Protein AF-0000000079472916 (afdb_homodimer)

Nearest PDB structures (foldseek):
  3ee7-assembly1_B  TM=5.134E-01  e=9.226E-01  Severe acute respiratory syndrome-related coronavirus
  3ee7-assembly2_C  TM=5.132E-01  e=1.709E+00  Severe acute respiratory syndrome-related coronavirus
  1uw7-assembly1_A-2  TM=5.384E-01  e=1.818E+00  SARS coronavirus HKU-39849
  2fiw-assembly1_A  TM=3.859E-01  e=4.583E+00  Rhodopseudomonas palustris CGA009
  3ee7-assembly2_D  TM=3.303E-01  e=3.367E+00  Severe acute respiratory syndrome-related coronavirus

Secondary structure (DSSP, 8-state):
---------HHHHHHH--GGG-EEEEEEEETTTTEEEEEEEESTTGGG--TT--HHHHHHHHH-SSEEEEEEEEEE-HHHHHHHHHHHHHHHHHTS----SSS-TT---EEHHHHHHHH--EE--GGG---SSEEEEEE-PPPSSS---HHHHHHHHH--B---HHHHTTEEEEEEEEGGGTSEEEEEEEEEEEEEEEEEETTEEEEEEEEEE---S-HHHHTT-TTEE-TT--PPTT-SEEEE-----/---------HHHHHTT--GGG-EEEEEEEETTTTEEEEEEEESTTGGG--TT--HHHHHHHHH-SSEEEEEEEEEE-HHHHHHHHHHHHHHHHHTS----SSS-TT---EEHHHHHHHH--EE--GGG---SSEEEEEE-PPPTTS---HHHHHHHHH--B---HHHHTTEEEEEEEEGGGTSEEEEEEEEEEEEEEEEEETTEEEEEEEEEE---S-HHHHTT-TTEE-TT--PPTT-SEEEE-----

Radius of gyration: 31.16 Å; Cα contacts (8 Å, |Δi|>4): 991; chains: 2; bounding box: 46×102×60 Å

InterPro domains:
  IPR060772 LEM-3-like, GIY-YIG domain, bacteria [cd10440] (23-102)

Structure (mmCIF, N/CA/C/O backbone):
data_AF-0000000079472916-model_v1
#
loop_
_entity.id
_entity.type
_entity.pdbx_description
1 polymer Endonuclease
#
loop_
_atom_site.group_PDB
_atom_site.id
_atom_site.type_symbol
_atom_site.label_atom_id
_atom_site.label_alt_id
_atom_site.label_comp_id
_atom_site.label_asym_id
_atom_site.label_entity_id
_atom_site.label_seq_id
_atom_site.pdbx_PDB_ins_code
_atom_site.Cartn_x
_atom_site.Cartn_y
_atom_site.Cartn_z
_atom_site.occupancy
_atom_site.B_iso_or_equiv
_atom_site.auth_seq_id
_atom_site.auth_comp_id
_atom_site.auth_asym_id
_atom_site.auth_atom_id
_atom_site.pdbx_PDB_model_num
ATOM 1 N N . MET A 1 1 ? 16.469 -9.812 -28.594 1 22.06 1 MET A N 1
ATOM 2 C CA . MET A 1 1 ? 15.125 -10.133 -29.078 1 22.06 1 MET A CA 1
ATOM 3 C C . MET A 1 1 ? 14.086 -9.867 -28 1 22.06 1 MET A C 1
ATOM 5 O O . MET A 1 1 ? 14.25 -10.297 -26.844 1 22.06 1 MET A O 1
ATOM 9 N N . ASP A 1 2 ? 13.453 -8.648 -27.969 1 31.22 2 ASP A N 1
ATOM 10 C CA . ASP A 1 2 ? 12.422 -7.859 -27.297 1 31.22 2 ASP A CA 1
ATOM 11 C C . ASP A 1 2 ? 11.188 -8.703 -27 1 31.22 2 ASP A C 1
ATOM 13 O O . ASP A 1 2 ? 10.445 -9.07 -27.906 1 31.22 2 ASP A O 1
ATOM 17 N N . THR A 1 3 ? 11.258 -9.773 -26.375 1 36.66 3 THR A N 1
ATOM 18 C CA . THR A 1 3 ? 10.109 -10.633 -26.109 1 36.66 3 THR A CA 1
ATOM 19 C C . THR A 1 3 ? 8.82 -9.812 -26.062 1 36.66 3 THR A C 1
ATOM 21 O O . THR A 1 3 ? 8.797 -8.719 -25.5 1 36.66 3 THR A O 1
ATOM 24 N N . GLU A 1 4 ? 7.898 -9.82 -27.031 1 42.12 4 GLU A N 1
ATOM 25 C CA . GLU A 1 4 ? 6.617 -9.273 -27.469 1 42.12 4 GLU A CA 1
ATOM 26 C C . GLU A 1 4 ? 5.699 -9 -26.281 1 42.12 4 GLU A C 1
ATOM 28 O O . GLU A 1 4 ? 5.578 -9.828 -25.375 1 42.12 4 GLU A O 1
ATOM 33 N N . ASP A 1 5 ? 5.512 -7.699 -25.766 1 54.16 5 ASP A N 1
ATOM 34 C CA . ASP A 1 5 ? 4.605 -6.879 -24.969 1 54.16 5 ASP A CA 1
ATOM 35 C C . ASP A 1 5 ? 3.186 -7.43 -25.016 1 54.16 5 ASP A C 1
ATOM 37 O O . ASP A 1 5 ? 2.219 -6.672 -25.125 1 54.16 5 ASP A O 1
ATOM 41 N N . LYS A 1 6 ? 2.965 -8.68 -25.422 1 71.69 6 LYS A N 1
ATOM 42 C CA . LYS A 1 6 ? 1.583 -9.148 -25.469 1 71.69 6 LYS A CA 1
ATOM 43 C C . LYS A 1 6 ? 0.988 -9.25 -24.062 1 71.69 6 LYS A C 1
ATOM 45 O O . LYS A 1 6 ? 1.713 -9.469 -23.094 1 71.69 6 LYS A O 1
ATOM 50 N N . GLY A 1 7 ? 0.013 -8.578 -23.781 1 90.06 7 GLY A N 1
ATOM 51 C CA . GLY A 1 7 ? -0.837 -8.555 -22.609 1 90.06 7 GLY A CA 1
ATOM 52 C C . GLY A 1 7 ? -1.04 -9.93 -22 1 90.06 7 GLY A C 1
ATOM 53 O O . GLY A 1 7 ? -0.36 -10.891 -22.359 1 90.06 7 GLY A O 1
ATOM 54 N N . PHE A 1 8 ? -1.6 -9.977 -21 1 93.69 8 PHE A N 1
ATOM 55 C CA . PHE A 1 8 ? -1.949 -11.219 -20.312 1 93.69 8 PHE A CA 1
ATOM 56 C C . PHE A 1 8 ? -2.904 -12.055 -21.156 1 93.69 8 PHE A C 1
ATOM 58 O O . PHE A 1 8 ? -3.746 -11.508 -21.875 1 93.69 8 PHE A O 1
ATOM 65 N N . SER A 1 9 ? -2.691 -13.414 -21.109 1 89.75 9 SER A N 1
ATOM 66 C CA . SER A 1 9 ? -3.754 -14.305 -21.578 1 89.75 9 SER A CA 1
ATOM 67 C C . SER A 1 9 ? -5.062 -14.031 -20.844 1 89.75 9 SER A C 1
ATOM 69 O O . SER A 1 9 ? -5.066 -13.375 -19.797 1 89.75 9 SER A O 1
ATOM 71 N N . GLU A 1 10 ? -6.172 -14.531 -21.391 1 85.88 10 GLU A N 1
ATOM 72 C CA . GLU A 1 10 ? -7.484 -14.312 -20.781 1 85.88 10 GLU A CA 1
ATOM 73 C C . GLU A 1 10 ? -7.535 -14.867 -19.359 1 85.88 10 GLU A C 1
ATOM 75 O O . GLU A 1 10 ? -8.062 -14.219 -18.453 1 85.88 10 GLU A O 1
ATOM 80 N N . SER A 1 11 ? -7.016 -16.047 -19.203 1 86.5 11 SER A N 1
ATOM 81 C CA . SER A 1 11 ? -7.035 -16.656 -17.891 1 86.5 11 SER A CA 1
ATOM 82 C C . SER A 1 11 ? -6.172 -15.883 -16.906 1 86.5 11 SER A C 1
ATOM 84 O O . SER A 1 11 ? -6.543 -15.734 -15.734 1 86.5 11 SER A O 1
ATOM 86 N N . ALA A 1 12 ? -5.02 -15.461 -17.344 1 90.94 12 ALA A N 1
ATOM 87 C CA . ALA A 1 12 ? -4.145 -14.672 -16.469 1 90.94 12 ALA A CA 1
ATOM 88 C C . ALA A 1 12 ? -4.809 -13.359 -16.078 1 90.94 12 ALA A C 1
ATOM 90 O O . ALA A 1 12 ? -4.652 -12.891 -14.938 1 90.94 12 ALA A O 1
ATOM 91 N N . GLN A 1 13 ? -5.52 -12.75 -16.969 1 92.06 13 GLN A N 1
ATOM 92 C CA . GLN A 1 13 ? -6.258 -11.531 -16.672 1 92.06 13 GLN A CA 1
ATOM 93 C C . GLN A 1 13 ? -7.348 -11.781 -15.633 1 92.06 13 GLN A C 1
ATOM 95 O O . GLN A 1 13 ? -7.535 -10.984 -14.711 1 92.06 13 GLN A O 1
ATOM 100 N N . ALA A 1 14 ? -8.016 -12.852 -15.852 1 86.69 14 ALA A N 1
ATOM 101 C CA . ALA A 1 14 ? -9.102 -13.203 -14.93 1 86.69 14 ALA A CA 1
ATOM 102 C C . ALA A 1 14 ? -8.57 -13.422 -13.516 1 86.69 14 ALA A C 1
ATOM 104 O O . ALA A 1 14 ? -9.25 -13.109 -12.539 1 86.69 14 ALA A O 1
ATOM 105 N N . ALA A 1 15 ? -7.371 -13.914 -13.445 1 89.12 15 ALA A N 1
ATOM 106 C CA . ALA A 1 15 ? -6.766 -14.211 -12.156 1 89.12 15 ALA A CA 1
ATOM 107 C C . ALA A 1 15 ? -6.445 -12.93 -11.391 1 89.12 15 ALA A C 1
ATOM 109 O O . ALA A 1 15 ? -6.242 -12.961 -10.172 1 89.12 15 ALA A O 1
ATOM 110 N N . LEU A 1 16 ? -6.398 -11.766 -12.039 1 93.12 16 LEU A N 1
ATOM 111 C CA . LEU A 1 16 ? -6.117 -10.492 -11.391 1 93.12 16 LEU A CA 1
ATOM 112 C C . LEU A 1 16 ? -7.312 -10.023 -10.57 1 93.12 16 LEU A C 1
ATOM 114 O O . LEU A 1 16 ? -7.164 -9.219 -9.648 1 93.12 16 LEU A O 1
ATOM 118 N N . GLY A 1 17 ? -8.422 -10.445 -10.914 1 90.56 17 GLY A N 1
ATOM 119 C CA . GLY A 1 17 ? -9.648 -10.039 -10.258 1 90.56 17 GLY A CA 1
ATOM 120 C C . GLY A 1 17 ? -10.773 -9.734 -11.227 1 90.56 17 GLY A C 1
ATOM 121 O O . GLY A 1 17 ? -10.531 -9.555 -12.422 1 90.56 17 GLY A O 1
ATOM 122 N N . SER A 1 18 ? -12 -9.695 -10.734 1 89.38 18 SER A N 1
ATOM 123 C CA . SER A 1 18 ? -13.188 -9.422 -11.531 1 89.38 18 SER A CA 1
ATOM 124 C C . SER A 1 18 ? -14.211 -8.617 -10.742 1 89.38 18 SER A C 1
ATOM 126 O O . SER A 1 18 ? -14.086 -8.469 -9.523 1 89.38 18 SER A O 1
ATOM 128 N N . GLY A 1 19 ? -15.148 -8.055 -11.562 1 92.69 19 GLY A N 1
ATOM 129 C CA . GLY A 1 19 ? -16.219 -7.301 -10.906 1 92.69 19 GLY A CA 1
ATOM 130 C C . GLY A 1 19 ? -15.703 -6.113 -10.109 1 92.69 19 GLY A C 1
ATOM 131 O O . GLY A 1 19 ? -14.945 -5.293 -10.633 1 92.69 19 GLY A O 1
ATOM 132 N N . THR A 1 20 ? -16.141 -6.016 -8.766 1 94.62 20 THR A N 1
ATOM 133 C CA . THR A 1 20 ? -15.758 -4.898 -7.906 1 94.62 20 THR A CA 1
ATOM 134 C C . THR A 1 20 ? -14.305 -5.027 -7.461 1 94.62 20 THR A C 1
ATOM 136 O O . THR A 1 20 ? -13.68 -4.039 -7.07 1 94.62 20 THR A O 1
ATOM 139 N N . ASN A 1 21 ? -13.758 -6.223 -7.555 1 96.06 21 ASN A N 1
ATOM 140 C CA . ASN A 1 21 ? -12.391 -6.48 -7.121 1 96.06 21 ASN A CA 1
ATOM 141 C C . ASN A 1 21 ? -11.453 -6.684 -8.305 1 96.06 21 ASN A C 1
ATOM 143 O O . ASN A 1 21 ? -10.539 -7.516 -8.25 1 96.06 21 ASN A O 1
ATOM 147 N N . ARG A 1 22 ? -11.68 -5.949 -9.352 1 95.38 22 ARG A N 1
ATOM 148 C CA . ARG A 1 22 ? -10.953 -6.156 -10.602 1 95.38 22 ARG A CA 1
ATOM 149 C C . ARG A 1 22 ? -9.641 -5.379 -10.602 1 95.38 22 ARG A C 1
ATOM 151 O O . ARG A 1 22 ? -8.867 -5.465 -11.555 1 95.38 22 ARG A O 1
ATOM 158 N N . PHE A 1 23 ? -9.281 -4.652 -9.562 1 97.44 23 PHE A N 1
ATOM 159 C CA . PHE A 1 23 ? -8.148 -3.742 -9.594 1 97.44 23 PHE A CA 1
ATOM 160 C C . PHE A 1 23 ? -6.91 -4.398 -8.992 1 97.44 23 PHE A C 1
ATOM 162 O O . PHE A 1 23 ? -7.023 -5.32 -8.18 1 97.44 23 PHE A O 1
ATOM 169 N N . TYR A 1 24 ? -5.73 -3.992 -9.461 1 97.56 24 TYR A N 1
ATOM 170 C CA . TYR A 1 24 ? -4.434 -4.359 -8.898 1 97.56 24 TYR A CA 1
ATOM 171 C C . TYR A 1 24 ? -3.5 -3.158 -8.844 1 97.56 24 TYR A C 1
ATOM 173 O O . TYR A 1 24 ? -3.742 -2.146 -9.508 1 97.56 24 TYR A O 1
ATOM 181 N N . VAL A 1 25 ? -2.547 -3.174 -7.984 1 98 25 VAL A N 1
ATOM 182 C CA . VAL A 1 25 ? -1.502 -2.156 -7.918 1 98 25 VAL A CA 1
ATOM 183 C C . VAL A 1 25 ? -0.182 -2.738 -8.422 1 98 25 VAL A C 1
ATOM 185 O O . VAL A 1 25 ? 0.124 -3.906 -8.172 1 98 25 VAL A O 1
ATOM 188 N N . TYR A 1 26 ? 0.541 -1.931 -9.188 1 96.81 26 TYR A N 1
ATOM 189 C CA . TYR A 1 26 ? 1.748 -2.445 -9.828 1 96.81 26 TYR A CA 1
ATOM 190 C C . TYR A 1 26 ? 2.844 -1.387 -9.859 1 96.81 26 TYR A C 1
ATOM 192 O O . TYR A 1 26 ? 2.588 -0.214 -9.578 1 96.81 26 TYR A O 1
ATOM 200 N N . CYS A 1 27 ? 4.008 -1.836 -10.117 1 95.56 27 CYS A N 1
ATOM 201 C CA . CYS A 1 27 ? 5.168 -0.957 -10.211 1 95.56 27 CYS A CA 1
ATOM 202 C C . CYS A 1 27 ? 6.035 -1.326 -11.414 1 95.56 27 CYS A C 1
ATOM 204 O O . CYS A 1 27 ? 6.16 -2.502 -11.758 1 95.56 27 CYS A O 1
ATOM 206 N N . LEU A 1 28 ? 6.512 -0.322 -12.094 1 94.75 28 LEU A N 1
ATOM 207 C CA . LEU A 1 28 ? 7.508 -0.473 -13.148 1 94.75 28 LEU A CA 1
ATOM 208 C C . LEU A 1 28 ? 8.898 -0.09 -12.641 1 94.75 28 LEU A C 1
ATOM 210 O O . LEU A 1 28 ? 9.055 0.932 -11.969 1 94.75 28 LEU A O 1
ATOM 214 N N . THR A 1 29 ? 9.828 -0.945 -12.953 1 93.69 29 THR A N 1
ATOM 215 C CA . THR A 1 29 ? 11.18 -0.715 -12.469 1 93.69 29 THR A CA 1
ATOM 216 C C . THR A 1 29 ? 12.203 -0.902 -13.586 1 93.69 29 THR A C 1
ATOM 218 O O . THR A 1 29 ? 11.977 -1.686 -14.508 1 93.69 29 THR A O 1
ATOM 221 N N . ASP A 1 30 ? 13.258 -0.092 -13.57 1 93.31 30 ASP A N 1
ATOM 222 C CA . ASP A 1 30 ? 14.461 -0.384 -14.344 1 93.31 30 ASP A CA 1
ATOM 223 C C . ASP A 1 30 ? 15.32 -1.438 -13.648 1 93.31 30 ASP A C 1
ATOM 225 O O . ASP A 1 30 ? 16.016 -1.136 -12.672 1 93.31 30 ASP A O 1
ATOM 229 N N . LEU A 1 31 ? 15.297 -2.629 -14.156 1 92.62 31 LEU A N 1
ATOM 230 C CA . LEU A 1 31 ? 15.953 -3.746 -13.477 1 92.62 31 LEU A CA 1
ATOM 231 C C . LEU A 1 31 ? 17.469 -3.594 -13.516 1 92.62 31 LEU A C 1
ATOM 233 O O . LEU A 1 31 ? 18.172 -4.129 -12.656 1 92.62 31 LEU A O 1
ATOM 237 N N . LYS A 1 32 ? 18 -2.959 -14.445 1 91.69 32 LYS A N 1
ATOM 238 C CA . LYS A 1 32 ? 19.438 -2.76 -14.562 1 91.69 32 LYS A CA 1
ATOM 239 C C . LYS A 1 32 ? 19.938 -1.727 -13.555 1 91.69 32 LYS A C 1
ATOM 241 O O . LYS A 1 32 ? 21 -1.893 -12.969 1 91.69 32 LYS A O 1
ATOM 246 N N . LYS A 1 33 ? 19.203 -0.668 -13.328 1 87.75 33 LYS A N 1
ATOM 247 C CA . LYS A 1 33 ? 19.609 0.43 -12.461 1 87.75 33 LYS A CA 1
ATOM 248 C C . LYS A 1 33 ? 19.031 0.279 -11.062 1 87.75 33 LYS A C 1
ATOM 250 O O . LYS A 1 33 ? 19.406 1 -10.141 1 87.75 33 LYS A O 1
ATOM 255 N N . GLY A 1 34 ? 18.078 -0.588 -10.953 1 85.69 34 GLY A N 1
ATOM 256 C CA . GLY A 1 34 ? 17.406 -0.732 -9.672 1 85.69 34 GLY A CA 1
ATOM 257 C C . GLY A 1 34 ? 16.562 0.472 -9.305 1 85.69 34 GLY A C 1
ATOM 258 O O . GLY A 1 34 ? 16.484 0.851 -8.133 1 85.69 34 GLY A O 1
ATOM 259 N N . LYS A 1 35 ? 15.992 1.102 -10.266 1 88.94 35 LYS A N 1
ATOM 260 C CA . LYS A 1 35 ? 15.219 2.326 -10.078 1 88.94 35 LYS A CA 1
ATOM 261 C C . LYS A 1 35 ? 13.734 2.084 -10.328 1 88.94 35 LYS A C 1
ATOM 263 O O . LYS A 1 35 ? 13.359 1.443 -11.32 1 88.94 35 LYS A O 1
ATOM 268 N N . VAL A 1 36 ? 12.906 2.594 -9.398 1 92.06 36 VAL A N 1
ATOM 269 C CA . VAL A 1 36 ? 11.461 2.57 -9.594 1 92.06 36 VAL A CA 1
ATOM 270 C C . VAL A 1 36 ? 11.055 3.67 -10.57 1 92.06 36 VAL A C 1
ATOM 272 O O . VAL A 1 36 ? 11.391 4.84 -10.375 1 92.06 36 VAL A O 1
ATOM 275 N N . LEU A 1 37 ? 10.305 3.35 -11.562 1 91.56 37 LEU A N 1
ATOM 276 C CA . LEU A 1 37 ? 9.938 4.301 -12.602 1 91.56 37 LEU A CA 1
ATOM 277 C C . LEU A 1 37 ? 8.484 4.746 -12.445 1 91.56 37 LEU A C 1
ATOM 279 O O . LEU A 1 37 ? 8.141 5.875 -12.789 1 91.56 37 LEU A O 1
ATOM 283 N N . TYR A 1 38 ? 7.719 3.797 -11.953 1 92.19 38 TYR A N 1
ATOM 284 C CA . TYR A 1 38 ? 6.297 4.109 -11.914 1 92.19 38 TYR A CA 1
ATOM 285 C C . TYR A 1 38 ? 5.562 3.195 -10.938 1 92.19 38 TYR A C 1
ATOM 287 O O . TYR A 1 38 ? 5.863 2.002 -10.852 1 92.19 38 TYR A O 1
ATOM 295 N N . ILE A 1 39 ? 4.68 3.766 -10.18 1 94.69 39 ILE A N 1
ATOM 296 C CA . ILE A 1 39 ? 3.721 3.037 -9.359 1 94.69 39 ILE A CA 1
ATOM 297 C C . ILE A 1 39 ? 2.299 3.436 -9.75 1 94.69 39 ILE A C 1
ATOM 299 O O . ILE A 1 39 ? 1.954 4.621 -9.734 1 94.69 39 ILE A O 1
ATOM 303 N N . GLY A 1 40 ? 1.446 2.465 -10.055 1 94.31 40 GLY A N 1
ATOM 304 C CA . GLY A 1 40 ? 0.094 2.777 -10.492 1 94.31 40 GLY A CA 1
ATOM 305 C C . GLY A 1 40 ? -0.899 1.669 -10.195 1 94.31 40 GLY A C 1
ATOM 306 O O . GLY A 1 40 ? -0.523 0.61 -9.688 1 94.31 40 GLY A O 1
ATOM 307 N N . THR A 1 41 ? -2.164 1.969 -10.422 1 96.56 41 THR A N 1
ATOM 308 C CA . THR A 1 41 ? -3.25 0.997 -10.367 1 96.56 41 THR A CA 1
ATOM 309 C C . THR A 1 41 ? -3.764 0.676 -11.766 1 96.56 41 THR A C 1
ATOM 311 O O . THR A 1 41 ? -3.551 1.449 -12.703 1 96.56 41 THR A O 1
ATOM 314 N N . GLY A 1 42 ? -4.379 -0.516 -11.859 1 96.38 42 GLY A N 1
ATOM 315 C CA . GLY A 1 42 ? -4.926 -0.864 -13.164 1 96.38 42 GLY A CA 1
ATOM 316 C C . GLY A 1 42 ? -5.852 -2.062 -13.117 1 96.38 42 GLY A C 1
ATOM 317 O O . GLY A 1 42 ? -6.074 -2.648 -12.055 1 96.38 42 GLY A O 1
ATOM 318 N N . CYS A 1 43 ? -6.473 -2.33 -14.25 1 96 43 CYS A N 1
ATOM 319 C CA . CYS A 1 43 ? -7.262 -3.521 -14.539 1 96 43 CYS A CA 1
ATOM 320 C C . CYS A 1 43 ? -6.836 -4.156 -15.859 1 96 43 CYS A C 1
ATOM 322 O O . CYS A 1 43 ? -6.277 -3.479 -16.719 1 96 43 CYS A O 1
ATOM 324 N N . GLY A 1 44 ? -7.07 -5.453 -15.883 1 94.5 44 GLY A N 1
ATOM 325 C CA . GLY A 1 44 ? -6.734 -6.129 -17.125 1 94.5 44 GLY A CA 1
ATOM 326 C C . GLY A 1 44 ? -5.293 -5.91 -17.547 1 94.5 44 GLY A C 1
ATOM 327 O O . GLY A 1 44 ? -4.367 -6.141 -16.766 1 94.5 44 GLY A O 1
ATOM 328 N N . ASN A 1 45 ? -5.082 -5.359 -18.812 1 96.06 45 ASN A N 1
ATOM 329 C CA . ASN A 1 45 ? -3.75 -5.242 -19.391 1 96.06 45 ASN A CA 1
ATOM 330 C C . ASN A 1 45 ? -3.156 -3.855 -19.156 1 96.06 45 ASN A C 1
ATOM 332 O O . ASN A 1 45 ? -2.18 -3.479 -19.812 1 96.06 45 ASN A O 1
ATOM 336 N N . ARG A 1 46 ? -3.627 -3.148 -18.266 1 95.56 46 ARG A N 1
ATOM 337 C CA . ARG A 1 46 ? -3.191 -1.776 -18.031 1 95.56 46 ARG A CA 1
ATOM 338 C C . ARG A 1 46 ? -1.683 -1.711 -17.812 1 95.56 46 ARG A C 1
ATOM 340 O O . ARG A 1 46 ? -1.022 -0.78 -18.266 1 95.56 46 ARG A O 1
ATOM 347 N N . ILE A 1 47 ? -1.087 -2.635 -17.141 1 96.44 47 ILE A N 1
ATOM 348 C CA . ILE A 1 47 ? 0.321 -2.641 -16.75 1 96.44 47 ILE A CA 1
ATOM 349 C C . ILE A 1 47 ? 1.196 -2.652 -18 1 96.44 47 ILE A C 1
ATOM 351 O O . ILE A 1 47 ? 2.377 -2.305 -17.953 1 96.44 47 ILE A O 1
ATOM 355 N N . PHE A 1 48 ? 0.656 -3.008 -19.125 1 95.62 48 PHE A N 1
ATOM 356 C CA . PHE A 1 48 ? 1.407 -3.092 -20.359 1 95.62 48 PHE A CA 1
ATOM 357 C C . PHE A 1 48 ? 1.196 -1.839 -21.203 1 95.62 48 PHE A C 1
ATOM 359 O O . PHE A 1 48 ? 1.805 -1.688 -22.266 1 95.62 48 PHE A O 1
ATOM 366 N N . GLU A 1 49 ? 0.3 -1.009 -20.797 1 93 49 GLU A N 1
ATOM 367 C CA . GLU A 1 49 ? -0.065 0.179 -21.562 1 93 49 GLU A CA 1
ATOM 368 C C . GLU A 1 49 ? 0.67 1.414 -21.047 1 93 49 GLU A C 1
ATOM 370 O O . GLU A 1 49 ? 0.737 1.646 -19.844 1 93 49 GLU A O 1
ATOM 375 N N . PHE A 1 50 ? 1.18 2.229 -21.875 1 89.31 50 PHE A N 1
ATOM 376 C CA . PHE A 1 50 ? 2.02 3.348 -21.469 1 89.31 50 PHE A CA 1
ATOM 377 C C . PHE A 1 50 ? 1.431 4.668 -21.953 1 89.31 50 PHE A C 1
ATOM 379 O O . PHE A 1 50 ? 2.002 5.734 -21.719 1 89.31 50 PHE A O 1
ATOM 386 N N . ASP A 1 51 ? 0.279 4.656 -22.484 1 86.19 51 ASP A N 1
ATOM 387 C CA . ASP A 1 51 ? -0.329 5.836 -23.094 1 86.19 51 ASP A CA 1
ATOM 388 C C . ASP A 1 51 ? -0.79 6.832 -22.031 1 86.19 51 ASP A C 1
ATOM 390 O O . ASP A 1 51 ? -1.011 8.008 -22.328 1 86.19 51 ASP A O 1
ATOM 394 N N . HIS A 1 52 ? -0.92 6.445 -20.859 1 84.12 52 HIS A N 1
ATOM 395 C CA . HIS A 1 52 ? -1.432 7.297 -19.797 1 84.12 52 HIS A CA 1
ATOM 396 C C . HIS A 1 52 ? -0.295 7.977 -19.031 1 84.12 52 HIS A C 1
ATOM 398 O O . HIS A 1 52 ? -0.537 8.781 -18.141 1 84.12 52 HIS A O 1
ATOM 404 N N . PHE A 1 53 ? 0.951 7.762 -19.422 1 86 53 PHE A N 1
ATOM 405 C CA . PHE A 1 53 ? 2.1 8.32 -18.703 1 86 53 PHE A CA 1
ATOM 406 C C . PHE A 1 53 ? 2.279 9.797 -19.047 1 86 53 PHE A C 1
ATOM 408 O O . PHE A 1 53 ? 2.031 10.219 -20.172 1 86 53 PHE A O 1
ATOM 415 N N . ASP A 1 54 ? 2.682 10.484 -18.016 1 83.94 54 ASP A N 1
ATOM 416 C CA . ASP A 1 54 ? 3.178 11.828 -18.312 1 83.94 54 ASP A CA 1
ATOM 417 C C . ASP A 1 54 ? 4.508 11.773 -19.062 1 83.94 54 ASP A C 1
ATOM 419 O O . ASP A 1 54 ? 5.133 10.711 -19.141 1 83.94 54 ASP A O 1
ATOM 423 N N . ALA A 1 55 ? 4.938 12.875 -19.562 1 82.94 55 ALA A N 1
ATOM 424 C CA . ALA A 1 55 ? 6.09 12.945 -20.469 1 82.94 55 ALA A CA 1
ATOM 425 C C . ALA A 1 55 ? 7.359 12.461 -19.766 1 82.94 55 ALA A C 1
ATOM 427 O O . ALA A 1 55 ? 8.102 11.641 -20.312 1 82.94 55 ALA A O 1
ATOM 428 N N . PRO A 1 56 ? 7.664 12.898 -18.609 1 84.94 56 PRO A N 1
ATOM 429 C CA . PRO A 1 56 ? 8.875 12.414 -17.938 1 84.94 56 PRO A CA 1
ATOM 430 C C . PRO A 1 56 ? 8.867 10.906 -17.719 1 84.94 56 PRO A C 1
ATOM 432 O O . PRO A 1 56 ? 9.891 10.242 -17.891 1 84.94 56 PRO A O 1
ATOM 435 N N . THR A 1 57 ? 7.734 10.391 -17.312 1 87.38 57 THR A N 1
ATOM 436 C CA . THR A 1 57 ? 7.617 8.961 -17.078 1 87.38 57 THR A CA 1
ATOM 437 C C . THR A 1 57 ? 7.777 8.188 -18.391 1 87.38 57 THR A C 1
ATOM 439 O O . THR A 1 57 ? 8.484 7.18 -18.438 1 87.38 57 THR A O 1
ATOM 442 N N . ALA A 1 58 ? 7.066 8.656 -19.375 1 88.56 58 ALA A N 1
ATOM 443 C CA . ALA A 1 58 ? 7.16 8.016 -20.688 1 88.56 58 ALA A CA 1
ATOM 444 C C . ALA A 1 58 ? 8.602 7.973 -21.172 1 88.56 58 ALA A C 1
ATOM 446 O O . ALA A 1 58 ? 9.062 6.953 -21.688 1 88.56 58 ALA A O 1
ATOM 447 N N . LYS A 1 59 ? 9.281 9.039 -21.031 1 89.06 59 LYS A N 1
ATOM 448 C CA . LYS A 1 59 ? 10.68 9.117 -21.438 1 89.06 59 LYS A CA 1
ATOM 449 C C . LYS A 1 59 ? 11.547 8.141 -20.656 1 89.06 59 LYS A C 1
ATOM 451 O O . LYS A 1 59 ? 12.398 7.457 -21.234 1 89.06 59 LYS A O 1
ATOM 456 N N . ALA A 1 60 ? 11.375 8.094 -19.391 1 88.81 60 ALA A N 1
ATOM 457 C CA . ALA A 1 60 ? 12.156 7.195 -18.547 1 88.81 60 ALA A CA 1
ATOM 458 C C . ALA A 1 60 ? 11.922 5.738 -18.922 1 88.81 60 ALA A C 1
ATOM 460 O O . ALA A 1 60 ? 12.859 4.941 -18.969 1 88.81 60 ALA A O 1
ATOM 461 N N . VAL A 1 61 ? 10.664 5.402 -19.156 1 90.88 61 VAL A N 1
ATOM 462 C CA . VAL A 1 61 ? 10.297 4.031 -19.5 1 90.88 61 VAL A CA 1
ATOM 463 C C . VAL A 1 61 ? 10.867 3.678 -20.875 1 90.88 61 VAL A C 1
ATOM 465 O O . VAL A 1 61 ? 11.352 2.564 -21.078 1 90.88 61 VAL A O 1
ATOM 468 N N . SER A 1 62 ? 10.812 4.598 -21.75 1 90.88 62 SER A N 1
ATOM 469 C CA . SER A 1 62 ? 11.305 4.355 -23.109 1 90.88 62 SER A CA 1
ATOM 470 C C . SER A 1 62 ? 12.812 4.117 -23.109 1 90.88 62 SER A C 1
ATOM 472 O O . SER A 1 62 ? 13.328 3.369 -23.953 1 90.88 62 SER A O 1
ATOM 474 N N . LYS A 1 63 ? 13.523 4.668 -22.219 1 91.06 63 LYS A N 1
ATOM 475 C CA . LYS A 1 63 ? 14.977 4.562 -22.156 1 91.06 63 LYS A CA 1
ATOM 476 C C . LYS A 1 63 ? 15.406 3.32 -21.375 1 91.06 63 LYS A C 1
ATOM 478 O O . LYS A 1 63 ? 16.578 2.957 -21.375 1 91.06 63 LYS A O 1
ATOM 483 N N . CYS A 1 64 ? 14.469 2.812 -20.734 1 91.19 64 CYS A N 1
ATOM 484 C CA . CYS A 1 64 ? 14.766 1.657 -19.891 1 91.19 64 CYS A CA 1
ATOM 485 C C . CYS A 1 64 ? 15.094 0.436 -20.75 1 91.19 64 CYS A C 1
ATOM 487 O O . CYS A 1 64 ? 14.305 0.049 -21.609 1 91.19 64 CYS A O 1
ATOM 489 N N . ARG A 1 65 ? 16.25 -0.226 -20.578 1 90.56 65 ARG A N 1
ATOM 490 C CA . ARG A 1 65 ? 16.688 -1.367 -21.375 1 90.56 65 ARG A CA 1
ATOM 491 C C . ARG A 1 65 ? 16.031 -2.658 -20.891 1 90.56 65 ARG A C 1
ATOM 493 O O . ARG A 1 65 ? 15.758 -3.555 -21.688 1 90.56 65 ARG A O 1
ATOM 500 N N . LYS A 1 66 ? 15.938 -2.762 -19.578 1 94.62 66 LYS A N 1
ATOM 501 C CA . LYS A 1 66 ? 15.305 -3.934 -18.984 1 94.62 66 LYS A CA 1
ATOM 502 C C . LYS A 1 66 ? 14.203 -3.527 -18.016 1 94.62 66 LYS A C 1
ATOM 504 O O . LYS A 1 66 ? 14.469 -3.268 -16.828 1 94.62 66 LYS A O 1
ATOM 509 N N . LEU A 1 67 ? 13.031 -3.557 -18.547 1 94.56 67 LEU A N 1
ATOM 510 C CA . LEU A 1 67 ? 11.875 -3.1 -17.781 1 94.56 67 LEU A CA 1
ATOM 511 C C . LEU A 1 67 ? 11.289 -4.238 -16.938 1 94.56 67 LEU A C 1
ATOM 513 O O . LEU A 1 67 ? 11 -5.312 -17.469 1 94.56 67 LEU A O 1
ATOM 517 N N . GLY A 1 68 ? 11.242 -4.047 -15.641 1 95.62 68 GLY A N 1
ATOM 518 C CA . GLY A 1 68 ? 10.523 -4.941 -14.742 1 95.62 68 GLY A CA 1
ATOM 519 C C . GLY A 1 68 ? 9.109 -4.48 -14.445 1 95.62 68 GLY A C 1
ATOM 520 O O . GLY A 1 68 ? 8.875 -3.293 -14.211 1 95.62 68 GLY A O 1
ATOM 521 N N . ARG A 1 69 ? 8.172 -5.402 -14.562 1 96.88 69 ARG A N 1
ATOM 522 C CA . ARG A 1 69 ? 6.773 -5.176 -14.227 1 96.88 69 ARG A CA 1
ATOM 523 C C . ARG A 1 69 ? 6.336 -6.062 -13.062 1 96.88 69 ARG A C 1
ATOM 525 O O . ARG A 1 69 ? 6.289 -7.285 -13.195 1 96.88 69 ARG A O 1
ATOM 532 N N . PHE A 1 70 ? 5.977 -5.43 -11.992 1 96.75 70 PHE A N 1
ATOM 533 C CA . PHE A 1 70 ? 5.625 -6.184 -10.789 1 96.75 70 PHE A CA 1
ATOM 534 C C . PHE A 1 70 ? 4.176 -5.93 -10.398 1 96.75 70 PHE A C 1
ATOM 536 O O . PHE A 1 70 ? 3.76 -4.777 -10.25 1 96.75 70 PHE A O 1
ATOM 543 N N . ILE A 1 71 ? 3.42 -6.961 -10.25 1 97.12 71 ILE A N 1
ATOM 544 C CA . ILE A 1 71 ? 2.129 -6.898 -9.578 1 97.12 71 ILE A CA 1
ATOM 545 C C . ILE A 1 71 ? 2.33 -7.031 -8.07 1 97.12 71 ILE A C 1
ATOM 547 O O . ILE A 1 71 ? 2.863 -8.031 -7.59 1 97.12 71 ILE A O 1
ATOM 551 N N . LEU A 1 72 ? 1.934 -6.059 -7.34 1 96.69 72 LEU A N 1
ATOM 552 C CA . LEU A 1 72 ? 2.248 -6.012 -5.918 1 96.69 72 LEU A CA 1
ATOM 553 C C . LEU A 1 72 ? 1.063 -6.488 -5.082 1 96.69 72 LEU A C 1
ATOM 555 O O . LEU A 1 72 ? 1.244 -7.023 -3.986 1 96.69 72 LEU A O 1
ATOM 559 N N . ALA A 1 73 ? -0.084 -6.254 -5.5 1 96.25 73 ALA A N 1
ATOM 560 C CA . ALA A 1 73 ? -1.336 -6.746 -4.93 1 96.25 73 ALA A CA 1
ATOM 561 C C . ALA A 1 73 ? -2.434 -6.809 -5.988 1 96.25 73 ALA A C 1
ATOM 563 O O . ALA A 1 73 ? -2.428 -6.031 -6.941 1 96.25 73 ALA A O 1
ATOM 564 N N . HIS A 1 74 ? -3.375 -7.73 -5.805 1 95.5 74 HIS A N 1
ATOM 565 C CA . HIS A 1 74 ? -4.434 -7.953 -6.781 1 95.5 74 HIS A CA 1
ATOM 566 C C . HIS A 1 74 ? -5.746 -8.328 -6.102 1 95.5 74 HIS A C 1
ATOM 568 O O . HIS A 1 74 ? -5.812 -8.398 -4.871 1 95.5 74 HIS A O 1
ATOM 574 N N . HIS A 1 75 ? -6.863 -8.43 -6.902 1 94.69 75 HIS A N 1
ATOM 575 C CA . HIS A 1 75 ? -8.195 -8.672 -6.375 1 94.69 75 HIS A CA 1
ATOM 576 C C . HIS A 1 75 ? -8.625 -7.562 -5.418 1 94.69 75 HIS A C 1
ATOM 578 O O . HIS A 1 75 ? -9.039 -7.832 -4.289 1 94.69 75 HIS A O 1
ATOM 584 N N . LEU A 1 76 ? -8.484 -6.414 -5.895 1 97 76 LEU A N 1
ATOM 585 C CA . LEU A 1 76 ? -8.734 -5.262 -5.039 1 97 76 LEU A CA 1
ATOM 586 C C . LEU A 1 76 ? -9.961 -4.488 -5.52 1 97 76 LEU A C 1
ATOM 588 O O . LEU A 1 76 ? -10.25 -4.465 -6.719 1 97 76 LEU A O 1
ATOM 592 N N . THR A 1 77 ? -10.68 -3.826 -4.598 1 96.81 77 THR A N 1
ATOM 593 C CA . THR A 1 77 ? -11.594 -2.754 -4.973 1 96.81 77 THR A CA 1
ATOM 594 C C . THR A 1 77 ? -10.82 -1.523 -5.441 1 96.81 77 THR A C 1
ATOM 596 O O . THR A 1 77 ? -9.609 -1.434 -5.246 1 96.81 77 THR A O 1
ATOM 599 N N . GLU A 1 78 ? -11.57 -0.64 -6.078 1 96.88 78 GLU A N 1
ATOM 600 C CA . GLU A 1 78 ? -10.93 0.594 -6.527 1 96.88 78 GLU A CA 1
ATOM 601 C C . GLU A 1 78 ? -10.312 1.355 -5.355 1 96.88 78 GLU A C 1
ATOM 603 O O . GLU A 1 78 ? -9.188 1.844 -5.449 1 96.88 78 GLU A O 1
ATOM 608 N N . SER A 1 79 ? -11.023 1.464 -4.266 1 96.25 79 SER A N 1
ATOM 609 C CA . SER A 1 79 ? -10.547 2.182 -3.086 1 96.25 79 SER A CA 1
ATOM 610 C C . SER A 1 79 ? -9.305 1.524 -2.506 1 96.25 79 SER A C 1
ATOM 612 O O . SER A 1 79 ? -8.344 2.211 -2.148 1 96.25 79 SER A O 1
ATOM 614 N N . GLU A 1 80 ? -9.297 0.214 -2.432 1 97.12 80 GLU A N 1
ATOM 615 C CA . GLU A 1 80 ? -8.133 -0.514 -1.928 1 97.12 80 GLU A CA 1
ATOM 616 C C . GLU A 1 80 ? -6.91 -0.276 -2.807 1 97.12 80 GLU A C 1
ATOM 618 O O . GLU A 1 80 ? -5.805 -0.084 -2.301 1 97.12 80 GLU A O 1
ATOM 623 N N . ALA A 1 81 ? -7.117 -0.31 -4.074 1 97.75 81 ALA A N 1
ATOM 624 C CA . ALA A 1 81 ? -6.012 -0.115 -5.008 1 97.75 81 ALA A CA 1
ATOM 625 C C . ALA A 1 81 ? -5.418 1.285 -4.875 1 97.75 81 ALA A C 1
ATOM 627 O O . ALA A 1 81 ? -4.199 1.456 -4.914 1 97.75 81 ALA A O 1
ATOM 628 N N . LEU A 1 82 ? -6.266 2.234 -4.719 1 95.75 82 LEU A N 1
ATOM 629 C CA . LEU A 1 82 ? -5.812 3.613 -4.59 1 95.75 82 LEU A CA 1
ATOM 630 C C . LEU A 1 82 ? -5.008 3.805 -3.311 1 95.75 82 LEU A C 1
ATOM 632 O O . LEU A 1 82 ? -3.959 4.457 -3.322 1 95.75 82 LEU A O 1
ATOM 636 N N . VAL A 1 83 ? -5.508 3.27 -2.246 1 96.12 83 VAL A N 1
ATOM 637 C CA . VAL A 1 83 ? -4.816 3.379 -0.967 1 96.12 83 VAL A CA 1
ATOM 638 C C . VAL A 1 83 ? -3.459 2.684 -1.054 1 96.12 83 VAL A C 1
ATOM 640 O O . VAL A 1 83 ? -2.461 3.189 -0.537 1 96.12 83 VAL A O 1
ATOM 643 N N . ALA A 1 84 ? -3.426 1.488 -1.653 1 97.19 84 ALA A N 1
ATOM 644 C CA . ALA A 1 84 ? -2.16 0.782 -1.846 1 97.19 84 ALA A CA 1
ATOM 645 C C . ALA A 1 84 ? -1.177 1.628 -2.648 1 97.19 84 ALA A C 1
ATOM 647 O O . ALA A 1 84 ? -0.012 1.764 -2.27 1 97.19 84 ALA A O 1
ATOM 648 N N . GLN A 1 85 ? -1.675 2.189 -3.693 1 95.38 85 GLN A N 1
ATOM 649 C CA . GLN A 1 85 ? -0.828 3.023 -4.543 1 95.38 85 GLN A CA 1
ATOM 650 C C . GLN A 1 85 ? -0.252 4.199 -3.756 1 95.38 85 GLN A C 1
ATOM 652 O O . GLN A 1 85 ? 0.954 4.453 -3.805 1 95.38 85 GLN A O 1
ATOM 657 N N . GLN A 1 86 ? -1.055 4.875 -3.074 1 92.88 86 GLN A N 1
ATOM 658 C CA . GLN A 1 86 ? -0.621 6.043 -2.314 1 92.88 86 GLN A CA 1
ATOM 659 C C . GLN A 1 86 ? 0.393 5.656 -1.24 1 92.88 86 GLN A C 1
ATOM 661 O O . GLN A 1 86 ? 1.382 6.363 -1.031 1 92.88 86 GLN A O 1
ATOM 666 N N . SER A 1 87 ? 0.132 4.578 -0.545 1 95.88 87 SER A N 1
ATOM 667 C CA . SER A 1 87 ? 1.049 4.109 0.487 1 95.88 87 SER A CA 1
ATOM 668 C C . SER A 1 87 ? 2.414 3.766 -0.099 1 95.88 87 SER A C 1
ATOM 670 O O . SER A 1 87 ? 3.447 4.043 0.515 1 95.88 87 SER A O 1
ATOM 672 N N . LEU A 1 88 ? 2.377 3.148 -1.24 1 95.75 88 LEU A N 1
ATOM 673 C CA . LEU A 1 88 ? 3.619 2.77 -1.903 1 95.75 88 LEU A CA 1
ATOM 674 C C . LEU A 1 88 ? 4.414 4.004 -2.318 1 95.75 88 LEU A C 1
ATOM 676 O O . LEU A 1 88 ? 5.637 4.047 -2.156 1 95.75 88 LEU A O 1
ATOM 680 N N . ILE A 1 89 ? 3.744 4.953 -2.854 1 92.56 89 ILE A N 1
ATOM 681 C CA . ILE A 1 89 ? 4.398 6.191 -3.262 1 92.56 89 ILE A CA 1
ATOM 682 C C . ILE A 1 89 ? 5.004 6.883 -2.041 1 92.56 89 ILE A C 1
ATOM 684 O O . ILE A 1 89 ? 6.16 7.312 -2.072 1 92.56 89 ILE A O 1
ATOM 688 N N . ALA A 1 90 ? 4.219 7.004 -0.973 1 92.31 90 ALA A N 1
ATOM 689 C CA . ALA A 1 90 ? 4.711 7.594 0.271 1 92.31 90 ALA A CA 1
ATOM 690 C C . ALA A 1 90 ? 5.957 6.863 0.768 1 92.31 90 ALA A C 1
ATOM 692 O O . ALA A 1 90 ? 6.934 7.496 1.175 1 92.31 90 ALA A O 1
ATOM 693 N N . PHE A 1 91 ? 5.922 5.586 0.701 1 93.94 91 PHE A N 1
ATOM 694 C CA . PHE A 1 91 ? 7.031 4.75 1.146 1 93.94 91 PHE A CA 1
ATOM 695 C C . PHE A 1 91 ? 8.266 4.973 0.274 1 93.94 91 PHE A C 1
ATOM 697 O O . PHE A 1 91 ? 9.367 5.176 0.788 1 93.94 91 PHE A O 1
ATOM 704 N N . ALA A 1 92 ? 8.086 4.879 -0.976 1 90.81 92 ALA A N 1
ATOM 705 C CA . ALA A 1 92 ? 9.195 5.059 -1.914 1 90.81 92 ALA A CA 1
ATOM 706 C C . ALA A 1 92 ? 9.852 6.422 -1.727 1 90.81 92 ALA A C 1
ATOM 708 O O . ALA A 1 92 ? 11.086 6.527 -1.723 1 90.81 92 ALA A O 1
ATOM 709 N N . ARG A 1 93 ? 9.109 7.449 -1.499 1 88.12 93 ARG A N 1
ATOM 710 C CA . ARG A 1 93 ? 9.633 8.805 -1.389 1 88.12 93 ARG A CA 1
ATOM 711 C C . ARG A 1 93 ? 10.258 9.039 -0.019 1 88.12 93 ARG A C 1
ATOM 713 O O . ARG A 1 93 ? 11.406 9.492 0.076 1 88.12 93 ARG A O 1
ATOM 720 N N . SER A 1 94 ? 9.539 8.695 0.995 1 89.5 94 SER A N 1
ATOM 721 C CA . SER A 1 94 ? 9.898 9.141 2.338 1 89.5 94 SER A CA 1
ATOM 722 C C . SER A 1 94 ? 10.812 8.141 3.025 1 89.5 94 SER A C 1
ATOM 724 O O . SER A 1 94 ? 11.578 8.5 3.926 1 89.5 94 SER A O 1
ATOM 726 N N . VAL A 1 95 ? 10.719 6.934 2.652 1 88.06 95 VAL A N 1
ATOM 727 C CA . VAL A 1 95 ? 11.477 5.902 3.346 1 88.06 95 VAL A CA 1
ATOM 728 C C . VAL A 1 95 ? 12.656 5.457 2.475 1 88.06 95 VAL A C 1
ATOM 730 O O . VAL A 1 95 ? 13.781 5.328 2.959 1 88.06 95 VAL A O 1
ATOM 733 N N . CYS 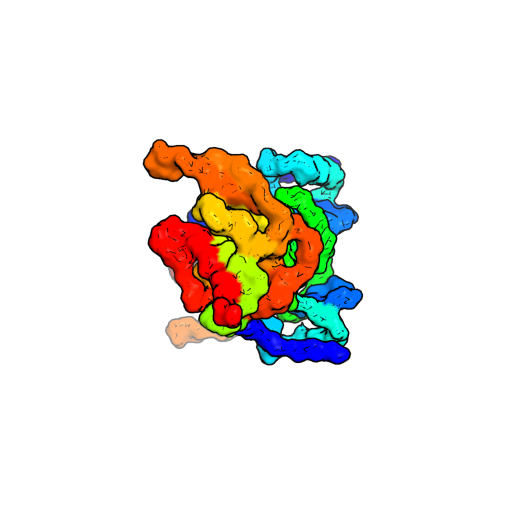A 1 96 ? 12.414 5.293 1.199 1 85.06 96 CYS A N 1
ATOM 734 C CA . CYS A 1 96 ? 13.461 4.789 0.321 1 85.06 96 CYS A CA 1
ATOM 735 C C . CYS A 1 96 ? 14.211 5.934 -0.346 1 85.06 96 CYS A C 1
ATOM 737 O O . CYS A 1 96 ? 15.281 5.727 -0.925 1 85.06 96 CYS A O 1
ATOM 739 N N . GLY A 1 97 ? 13.703 7.156 -0.239 1 78.31 97 GLY A N 1
ATOM 740 C CA . GLY A 1 97 ? 14.375 8.305 -0.825 1 78.31 97 GLY A CA 1
ATOM 741 C C . GLY A 1 97 ? 14.352 8.305 -2.342 1 78.31 97 GLY A C 1
ATOM 742 O O . GLY A 1 97 ? 15.266 8.812 -2.984 1 78.31 97 GLY A O 1
ATOM 743 N N . LYS A 1 98 ? 13.359 7.559 -2.857 1 76.06 98 LYS A N 1
ATOM 744 C CA . LYS A 1 98 ? 13.281 7.48 -4.312 1 76.06 98 LYS A CA 1
ATOM 745 C C . LYS A 1 98 ? 12.531 8.68 -4.891 1 76.06 98 LYS A C 1
ATOM 747 O O . LYS A 1 98 ? 11.562 9.156 -4.301 1 76.06 98 LYS A O 1
ATOM 752 N N . LYS A 1 99 ? 13.109 9.242 -5.977 1 71.25 99 LYS A N 1
ATOM 753 C CA . LYS A 1 99 ? 12.445 10.328 -6.688 1 71.25 99 LYS A CA 1
ATOM 754 C C . LYS A 1 99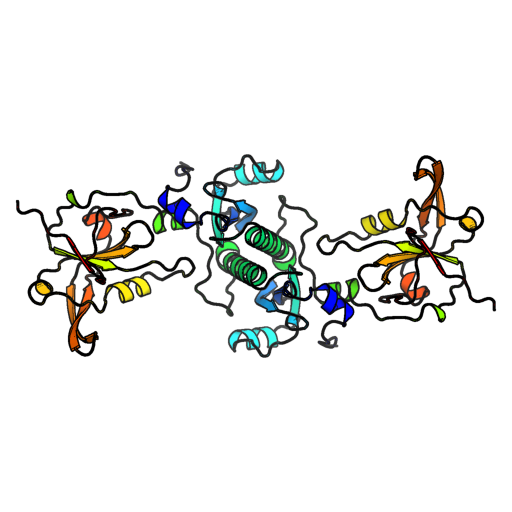 ? 11.477 9.781 -7.738 1 71.25 99 LYS A C 1
ATOM 756 O O . LYS A 1 99 ? 11.898 9.195 -8.734 1 71.25 99 LYS A O 1
ATOM 761 N N . LEU A 1 100 ? 10.289 9.625 -7.422 1 74.38 100 LEU A N 1
ATOM 762 C CA . LEU A 1 100 ? 9.281 9.195 -8.383 1 74.38 100 LEU A CA 1
ATOM 763 C C . LEU A 1 100 ? 8.742 10.383 -9.18 1 74.38 100 LEU A C 1
ATOM 765 O O . LEU A 1 100 ? 8.477 11.445 -8.609 1 74.38 100 LEU A O 1
ATOM 769 N N . LYS A 1 101 ? 8.969 10.484 -10.445 1 63.16 101 LYS A N 1
ATOM 770 C CA . LYS A 1 101 ? 8.531 11.578 -11.305 1 63.16 101 LYS A CA 1
ATOM 771 C C . LYS A 1 101 ? 7.008 11.617 -11.414 1 63.16 101 LYS A C 1
ATOM 773 O O . LYS A 1 101 ? 6.434 12.625 -11.836 1 63.16 101 LYS A O 1
ATOM 778 N N . ASN A 1 102 ? 6.531 10.43 -11.5 1 55.09 102 ASN A N 1
ATOM 779 C CA . ASN A 1 102 ? 5.105 10.414 -11.805 1 55.09 102 ASN A CA 1
ATOM 780 C C . ASN A 1 102 ? 4.32 11.328 -10.867 1 55.09 102 ASN A C 1
ATOM 782 O O . ASN A 1 102 ? 3.762 12.336 -11.297 1 55.09 102 ASN A O 1
ATOM 786 N N . LEU A 1 103 ? 3.801 10.734 -9.773 1 58.5 103 LEU A N 1
ATOM 787 C CA . LEU A 1 103 ? 2.578 11.164 -9.109 1 58.5 103 LEU A CA 1
ATOM 788 C C . LEU A 1 103 ? 2.787 12.5 -8.391 1 58.5 103 LEU A C 1
ATOM 790 O O . LEU A 1 103 ? 3.912 13 -8.328 1 58.5 103 LEU A O 1
ATOM 794 N N . ASP A 1 104 ? 1.725 12.93 -7.75 1 59.06 104 ASP A N 1
ATOM 795 C CA . ASP A 1 104 ? 1.455 14.117 -6.945 1 59.06 104 ASP A CA 1
ATOM 796 C C . ASP A 1 104 ? 2.5 14.281 -5.844 1 59.06 104 ASP A C 1
ATOM 798 O O . ASP A 1 104 ? 2.625 13.43 -4.965 1 59.06 104 ASP A O 1
ATOM 802 N N . GLY A 1 105 ? 3.561 15.078 -6.141 1 64.62 105 GLY A N 1
ATOM 803 C CA . GLY A 1 105 ? 4.574 15.406 -5.156 1 64.62 105 GLY A CA 1
ATOM 804 C C . GLY A 1 105 ? 4.016 15.594 -3.758 1 64.62 105 GLY A C 1
ATOM 805 O O . GLY A 1 105 ? 4.766 15.625 -2.781 1 64.62 105 GLY A O 1
ATOM 806 N N . SER A 1 106 ? 2.727 15.531 -3.697 1 72.88 106 SER A N 1
ATOM 807 C CA . SER A 1 106 ? 2.104 15.836 -2.412 1 72.88 106 SER A CA 1
ATOM 808 C C . SER A 1 106 ? 1.982 14.586 -1.549 1 72.88 106 SER A C 1
ATOM 810 O O . SER A 1 106 ? 1.786 14.68 -0.335 1 72.88 106 SER A O 1
ATOM 812 N N . ILE A 1 107 ? 2.156 13.445 -2.137 1 83.12 107 ILE A N 1
ATOM 813 C CA . ILE A 1 107 ? 2.016 12.219 -1.36 1 83.12 107 ILE A CA 1
ATOM 814 C C . ILE A 1 107 ? 3.346 11.875 -0.696 1 83.12 107 ILE A C 1
ATOM 816 O O . ILE A 1 107 ? 4.336 11.594 -1.38 1 83.12 107 ILE A O 1
ATOM 820 N N . GLN A 1 108 ? 3.383 11.891 0.582 1 87.5 108 GLN A N 1
ATOM 821 C CA . GLN A 1 108 ? 4.582 11.578 1.351 1 87.5 108 GLN A CA 1
ATOM 822 C C . GLN A 1 108 ? 4.227 10.93 2.686 1 87.5 108 GLN A C 1
ATOM 824 O O . GLN A 1 108 ? 3.145 11.164 3.225 1 87.5 108 GLN A O 1
ATOM 829 N N . GLY A 1 109 ? 5.082 10.062 3.072 1 92.38 109 GLY A N 1
ATOM 830 C CA . GLY A 1 109 ? 4.98 9.617 4.453 1 92.38 109 GLY A CA 1
ATOM 831 C C . GLY A 1 109 ? 5.277 10.711 5.457 1 92.38 109 GLY A C 1
ATOM 832 O O . GLY A 1 109 ? 6.008 11.656 5.156 1 92.38 109 GLY A O 1
ATOM 833 N N . ILE A 1 110 ? 4.691 10.578 6.641 1 92.44 110 ILE A N 1
ATOM 834 C CA . ILE A 1 110 ? 4.887 11.586 7.676 1 92.44 110 ILE A CA 1
ATOM 835 C C . ILE A 1 110 ? 5.5 10.93 8.914 1 92.44 110 ILE A C 1
ATOM 837 O O . ILE A 1 110 ? 4.977 9.938 9.422 1 92.44 110 ILE A O 1
ATOM 841 N N . ARG A 1 111 ? 6.582 11.539 9.453 1 95.38 111 ARG A N 1
ATOM 842 C CA . ARG A 1 111 ? 7.172 11.062 10.703 1 95.38 111 ARG A CA 1
ATOM 843 C C . ARG A 1 111 ? 6.266 11.359 11.891 1 95.38 111 ARG A C 1
ATOM 845 O O . ARG A 1 111 ? 5.547 12.367 11.891 1 95.38 111 ARG A O 1
ATOM 852 N N . THR A 1 112 ? 6.316 10.477 12.82 1 95.94 112 THR A N 1
ATOM 853 C CA . THR A 1 112 ? 5.441 10.656 13.977 1 95.94 112 THR A CA 1
ATOM 854 C C . THR A 1 112 ? 5.672 12.016 14.633 1 95.94 112 THR A C 1
ATOM 856 O O . THR A 1 112 ? 4.727 12.648 15.109 1 95.94 112 THR A O 1
ATOM 859 N N . GLU A 1 113 ? 6.945 12.461 14.719 1 92.88 113 GLU A N 1
ATOM 860 C CA . GLU A 1 113 ? 7.242 13.773 15.281 1 92.88 113 GLU A CA 1
ATOM 861 C C . GLU A 1 113 ? 6.566 14.883 14.477 1 92.88 113 GLU A C 1
ATOM 863 O O . GLU A 1 113 ? 5.992 15.812 15.047 1 92.88 113 GLU A O 1
ATOM 868 N N . ASP A 1 114 ? 6.691 14.766 13.188 1 91.06 114 ASP A N 1
ATOM 869 C CA . ASP A 1 114 ? 6.059 15.75 12.312 1 91.06 114 ASP A CA 1
ATOM 870 C C . ASP A 1 114 ? 4.535 15.68 12.422 1 91.06 114 ASP A C 1
ATOM 872 O O . ASP A 1 114 ? 3.857 16.703 12.359 1 91.06 114 ASP A O 1
ATOM 876 N N . TRP A 1 115 ? 4.039 14.508 12.555 1 91.69 115 TRP A N 1
ATOM 877 C CA . TRP A 1 115 ? 2.602 14.32 12.727 1 91.69 115 TRP A CA 1
ATOM 878 C C . TRP A 1 115 ? 2.105 15.039 13.984 1 91.69 115 TRP A C 1
ATOM 880 O O . TRP A 1 115 ? 1.107 15.758 13.938 1 91.69 115 TRP A O 1
ATOM 890 N N . GLU A 1 116 ? 2.766 14.797 15.078 1 90.88 116 GLU A N 1
ATOM 891 C CA . GLU A 1 116 ? 2.408 15.445 16.328 1 90.88 116 GLU A CA 1
ATOM 892 C C . GLU A 1 116 ? 2.486 16.969 16.203 1 90.88 116 GLU A C 1
ATOM 894 O O . GLU A 1 116 ? 1.635 17.688 16.734 1 90.88 116 GLU A O 1
ATOM 899 N N . ASN A 1 117 ? 3.521 17.375 15.57 1 86.38 117 ASN A N 1
ATOM 900 C CA . ASN A 1 117 ? 3.682 18.812 15.375 1 86.38 117 ASN A CA 1
ATOM 901 C C . ASN A 1 117 ? 2.537 19.406 14.562 1 86.38 117 ASN A C 1
ATOM 903 O O . ASN A 1 117 ? 2.125 20.547 14.789 1 86.38 117 ASN A O 1
ATOM 907 N N . ARG A 1 118 ? 2.072 18.641 13.711 1 84.38 118 ARG A N 1
ATOM 908 C CA . ARG A 1 118 ? 1.058 19.125 12.789 1 84.38 118 ARG A CA 1
ATOM 909 C C . ARG A 1 118 ? -0.339 19 13.383 1 84.38 118 ARG A C 1
ATOM 911 O O . ARG A 1 118 ? -1.195 19.859 13.172 1 84.38 118 ARG A O 1
ATOM 918 N N . PHE A 1 119 ? -0.548 17.938 14.156 1 88.75 119 PHE A N 1
ATOM 919 C CA . PHE A 1 119 ? -1.932 17.641 14.516 1 88.75 119 PHE A CA 1
ATOM 920 C C . PHE A 1 119 ? -2.107 17.609 16.031 1 88.75 119 PHE A C 1
ATOM 922 O O . PHE A 1 119 ? -3.227 17.469 16.531 1 88.75 119 PHE A O 1
ATOM 929 N N . GLY A 1 120 ? -1.075 17.625 16.672 1 90.25 120 GLY A N 1
ATOM 930 C CA . GLY A 1 120 ? -1.157 17.672 18.109 1 90.25 120 GLY A CA 1
ATOM 931 C C . GLY A 1 120 ? -1.471 19.062 18.641 1 90.25 120 GLY A C 1
ATOM 932 O O . GLY A 1 120 ? -0.645 19.969 18.547 1 90.25 120 GLY A O 1
ATOM 933 N N . PHE A 1 121 ? -2.66 19.172 19.25 1 92.31 121 PHE A N 1
ATOM 934 C CA . PHE A 1 121 ? -3.082 20.469 19.781 1 92.31 121 PHE A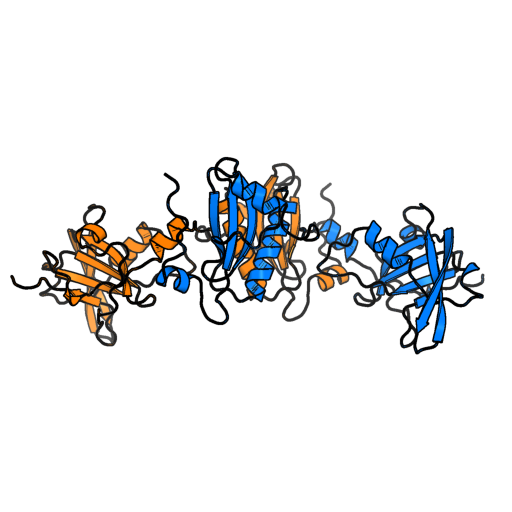 CA 1
ATOM 935 C C . PHE A 1 121 ? -3.627 20.312 21.203 1 92.31 121 PHE A C 1
ATOM 937 O O . PHE A 1 121 ? -4.309 19.328 21.5 1 92.31 121 PHE A O 1
ATOM 944 N N . GLU A 1 122 ? -3.236 21.234 21.984 1 92.75 122 GLU A N 1
ATOM 945 C CA . GLU A 1 122 ? -3.811 21.328 23.328 1 92.75 122 GLU A CA 1
ATOM 946 C C . GLU A 1 122 ? -4.852 22.453 23.406 1 92.75 122 GLU A C 1
ATOM 948 O O . GLU A 1 122 ? -4.609 23.562 22.922 1 92.75 122 GLU A O 1
ATOM 953 N N . PRO A 1 123 ? -5.973 22.062 23.969 1 93.75 123 PRO A N 1
ATOM 954 C CA . PRO A 1 123 ? -6.988 23.109 24.062 1 93.75 123 PRO A CA 1
ATOM 955 C C . PRO A 1 123 ? -6.539 24.281 24.938 1 93.75 123 PRO A C 1
ATOM 957 O O . PRO A 1 123 ? -5.898 24.078 25.969 1 93.75 123 PRO A O 1
ATOM 960 N N . ALA A 1 124 ? -6.723 25.469 24.5 1 95.06 124 ALA A N 1
ATOM 961 C CA . ALA A 1 124 ? -6.488 26.703 25.234 1 95.06 124 ALA A CA 1
ATOM 962 C C . ALA A 1 124 ? -7.773 27.516 25.375 1 95.06 124 ALA A C 1
ATOM 964 O O . ALA A 1 124 ? -8.672 27.422 24.531 1 95.06 124 ALA A O 1
ATOM 965 N N . ASP A 1 125 ? -7.844 28.25 26.438 1 94.62 125 ASP A N 1
ATOM 966 C CA . ASP A 1 125 ? -8.992 29.109 26.703 1 94.62 125 ASP A CA 1
ATOM 967 C C . ASP A 1 125 ? -8.867 30.438 25.969 1 94.62 125 ASP A C 1
ATOM 969 O O . ASP A 1 125 ? -8.031 31.266 26.312 1 94.62 125 ASP A O 1
ATOM 973 N N . VAL A 1 126 ? -9.742 30.578 25.031 1 94.88 126 VAL A N 1
ATOM 974 C CA . VAL A 1 126 ? -9.719 31.812 24.25 1 94.88 126 VAL A CA 1
ATOM 975 C C . VAL A 1 126 ? -9.922 33.031 25.156 1 94.88 126 VAL A C 1
ATOM 977 O O . VAL A 1 126 ? -9.398 34.094 24.891 1 94.88 126 VAL A O 1
ATOM 980 N N . GLY A 1 127 ? -10.602 32.844 26.219 1 92.25 127 GLY A N 1
ATOM 981 C CA . GLY A 1 127 ? -10.867 33.906 27.172 1 92.25 127 GLY A CA 1
ATOM 982 C C . GLY A 1 127 ? -9.625 34.375 27.906 1 92.25 127 GLY A C 1
ATOM 983 O O . GLY A 1 127 ? -9.594 35.5 28.438 1 92.25 127 GLY A O 1
ATOM 984 N N . LYS A 1 128 ? -8.617 33.594 27.891 1 92.56 128 LYS A N 1
ATOM 985 C CA . LYS A 1 128 ? -7.395 33.969 28.609 1 92.56 128 LYS A CA 1
ATOM 986 C C . LYS A 1 128 ? -6.375 34.625 27.688 1 92.56 128 LYS A C 1
ATOM 988 O O . LYS A 1 128 ? -5.328 35.094 28.141 1 92.56 128 LYS A O 1
ATOM 993 N N . LEU A 1 129 ? -6.734 34.656 26.438 1 93.81 129 LEU A N 1
ATOM 994 C CA . LEU A 1 129 ? -5.832 35.281 25.484 1 93.81 129 LEU A CA 1
ATOM 995 C C . LEU A 1 129 ? -5.879 36.812 25.641 1 93.81 129 LEU A C 1
ATOM 997 O O . LEU A 1 129 ? -6.953 37.375 25.797 1 93.81 129 LEU A O 1
ATOM 1001 N N . ASN A 1 130 ? -4.695 37.406 25.734 1 93.31 130 ASN A N 1
ATOM 1002 C CA . ASN A 1 130 ? -4.562 38.875 25.781 1 93.31 130 ASN A CA 1
ATOM 1003 C C . ASN A 1 130 ? -3.48 39.344 24.828 1 93.31 130 ASN A C 1
ATOM 1005 O O . ASN A 1 130 ? -2.42 39.812 25.266 1 93.31 130 ASN A O 1
ATOM 1009 N N . PRO A 1 131 ? -3.795 39.281 23.562 1 94.69 131 PRO A N 1
ATOM 1010 C CA . PRO A 1 131 ? -2.799 39.719 22.578 1 94.69 131 PRO A CA 1
ATOM 1011 C C . PRO A 1 131 ? -2.518 41.219 22.672 1 94.69 131 PRO A C 1
ATOM 1013 O O . PRO A 1 131 ? -3.334 41.969 23.203 1 94.69 131 PRO A O 1
ATOM 1016 N N . ASP A 1 132 ? -1.354 41.656 22.172 1 94 132 ASP A N 1
ATOM 1017 C CA . ASP A 1 132 ? -0.994 43.094 22.188 1 94 132 ASP A CA 1
ATOM 1018 C C . ASP A 1 132 ? -1.597 43.812 20.984 1 94 132 ASP A C 1
ATOM 1020 O O . ASP A 1 132 ? -1.228 44.969 20.703 1 94 132 ASP A O 1
ATOM 1024 N N . GLY A 1 133 ? -2.49 43.25 20.281 1 95.06 133 GLY A N 1
ATOM 1025 C CA . GLY A 1 133 ? -3.213 43.781 19.156 1 95.06 133 GLY A CA 1
ATOM 1026 C C . GLY A 1 133 ? -4.352 42.906 18.688 1 95.06 133 GLY A C 1
ATOM 1027 O O . GLY A 1 133 ? -4.547 41.812 19.203 1 95.06 133 GLY A O 1
ATOM 1028 N N . LEU A 1 134 ? -5.125 43.438 17.75 1 96.88 134 LEU A N 1
ATOM 1029 C CA . LEU A 1 134 ? -6.27 42.688 17.219 1 96.88 134 LEU A CA 1
ATOM 1030 C C . LEU A 1 134 ? -5.816 41.469 16.422 1 96.88 134 LEU A C 1
ATOM 1032 O O . LEU A 1 134 ? -4.926 41.594 15.578 1 96.88 134 LEU A O 1
ATOM 1036 N N . ILE A 1 135 ? -6.418 40.312 16.734 1 97.94 135 ILE A N 1
ATOM 1037 C CA . ILE A 1 135 ? -6.168 39.094 15.977 1 97.94 135 ILE A CA 1
ATOM 1038 C C . ILE A 1 135 ? -7.355 38.812 15.062 1 97.94 135 ILE A C 1
ATOM 1040 O O . ILE A 1 135 ? -8.5 38.75 15.523 1 97.94 135 ILE A O 1
ATOM 1044 N N . LEU A 1 136 ? -7.109 38.75 13.789 1 98.19 136 LEU A N 1
ATOM 1045 C CA . LEU A 1 136 ? -8.078 38.188 12.844 1 98.19 136 LEU A CA 1
ATOM 1046 C C . LEU A 1 136 ? -7.938 36.656 12.75 1 98.19 136 LEU A C 1
ATOM 1048 O O . LEU A 1 136 ? -6.902 36.156 12.312 1 98.19 136 LEU A O 1
ATOM 1052 N N . ALA A 1 137 ? -8.938 35.906 13.234 1 98.25 137 ALA A N 1
ATOM 1053 C CA . ALA A 1 137 ? -8.977 34.469 13.086 1 98.25 137 ALA A CA 1
ATOM 1054 C C . ALA A 1 137 ? -9.781 34.062 11.859 1 98.25 137 ALA A C 1
ATOM 1056 O O . ALA A 1 137 ? -10.938 34.469 11.711 1 98.25 137 ALA A O 1
ATOM 1057 N N . VAL A 1 138 ? -9.18 33.312 10.984 1 97.81 138 VAL A N 1
ATOM 1058 C CA . VAL A 1 138 ? -9.859 32.906 9.758 1 97.81 138 VAL A CA 1
ATOM 1059 C C . VAL A 1 138 ? -9.945 31.391 9.672 1 97.81 138 VAL A C 1
ATOM 1061 O O . VAL A 1 138 ? -9.07 30.688 10.164 1 97.81 138 VAL A O 1
ATOM 1064 N N . LYS A 1 139 ? -11.055 30.875 9.023 1 94.81 139 LYS A N 1
ATOM 1065 C CA . LYS A 1 139 ? -11.188 29.438 8.781 1 94.81 139 LYS A CA 1
ATOM 1066 C C . LYS A 1 139 ? -10.188 28.969 7.723 1 94.81 139 LYS A C 1
ATOM 1068 O O . LYS A 1 139 ? -10.195 29.453 6.59 1 94.81 139 LYS A O 1
ATOM 1073 N N . LEU A 1 140 ? -9.32 28.125 8.148 1 91.88 140 LEU A N 1
ATOM 1074 C CA . LEU A 1 140 ? -8.297 27.547 7.277 1 91.88 140 LEU A CA 1
ATOM 1075 C C . LEU A 1 140 ? -8.188 26.047 7.473 1 91.88 140 LEU A C 1
ATOM 1077 O O . LEU A 1 140 ? -7.219 25.547 8.055 1 91.88 140 LEU A O 1
ATOM 1081 N N . PRO A 1 141 ? -9.141 25.344 6.973 1 82.94 141 PRO A N 1
ATOM 1082 C CA . PRO A 1 141 ? -9.125 23.891 7.168 1 82.94 141 PRO A CA 1
ATOM 1083 C C . PRO A 1 141 ? -7.887 23.234 6.57 1 82.94 141 PRO A C 1
ATOM 1085 O O . PRO A 1 141 ? -7.363 23.688 5.551 1 82.94 141 PRO A O 1
ATOM 1088 N N . GLN A 1 142 ? -7.309 22.203 7.281 1 73.94 142 GLN A N 1
ATOM 1089 C CA . GLN A 1 142 ? -6.16 21.438 6.801 1 73.94 142 GLN A CA 1
ATOM 1090 C C . GLN A 1 142 ? -6.605 20.234 5.984 1 73.94 142 GLN A C 1
ATOM 1092 O O . GLN A 1 142 ? -7.609 19.594 6.305 1 73.94 142 GLN A O 1
ATOM 1097 N N . ALA A 1 143 ? -6.086 20.234 4.75 1 60 143 ALA A N 1
ATOM 1098 C CA . ALA A 1 143 ? -6.41 19.047 3.98 1 60 143 ALA A CA 1
ATOM 1099 C C . ALA A 1 143 ? -5.691 17.812 4.543 1 60 143 ALA A C 1
ATOM 1101 O O . ALA A 1 143 ? -4.508 17.891 4.887 1 60 143 ALA A O 1
ATOM 1102 N N . ALA A 1 144 ? -6.422 16.75 4.965 1 51.66 144 ALA A N 1
ATOM 1103 C CA . ALA A 1 144 ? -5.855 15.555 5.566 1 51.66 144 ALA A CA 1
ATOM 1104 C C . ALA A 1 144 ? -4.82 14.914 4.645 1 51.66 144 ALA A C 1
ATOM 1106 O O . ALA A 1 144 ? -3.807 14.383 5.109 1 51.66 144 ALA A O 1
ATOM 1107 N N . ASN A 1 145 ? -5.082 14.875 3.379 1 51.03 145 ASN A N 1
ATOM 1108 C CA . ASN A 1 145 ? -4.32 13.992 2.498 1 51.03 145 ASN A CA 1
ATOM 1109 C C . ASN A 1 145 ? -3.295 14.766 1.68 1 51.03 145 ASN A C 1
ATOM 1111 O O . ASN A 1 145 ? -2.691 14.227 0.754 1 51.03 145 ASN A O 1
ATOM 1115 N N . ARG A 1 146 ? -3.244 16.094 2.004 1 55.31 146 ARG A N 1
ATOM 1116 C CA . ARG A 1 146 ? -2.32 16.812 1.141 1 55.31 146 ARG A CA 1
ATOM 1117 C C . ARG A 1 146 ? -1.306 17.594 1.966 1 55.31 146 ARG A C 1
ATOM 1119 O O . ARG A 1 146 ? -1.668 18.25 2.947 1 55.31 146 ARG A O 1
ATOM 1126 N N . ASN A 1 147 ? -0.053 17.172 1.751 1 58.03 147 ASN A N 1
ATOM 1127 C CA . ASN A 1 147 ? 1.004 17.984 2.344 1 58.03 147 ASN A CA 1
ATOM 1128 C C . ASN A 1 147 ? 0.992 19.406 1.793 1 58.03 147 ASN A C 1
ATOM 1130 O O . ASN A 1 147 ? 1.359 19.641 0.639 1 58.03 147 ASN A O 1
ATOM 1134 N N . GLU A 1 148 ? 0.128 20.234 2.42 1 70.12 148 GLU A N 1
ATOM 1135 C CA . GLU A 1 148 ? 0.19 21.656 2.096 1 70.12 148 GLU A CA 1
ATOM 1136 C C . GLU A 1 148 ? 1.499 22.281 2.576 1 70.12 148 GLU A C 1
ATOM 1138 O O . GLU A 1 148 ? 1.867 22.141 3.744 1 70.12 148 GLU A O 1
ATOM 1143 N N . SER A 1 149 ? 2.271 22.797 1.614 1 74.44 149 SER A N 1
ATOM 1144 C CA . SER A 1 149 ? 3.506 23.469 2.006 1 74.44 149 SER A CA 1
ATOM 1145 C C . SER A 1 149 ? 3.219 24.703 2.855 1 74.44 149 SER A C 1
ATOM 1147 O O . SER A 1 149 ? 2.098 25.219 2.857 1 74.44 149 SER A O 1
ATOM 1149 N N . ALA A 1 150 ? 4.199 25.125 3.551 1 79.94 150 ALA A N 1
ATOM 1150 C CA . ALA A 1 150 ? 4.086 26.344 4.344 1 79.94 150 ALA A CA 1
ATOM 1151 C C . ALA A 1 150 ? 3.711 27.547 3.469 1 79.94 150 ALA A C 1
ATOM 1153 O O . ALA A 1 150 ? 2.93 28.406 3.881 1 79.94 150 ALA A O 1
ATOM 1154 N N . ALA A 1 151 ? 4.297 27.547 2.281 1 85.69 151 ALA A N 1
ATOM 1155 C CA . ALA A 1 151 ? 4.027 28.641 1.347 1 85.69 151 ALA A CA 1
ATOM 1156 C C . ALA A 1 151 ? 2.574 28.625 0.887 1 85.69 151 ALA A C 1
ATOM 1158 O O . ALA A 1 151 ? 1.945 29.672 0.755 1 85.69 151 ALA A O 1
ATOM 1159 N N . GLU A 1 152 ? 2.113 27.469 0.635 1 85.44 152 GLU A N 1
ATOM 1160 C CA . GLU A 1 152 ? 0.719 27.328 0.227 1 85.44 152 GLU A CA 1
ATOM 1161 C C . GLU A 1 152 ? -0.229 27.734 1.353 1 85.44 152 GLU A C 1
ATOM 1163 O O . GLU A 1 152 ? -1.233 28.406 1.112 1 85.44 152 GLU A O 1
ATOM 1168 N N . ARG A 1 153 ? 0.048 27.328 2.471 1 88.19 153 ARG A N 1
ATOM 1169 C CA . ARG A 1 153 ? -0.766 27.688 3.629 1 88.19 153 ARG A CA 1
ATOM 1170 C C . ARG A 1 153 ? -0.78 29.188 3.842 1 88.19 153 ARG A C 1
ATOM 1172 O O . ARG A 1 153 ? -1.828 29.781 4.129 1 88.19 153 ARG A O 1
ATOM 1179 N N . GLU A 1 154 ? 0.359 29.766 3.756 1 93.06 154 GLU A N 1
ATOM 1180 C CA . GLU A 1 154 ? 0.449 31.219 3.904 1 93.06 154 GLU A CA 1
ATOM 1181 C C . GLU A 1 154 ? -0.395 31.938 2.854 1 93.06 154 GLU A C 1
ATOM 1183 O O . GLU A 1 154 ? -1.082 32.906 3.162 1 93.06 154 GLU A O 1
ATOM 1188 N N . ASN A 1 155 ? -0.266 31.422 1.687 1 93.88 155 ASN A N 1
ATOM 1189 C CA . ASN A 1 155 ? -1.041 32.031 0.609 1 93.88 155 ASN A CA 1
ATOM 1190 C C . ASN A 1 155 ? -2.541 31.953 0.881 1 93.88 155 ASN A C 1
ATOM 1192 O O . ASN A 1 155 ? -3.281 32.906 0.604 1 93.88 155 ASN A O 1
ATOM 1196 N N . ARG A 1 156 ? -2.957 30.844 1.351 1 93.44 156 ARG A N 1
ATOM 1197 C CA . ARG A 1 156 ? -4.359 30.703 1.726 1 93.44 156 ARG A CA 1
ATOM 1198 C C . ARG A 1 156 ? -4.719 31.656 2.859 1 93.44 156 ARG A C 1
ATOM 1200 O O . ARG A 1 156 ? -5.801 32.25 2.859 1 93.44 156 ARG A O 1
ATOM 1207 N N . ALA A 1 157 ? -3.883 31.766 3.805 1 95.5 157 ALA A N 1
ATOM 1208 C CA . ALA A 1 157 ? -4.121 32.625 4.957 1 95.5 157 ALA A CA 1
ATOM 1209 C C . ALA A 1 157 ? -4.246 34.094 4.535 1 95.5 157 ALA A C 1
ATOM 1211 O O . ALA A 1 157 ? -4.973 34.875 5.164 1 95.5 157 ALA A O 1
ATOM 1212 N N . ARG A 1 158 ? -3.566 34.438 3.512 1 96 158 ARG A N 1
ATOM 1213 C CA . ARG A 1 158 ? -3.58 35.812 3.051 1 96 158 ARG A CA 1
ATOM 1214 C C . ARG A 1 158 ? -4.992 36.25 2.674 1 96 158 ARG A C 1
ATOM 1216 O O . ARG A 1 158 ? -5.34 37.438 2.812 1 96 158 ARG A O 1
ATOM 1223 N N . GLY A 1 159 ? -5.73 35.375 2.248 1 92.62 159 GLY A N 1
ATOM 1224 C CA . GLY A 1 159 ? -7.094 35.719 1.889 1 92.62 159 GLY A CA 1
ATOM 1225 C C . GLY A 1 159 ? -7.492 35.25 0.504 1 92.62 159 GLY A C 1
ATOM 1226 O O . GLY A 1 159 ? -6.914 34.312 -0.022 1 92.62 159 GLY A O 1
ATOM 1227 N N . THR A 1 160 ? -8.727 35.844 0.083 1 91.81 160 THR A N 1
ATOM 1228 C CA . THR A 1 160 ? -9.18 37.156 0.532 1 91.81 160 THR A CA 1
ATOM 1229 C C . THR A 1 160 ? -10.234 37.031 1.623 1 91.81 160 THR A C 1
ATOM 1231 O O . THR A 1 160 ? -10.984 36.031 1.646 1 91.81 160 THR A O 1
ATOM 1234 N N . TRP A 1 161 ? -10.211 38.031 2.584 1 95.25 161 TRP A N 1
ATOM 1235 C CA . TRP A 1 161 ? -11.141 38.031 3.709 1 95.25 161 TRP A CA 1
ATOM 1236 C C . TRP A 1 161 ? -11.961 39.312 3.721 1 95.25 161 TRP A C 1
ATOM 1238 O O . TRP A 1 161 ? -11.43 40.406 3.436 1 95.25 161 TRP A O 1
ATOM 1248 N N . THR A 1 162 ? -13.227 39.281 4.012 1 92.56 162 THR A N 1
ATOM 1249 C CA . THR A 1 162 ? -14.078 40.438 4.191 1 92.56 162 THR A CA 1
ATOM 1250 C C . THR A 1 162 ? -14.039 40.906 5.641 1 92.56 162 THR A C 1
ATOM 1252 O O . THR A 1 162 ? -14.648 40.312 6.52 1 92.56 162 THR A O 1
ATOM 1255 N N . VAL A 1 163 ? -13.352 41.906 5.852 1 92.75 163 VAL A N 1
ATOM 1256 C CA . VAL A 1 163 ? -13.156 42.469 7.18 1 92.75 163 VAL A CA 1
ATOM 1257 C C . VAL A 1 163 ? -13.773 43.875 7.238 1 92.75 163 VAL A C 1
ATOM 1259 O O . VAL A 1 163 ? -13.828 44.562 6.23 1 92.75 163 VAL A O 1
ATOM 1262 N N . ALA A 1 164 ? -14.266 44.219 8.453 1 88.44 164 ALA A N 1
ATOM 1263 C CA . ALA A 1 164 ? -14.82 45.562 8.641 1 88.44 164 ALA A CA 1
ATOM 1264 C C . ALA A 1 164 ? -13.758 46.625 8.398 1 88.44 164 ALA A C 1
ATOM 1266 O O . ALA A 1 164 ? -12.617 46.5 8.844 1 88.44 164 ALA A O 1
ATOM 1267 N N . LYS A 1 165 ? -14.188 47.688 7.68 1 88.69 165 LYS A N 1
ATOM 1268 C CA . LYS A 1 165 ? -13.273 48.75 7.27 1 88.69 165 LYS A CA 1
ATOM 1269 C C . LYS A 1 165 ? -12.578 49.375 8.477 1 88.69 165 LYS A C 1
ATOM 1271 O O . LYS A 1 165 ? -11.406 49.75 8.398 1 88.69 165 LYS A O 1
ATOM 1276 N N . ASP A 1 166 ? -13.289 49.469 9.547 1 91.44 166 ASP A N 1
ATOM 1277 C CA . ASP A 1 166 ? -12.75 50.125 10.734 1 91.44 166 ASP A CA 1
ATOM 1278 C C . ASP A 1 166 ? -11.797 49.219 11.492 1 91.44 166 ASP A C 1
ATOM 1280 O O . ASP A 1 166 ? -10.984 49.688 12.297 1 91.44 166 ASP A O 1
ATOM 1284 N N . LEU A 1 167 ? -11.828 47.969 11.156 1 93.69 167 LEU A N 1
ATOM 1285 C CA . LEU A 1 167 ? -11.039 47 11.906 1 93.69 167 LEU A CA 1
ATOM 1286 C C . LEU A 1 167 ? -9.797 46.594 11.117 1 93.69 167 LEU A C 1
ATOM 1288 O O . LEU A 1 167 ? -8.789 46.188 11.711 1 93.69 167 LEU A O 1
ATOM 1292 N N . VAL A 1 168 ? -9.82 46.656 9.82 1 95 168 VAL A N 1
ATOM 1293 C CA . VAL A 1 168 ? -8.789 46.062 8.961 1 95 168 VAL A CA 1
ATOM 1294 C C . VAL A 1 168 ? -7.43 46.688 9.312 1 95 168 VAL A C 1
ATOM 1296 O O . VAL A 1 168 ? -6.418 45.969 9.312 1 95 168 VAL A O 1
ATOM 1299 N N . LYS A 1 169 ? -7.387 48 9.633 1 94.56 169 LYS A N 1
ATOM 1300 C CA . LYS A 1 169 ? -6.129 48.656 9.938 1 94.56 169 LYS A CA 1
ATOM 1301 C C . LYS A 1 169 ? -5.633 48.312 11.336 1 94.56 169 LYS A C 1
ATOM 1303 O O . LYS A 1 169 ? -4.465 48.5 11.656 1 94.56 169 LYS A O 1
ATOM 1308 N N . LYS A 1 170 ? -6.531 47.75 12.141 1 95.88 170 LYS A N 1
ATOM 1309 C CA . LYS A 1 170 ? -6.191 47.438 13.523 1 95.88 170 LYS A CA 1
ATOM 1310 C C . LYS A 1 170 ? -5.703 46 13.656 1 95.88 170 LYS A C 1
ATOM 1312 O O . LYS A 1 170 ? -5.172 45.625 14.695 1 95.88 170 LYS A O 1
ATOM 1317 N N . VAL A 1 171 ? -5.887 45.219 12.602 1 97.31 171 VAL A N 1
ATOM 1318 C CA . VAL A 1 171 ? -5.469 43.844 12.656 1 97.31 171 VAL A CA 1
ATOM 1319 C C . VAL A 1 171 ? -3.951 43.75 12.773 1 97.31 171 VAL A C 1
ATOM 1321 O O . VAL A 1 171 ? -3.229 44.188 11.867 1 97.31 171 VAL A O 1
ATOM 1324 N N . LYS A 1 172 ? -3.51 43.25 13.836 1 97.69 172 LYS A N 1
ATOM 1325 C CA . LYS A 1 172 ? -2.076 43.094 14.062 1 97.69 172 LYS A CA 1
ATOM 1326 C C . LYS A 1 172 ? -1.603 41.688 13.719 1 97.69 172 LYS A C 1
ATOM 1328 O O . LYS A 1 172 ? -0.477 41.5 13.25 1 97.69 172 LYS A O 1
ATOM 1333 N N . TYR A 1 173 ? -2.439 40.75 14.023 1 98.31 173 TYR A N 1
ATOM 1334 C CA . TYR A 1 173 ? -2.113 39.344 13.758 1 98.31 173 TYR A CA 1
ATOM 1335 C C . TYR A 1 173 ? -3.244 38.656 13.008 1 98.31 173 TYR A C 1
ATOM 1337 O O . TYR A 1 173 ? -4.41 39.031 13.141 1 98.31 173 TYR A O 1
ATOM 1345 N N . LEU A 1 174 ? -2.889 37.719 12.188 1 98.56 174 LEU A N 1
ATOM 1346 C CA . LEU A 1 174 ? -3.828 36.781 11.578 1 98.56 174 LEU A CA 1
ATOM 1347 C C . LEU A 1 174 ? -3.512 35.344 11.977 1 98.56 174 LEU A C 1
ATOM 1349 O O . LEU A 1 174 ? -2.357 34.906 11.906 1 98.56 174 LEU A O 1
ATOM 1353 N N . ILE A 1 175 ? -4.484 34.625 12.508 1 98.06 175 ILE A N 1
ATOM 1354 C CA . ILE A 1 175 ? -4.285 33.219 12.789 1 98.06 175 ILE A CA 1
ATOM 1355 C C . ILE A 1 175 ? -5.227 32.375 11.93 1 98.06 175 ILE A C 1
ATOM 1357 O O . ILE A 1 175 ? -6.355 32.781 11.656 1 98.06 175 ILE A O 1
ATOM 1361 N N . GLY A 1 176 ? -4.691 31.25 11.453 1 96.38 176 GLY A N 1
ATOM 1362 C CA . GLY A 1 176 ? -5.492 30.266 10.742 1 96.38 176 GLY A CA 1
ATOM 1363 C C . GLY A 1 176 ? -6.062 29.188 11.648 1 96.38 176 GLY A C 1
ATOM 1364 O O . GLY A 1 176 ? -5.34 28.609 12.469 1 96.38 176 GLY A O 1
ATOM 1365 N N . ILE A 1 177 ? -7.371 28.938 11.445 1 95.62 177 ILE A N 1
ATOM 1366 C CA . ILE A 1 177 ? -8.086 28.016 12.328 1 95.62 177 ILE A CA 1
ATOM 1367 C C . ILE A 1 177 ? -8.625 26.844 11.516 1 95.62 177 ILE A C 1
ATOM 1369 O O . ILE A 1 177 ? -9.336 27.031 10.531 1 95.62 177 ILE A O 1
ATOM 1373 N N . ASP A 1 178 ? -8.234 25.672 11.906 1 91.19 178 ASP A N 1
ATOM 1374 C CA . ASP A 1 178 ? -8.875 24.469 11.375 1 91.19 178 ASP A CA 1
ATOM 1375 C C . ASP A 1 178 ? -10.109 24.094 12.195 1 91.19 178 ASP A C 1
ATOM 1377 O O . ASP A 1 178 ? -10 23.422 13.219 1 91.19 178 ASP A O 1
ATOM 1381 N N . THR A 1 179 ? -11.242 24.406 11.617 1 89.75 179 THR A N 1
ATOM 1382 C CA . THR A 1 179 ? -12.492 24.219 12.352 1 89.75 179 THR A CA 1
ATOM 1383 C C . THR A 1 179 ? -12.875 22.75 12.422 1 89.75 179 THR A C 1
ATOM 1385 O O . THR A 1 179 ? -13.688 22.359 13.258 1 89.75 179 THR A O 1
ATOM 1388 N N . ASP A 1 180 ? -12.258 22.016 11.602 1 81.75 180 ASP A N 1
ATOM 1389 C CA . ASP A 1 180 ? -12.547 20.578 11.594 1 81.75 180 ASP A CA 1
ATOM 1390 C C . ASP A 1 180 ? -11.773 19.859 12.688 1 81.75 180 ASP A C 1
ATOM 1392 O O . ASP A 1 180 ? -12.062 18.703 13.008 1 81.75 180 ASP A O 1
ATOM 1396 N N . SER A 1 181 ? -10.828 20.484 13.281 1 84.25 181 SER A N 1
ATOM 1397 C CA . SER A 1 181 ? -9.992 19.922 14.344 1 84.25 181 SER A CA 1
ATOM 1398 C C . SER A 1 181 ? -10.094 20.75 15.617 1 84.25 181 SER A C 1
ATOM 1400 O O . SER A 1 181 ? -9.078 21.203 16.156 1 84.25 181 SER A O 1
ATOM 1402 N N . ASP A 1 182 ? -11.273 20.922 16.062 1 88.12 182 ASP A N 1
ATOM 1403 C CA . ASP A 1 182 ? -11.562 21.609 17.312 1 88.12 182 ASP A CA 1
ATOM 1404 C C . ASP A 1 182 ? -10.93 23 17.328 1 88.12 182 ASP A C 1
ATOM 1406 O O . ASP A 1 182 ? -10.305 23.391 18.328 1 88.12 182 ASP A O 1
ATOM 1410 N N . ASN A 1 183 ? -10.961 23.641 16.234 1 93.69 183 ASN A N 1
ATOM 1411 C CA . ASN A 1 183 ? -10.422 24.984 16.094 1 93.69 183 ASN A CA 1
ATOM 1412 C C . ASN A 1 183 ? -8.922 25.031 16.375 1 93.69 183 ASN A C 1
ATOM 1414 O O . ASN A 1 183 ? -8.453 25.844 17.172 1 93.69 183 ASN A O 1
ATOM 1418 N N . ALA A 1 184 ? -8.258 24.125 15.789 1 93.31 184 ALA A N 1
ATOM 1419 C CA . ALA A 1 184 ? -6.805 24.109 15.914 1 93.31 184 ALA A CA 1
ATOM 1420 C C . ALA A 1 184 ? -6.184 25.344 15.25 1 93.31 184 ALA A C 1
ATOM 1422 O O . ALA A 1 184 ? -6.598 25.734 14.156 1 93.31 184 ALA A O 1
ATOM 1423 N N . VAL A 1 185 ? -5.23 25.984 15.953 1 95.38 185 VAL A N 1
ATOM 1424 C CA . VAL A 1 185 ? -4.461 27.062 15.352 1 95.38 185 VAL A CA 1
ATOM 1425 C C . VAL A 1 185 ? -3.373 26.5 14.445 1 95.38 185 VAL A C 1
ATOM 1427 O O . VAL A 1 185 ? -2.375 25.953 14.93 1 95.38 185 VAL A O 1
ATOM 1430 N N . VAL A 1 186 ? -3.539 26.703 13.164 1 91.75 186 VAL A N 1
ATOM 1431 C CA . VAL A 1 186 ? -2.67 25.984 12.25 1 91.75 186 VAL A CA 1
ATOM 1432 C C . VAL A 1 186 ? -1.577 26.906 11.727 1 91.75 186 VAL A C 1
ATOM 1434 O O . VAL A 1 186 ? -0.571 26.453 11.18 1 91.75 186 VAL A O 1
ATOM 1437 N N . CYS A 1 187 ? -1.743 28.156 11.883 1 93.44 187 CYS A N 1
ATOM 1438 C CA . CYS A 1 187 ? -0.718 29.141 11.547 1 93.44 187 CYS A CA 1
ATOM 1439 C C . CYS A 1 187 ? -0.998 30.469 12.227 1 93.44 187 CYS A C 1
ATOM 1441 O O . CYS A 1 187 ? -2.102 30.703 12.719 1 93.44 187 CYS A O 1
ATOM 1443 N N . ALA A 1 188 ? 0.005 31.25 12.336 1 97.12 188 ALA A N 1
ATOM 1444 C CA . ALA A 1 188 ? -0.075 32.594 12.883 1 97.12 188 ALA A CA 1
ATOM 1445 C C . ALA A 1 188 ? 0.931 33.531 12.211 1 97.12 188 ALA A C 1
ATOM 1447 O O . ALA A 1 188 ? 2.084 33.156 11.992 1 97.12 188 ALA A O 1
ATOM 1448 N N . TYR A 1 189 ? 0.412 34.656 11.844 1 97.88 189 TYR A N 1
ATOM 1449 C CA . TYR A 1 189 ? 1.259 35.625 11.164 1 97.88 189 TYR A CA 1
ATOM 1450 C C . TYR A 1 189 ? 1.072 37.031 11.758 1 97.88 189 TYR A C 1
ATOM 1452 O O . TYR A 1 189 ? -0.023 37.375 12.203 1 97.88 189 TYR A O 1
ATOM 1460 N N . LYS A 1 190 ? 2.199 37.781 11.742 1 98.25 190 LYS A N 1
ATOM 1461 C CA . LYS A 1 190 ? 2.098 39.219 12.016 1 98.25 190 LYS A CA 1
ATOM 1462 C C . LYS A 1 190 ? 1.802 40 10.75 1 98.25 190 LYS A C 1
ATOM 1464 O O . LYS A 1 190 ? 2.488 39.844 9.734 1 98.25 190 LYS A O 1
ATOM 1469 N N . VAL A 1 191 ? 0.829 40.812 10.812 1 98.06 191 VAL A N 1
ATOM 1470 C CA . VAL A 1 191 ? 0.352 41.531 9.625 1 98.06 191 VAL A CA 1
ATOM 1471 C C . VAL A 1 191 ? 1.271 42.719 9.32 1 98.06 191 VAL A C 1
ATOM 1473 O O . VAL A 1 191 ? 1.601 43.5 10.211 1 98.06 191 VAL A O 1
ATOM 1476 N N . ALA A 1 192 ? 1.729 42.781 8.07 1 97.75 192 ALA A N 1
ATOM 1477 C CA . ALA A 1 192 ? 2.529 43.906 7.582 1 97.75 192 ALA A CA 1
ATOM 1478 C C . ALA A 1 192 ? 1.658 44.906 6.852 1 97.75 192 ALA A C 1
ATOM 1480 O O . ALA A 1 192 ? 1.958 46.094 6.855 1 97.75 192 ALA A O 1
ATOM 1481 N N . GLY A 1 193 ? 0.647 44.469 6.207 1 97.19 193 GLY A N 1
ATOM 1482 C CA . GLY A 1 193 ? -0.26 45.312 5.438 1 97.19 193 GLY A CA 1
ATOM 1483 C C . GLY A 1 193 ? -1.33 44.531 4.711 1 97.19 193 GLY A C 1
ATOM 1484 O O . GLY A 1 193 ? -1.635 43.406 5.086 1 97.19 193 GLY A O 1
ATOM 1485 N N . PHE A 1 194 ? -2.057 45.188 3.865 1 97.06 194 PHE A N 1
ATOM 1486 C CA . PHE A 1 194 ? -3.076 44.5 3.078 1 97.06 194 PHE A CA 1
ATOM 1487 C C . PHE A 1 194 ? -3.318 45.219 1.759 1 97.06 194 PHE A C 1
ATOM 1489 O O . PHE A 1 194 ? -2.951 46.375 1.61 1 97.06 194 PHE A O 1
ATOM 1496 N N . GLU A 1 195 ? -3.766 44.469 0.793 1 95.88 195 GLU A N 1
ATOM 1497 C CA . GLU A 1 195 ? -4.328 44.969 -0.458 1 95.88 195 GLU A CA 1
ATOM 1498 C C . GLU A 1 195 ? -5.824 44.688 -0.542 1 95.88 195 GLU A C 1
ATOM 1500 O O . GLU A 1 195 ? -6.344 43.844 0.191 1 95.88 195 GLU A O 1
ATOM 1505 N N . THR A 1 196 ? -6.516 45.5 -1.362 1 94.31 196 THR A N 1
ATOM 1506 C CA . THR A 1 196 ? -7.961 45.344 -1.483 1 94.31 196 THR A CA 1
ATOM 1507 C C . THR A 1 196 ? -8.328 44.719 -2.838 1 94.31 196 THR A C 1
ATOM 1509 O O . THR A 1 196 ? -7.602 44.906 -3.82 1 94.31 196 THR A O 1
ATOM 1512 N N . GLU A 1 197 ? -9.289 43.875 -2.729 1 91.81 197 GLU A N 1
ATOM 1513 C CA . GLU A 1 197 ? -9.906 43.312 -3.932 1 91.81 197 GLU A CA 1
ATOM 1514 C C . GLU A 1 197 ? -11.43 43.312 -3.818 1 91.81 197 GLU A C 1
ATOM 1516 O O . GLU A 1 197 ? -11.977 43.188 -2.719 1 91.81 197 GLU A O 1
ATOM 1521 N N . ASP A 1 198 ? -12.047 43.469 -5.031 1 89.69 198 ASP A N 1
ATOM 1522 C CA . ASP A 1 198 ? -13.5 43.344 -5.043 1 89.69 198 ASP A CA 1
ATOM 1523 C C . ASP A 1 198 ? -13.945 41.875 -5.094 1 89.69 198 ASP A C 1
ATOM 1525 O O . ASP A 1 198 ? -13.32 41.062 -5.77 1 89.69 198 ASP A O 1
ATOM 1529 N N . THR A 1 199 ? -14.883 41.531 -4.242 1 86.81 199 THR A N 1
ATOM 1530 C CA . THR A 1 199 ? -15.5 40.219 -4.281 1 86.81 199 THR A CA 1
ATOM 1531 C C . THR A 1 199 ? -17.031 40.344 -4.328 1 86.81 199 THR A C 1
ATOM 1533 O O . THR A 1 199 ? -17.578 41.375 -3.938 1 86.81 199 THR A O 1
ATOM 1536 N N . VAL A 1 200 ? -17.609 39.406 -5.051 1 82.88 200 VAL A N 1
ATOM 1537 C CA . VAL A 1 200 ? -19.062 39.406 -5.152 1 82.88 200 VAL A CA 1
ATOM 1538 C C . VAL A 1 200 ? -19.656 38.312 -4.262 1 82.88 200 VAL A C 1
ATOM 1540 O O . VAL A 1 200 ? -19.25 37.156 -4.355 1 82.88 200 VAL A O 1
ATOM 1543 N N . ARG A 1 201 ? -20.391 38.688 -3.293 1 75.38 201 ARG A N 1
ATOM 1544 C CA . ARG A 1 201 ? -21.172 37.781 -2.451 1 75.38 201 ARG A CA 1
ATOM 1545 C C . ARG A 1 201 ? -22.656 38.156 -2.475 1 75.38 201 ARG A C 1
ATOM 1547 O O . ARG A 1 201 ? -23.016 39.281 -2.205 1 75.38 201 ARG A O 1
ATOM 1554 N N . ASN A 1 202 ? -23.516 37.188 -2.803 1 80.81 202 ASN A N 1
ATOM 1555 C CA . ASN A 1 202 ? -24.953 37.406 -2.881 1 80.81 202 ASN A CA 1
ATOM 1556 C C . ASN A 1 202 ? -25.297 38.594 -3.766 1 80.81 202 ASN A C 1
ATOM 1558 O O . ASN A 1 202 ? -26.141 39.438 -3.395 1 80.81 202 ASN A O 1
ATOM 1562 N N . GLY A 1 203 ? -24.625 38.688 -4.844 1 80.75 203 GLY A N 1
ATOM 1563 C CA . GLY A 1 203 ? -24.906 39.719 -5.824 1 80.75 203 GLY A CA 1
ATOM 1564 C C . GLY A 1 203 ? -24.391 41.094 -5.418 1 80.75 203 GLY A C 1
ATOM 1565 O O . GLY A 1 203 ? -24.578 42.062 -6.141 1 80.75 203 GLY A O 1
ATOM 1566 N N . LYS A 1 204 ? -23.891 41.25 -4.273 1 85.56 204 LYS A N 1
ATOM 1567 C CA . LYS A 1 204 ? -23.328 42.5 -3.805 1 85.56 204 LYS A CA 1
ATOM 1568 C C . LYS A 1 204 ? -21.812 42.5 -3.883 1 85.56 204 LYS A C 1
ATOM 1570 O O . LYS A 1 204 ? -21.172 41.5 -3.562 1 85.56 204 LYS A O 1
ATOM 1575 N N . THR A 1 205 ? -21.281 43.625 -4.434 1 88.31 205 THR A N 1
ATOM 1576 C CA . THR A 1 205 ? -19.828 43.781 -4.48 1 88.31 205 THR A CA 1
ATOM 1577 C C . THR A 1 205 ? -19.297 44.219 -3.121 1 88.31 205 THR A C 1
ATOM 1579 O O . THR A 1 205 ? -19.75 45.219 -2.555 1 88.31 205 THR A O 1
ATOM 1582 N N . LEU A 1 206 ? -18.5 43.469 -2.549 1 88 206 LEU A N 1
ATOM 1583 C CA . LEU A 1 206 ? -17.859 43.781 -1.264 1 88 206 LEU A CA 1
ATOM 1584 C C . LEU A 1 206 ? -16.359 43.906 -1.419 1 88 206 LEU A C 1
ATOM 1586 O O . LEU A 1 206 ? -15.773 43.406 -2.371 1 88 206 LEU A O 1
ATOM 1590 N N . THR A 1 207 ? -15.82 44.75 -0.552 1 91.88 207 THR A N 1
ATOM 1591 C CA . THR A 1 207 ? -14.367 44.875 -0.501 1 91.88 207 THR A CA 1
ATOM 1592 C C . THR A 1 207 ? -13.758 43.75 0.33 1 91.88 207 THR A C 1
ATOM 1594 O O . THR A 1 207 ? -14.18 43.5 1.464 1 91.88 207 THR A O 1
ATOM 1597 N N . ALA A 1 208 ? -12.891 42.969 -0.323 1 94.38 208 ALA A N 1
ATOM 1598 C CA . ALA A 1 208 ? -12.148 41.938 0.375 1 94.38 208 ALA A CA 1
ATOM 1599 C C . ALA A 1 208 ? -10.68 42.281 0.505 1 94.38 208 ALA A C 1
ATOM 1601 O O . ALA A 1 208 ? -10.164 43.094 -0.266 1 94.38 208 ALA A O 1
ATOM 1602 N N . TYR A 1 209 ? -10.055 41.781 1.502 1 96.19 209 TYR A N 1
ATOM 1603 C CA . TYR A 1 209 ? -8.688 42.188 1.826 1 96.19 209 TYR A CA 1
ATOM 1604 C C . TYR A 1 209 ? -7.75 40.969 1.731 1 96.19 209 TYR A C 1
ATOM 1606 O O . TYR A 1 209 ? -8.102 39.875 2.152 1 96.19 209 TYR A O 1
ATOM 1614 N N . ARG A 1 210 ? -6.656 41.188 1.083 1 97.12 210 ARG A N 1
ATOM 1615 C CA . ARG A 1 210 ? -5.559 40.25 1.062 1 97.12 210 ARG A CA 1
ATOM 1616 C C . ARG A 1 210 ? -4.383 40.75 1.898 1 97.12 210 ARG A C 1
ATOM 1618 O O . ARG A 1 210 ? -3.754 41.75 1.559 1 97.12 210 ARG A O 1
ATOM 1625 N N . PHE A 1 211 ? -4.035 40 2.918 1 97.81 211 PHE A N 1
ATOM 1626 C CA . PHE A 1 211 ? -3.062 40.469 3.895 1 97.81 211 PHE A CA 1
ATOM 1627 C C . PHE A 1 211 ? -1.647 40.094 3.473 1 97.81 211 PHE A C 1
ATOM 1629 O O . PHE A 1 211 ? -1.444 39.094 2.77 1 97.81 211 PHE A O 1
ATOM 1636 N N . THR A 1 212 ? -0.725 40.906 3.801 1 97.56 212 THR A N 1
ATOM 1637 C CA . THR A 1 212 ? 0.701 40.625 3.727 1 97.56 212 THR A CA 1
ATOM 1638 C C . THR A 1 212 ? 1.297 40.469 5.125 1 97.56 212 THR A C 1
ATOM 1640 O O . THR A 1 212 ? 0.816 41.094 6.074 1 97.56 212 THR A O 1
ATOM 1643 N N . PHE A 1 213 ? 2.303 39.688 5.227 1 97.5 213 PHE A N 1
ATOM 1644 C CA . PHE A 1 213 ? 2.822 39.344 6.547 1 97.5 213 PHE A CA 1
ATOM 1645 C C . PHE A 1 213 ? 4.281 39.75 6.68 1 97.5 213 PHE A C 1
ATOM 1647 O O . PHE A 1 213 ? 5.004 39.844 5.684 1 97.5 213 PHE A O 1
ATOM 1654 N N . THR A 1 214 ? 4.621 40.062 7.918 1 97 214 THR A N 1
ATOM 1655 C CA . THR A 1 214 ? 6.039 40.25 8.211 1 97 214 THR A CA 1
ATOM 1656 C C . THR A 1 214 ? 6.797 38.938 8.102 1 97 214 THR A C 1
ATOM 1658 O O . THR A 1 214 ? 6.188 37.875 7.934 1 97 214 THR A O 1
ATOM 1661 N N . GLN A 1 215 ? 8.055 38.969 8.195 1 92.69 215 GLN A N 1
ATOM 1662 C CA . GLN A 1 215 ? 8.867 37.75 8.102 1 92.69 215 GLN A CA 1
ATOM 1663 C C . GLN A 1 215 ? 9.125 37.156 9.477 1 92.69 215 GLN A C 1
ATOM 1665 O O . GLN A 1 215 ? 9.945 36.25 9.625 1 92.69 215 GLN A O 1
ATOM 1670 N N . GLU A 1 216 ? 8.477 37.75 10.469 1 90.94 216 GLU A N 1
ATOM 1671 C CA . GLU A 1 216 ? 8.648 37.219 11.82 1 90.94 216 GLU A CA 1
ATOM 1672 C C . GLU A 1 216 ? 8.273 35.75 11.891 1 90.94 216 GLU A C 1
ATOM 1674 O O . GLU A 1 216 ? 7.219 35.344 11.383 1 90.94 216 GLU A O 1
ATOM 1679 N N . LYS A 1 217 ? 9.297 35.094 12.508 1 84.62 217 LYS A N 1
ATOM 1680 C CA . LYS A 1 217 ? 9.055 33.688 12.711 1 84.62 217 LYS A CA 1
ATOM 1681 C C . LYS A 1 217 ? 8.492 33.406 14.102 1 84.62 217 LYS A C 1
ATOM 1683 O O . LYS A 1 217 ? 8.445 34.312 14.945 1 84.62 217 LYS A O 1
ATOM 1688 N N . ASP A 1 218 ? 7.676 32.531 14.453 1 89.94 218 ASP A N 1
ATOM 1689 C CA . ASP A 1 218 ? 7.223 32 15.742 1 89.94 218 ASP A CA 1
ATOM 1690 C C . ASP A 1 218 ? 6.082 32.875 16.297 1 89.94 218 ASP A C 1
ATOM 1692 O O . ASP A 1 218 ? 6.02 33.125 17.5 1 89.94 218 ASP A O 1
ATOM 1696 N N . VAL A 1 219 ? 5.367 33.469 15.469 1 95.94 219 VAL A N 1
ATOM 1697 C CA . VAL A 1 219 ? 4.242 34.312 15.875 1 95.94 219 VAL A CA 1
ATOM 1698 C C . VAL A 1 219 ? 3.285 33.5 16.75 1 95.94 219 VAL A C 1
ATOM 1700 O O . VAL A 1 219 ? 2.791 34 17.766 1 95.94 219 VAL A O 1
ATOM 1703 N N . ALA A 1 220 ? 3.061 32.312 16.438 1 94.94 220 ALA A N 1
ATOM 1704 C CA . ALA A 1 220 ? 2.186 31.438 17.234 1 94.94 220 ALA A CA 1
ATOM 1705 C C . ALA A 1 220 ? 2.713 31.297 18.656 1 94.94 220 ALA A C 1
ATOM 1707 O O . ALA A 1 220 ? 1.939 31.312 19.609 1 94.94 220 ALA A O 1
ATOM 1708 N N . GLU A 1 221 ? 3.938 31.094 18.766 1 93.88 221 GLU A N 1
ATOM 1709 C CA . GLU A 1 221 ? 4.562 30.984 20.078 1 93.88 221 GLU A CA 1
ATOM 1710 C C . GLU A 1 221 ? 4.418 32.281 20.875 1 93.88 221 GLU A C 1
ATOM 1712 O O . GLU A 1 221 ? 4.109 32.219 22.078 1 93.88 221 GLU A O 1
ATOM 1717 N N . THR A 1 222 ? 4.723 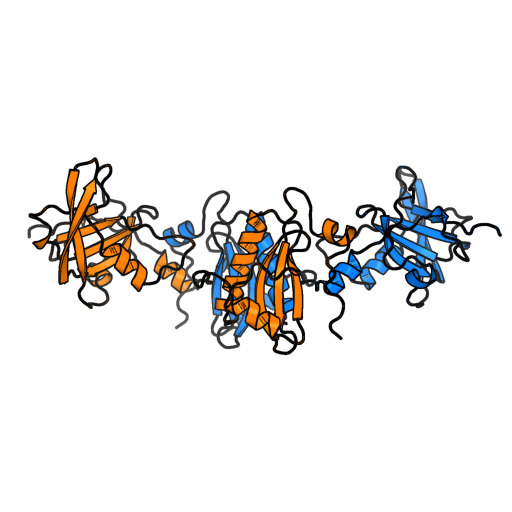33.406 20.188 1 94 222 THR A N 1
ATOM 1718 C CA . THR A 1 222 ? 4.621 34.719 20.828 1 94 222 THR A CA 1
ATOM 1719 C C . THR A 1 222 ? 3.211 34.938 21.359 1 94 222 THR A C 1
ATOM 1721 O O . THR A 1 222 ? 3.033 35.562 22.422 1 94 222 THR A O 1
ATOM 1724 N N . LEU A 1 223 ? 2.248 34.406 20.656 1 95.62 223 LEU A N 1
ATOM 1725 C CA . LEU A 1 223 ? 0.851 34.594 21.031 1 95.62 223 LEU A CA 1
ATOM 1726 C C . LEU A 1 223 ? 0.407 33.531 22.016 1 95.62 223 LEU A C 1
ATOM 1728 O O . LEU A 1 223 ? -0.726 33.562 22.516 1 95.62 223 LEU A O 1
ATOM 1732 N N . GLY A 1 224 ? 1.312 32.594 22.312 1 94 224 GLY A N 1
ATOM 1733 C CA . GLY A 1 224 ? 0.948 31.469 23.172 1 94 224 GLY A CA 1
ATOM 1734 C C . GLY A 1 224 ? 0.008 30.484 22.5 1 94 224 GLY A C 1
ATOM 1735 O O . GLY A 1 224 ? -0.797 29.828 23.172 1 94 224 GLY A O 1
ATOM 1736 N N . LEU A 1 225 ? 0.037 30.453 21.219 1 96.06 225 LEU A N 1
ATOM 1737 C CA . LEU A 1 225 ? -0.935 29.656 20.469 1 96.06 225 LEU A CA 1
ATOM 1738 C C . LEU A 1 225 ? -0.247 28.516 19.734 1 96.06 225 LEU A C 1
ATOM 1740 O O . LEU A 1 225 ? -0.875 27.828 18.922 1 96.06 225 LEU A O 1
ATOM 1744 N N . GLN A 1 226 ? 1.086 28.281 20 1 93.56 226 GLN A N 1
ATOM 1745 C CA . GLN A 1 226 ? 1.782 27.156 19.375 1 93.56 226 GLN A CA 1
ATOM 1746 C C . GLN A 1 226 ? 1.181 25.828 19.828 1 93.56 226 GLN A C 1
ATOM 1748 O O . GLN A 1 226 ? 1.078 25.562 21.031 1 93.56 226 GLN A O 1
ATOM 1753 N N . GLN A 1 227 ? 0.777 25.062 18.844 1 92.38 227 GLN A N 1
ATOM 1754 C CA . GLN A 1 227 ? 0.178 23.75 19.094 1 92.38 227 GLN A CA 1
ATOM 1755 C C . GLN A 1 227 ? -1 23.859 20.047 1 92.38 227 GLN A C 1
ATOM 1757 O O . GLN A 1 227 ? -1.082 23.109 21.031 1 92.38 227 GLN A O 1
ATOM 1762 N N . LYS A 1 228 ? -1.82 24.844 19.812 1 94.81 228 LYS A N 1
ATOM 1763 C CA . LYS A 1 228 ? -3.033 25.031 20.594 1 94.81 228 LYS A CA 1
ATOM 1764 C C . LYS A 1 228 ? -4.277 24.969 19.719 1 94.81 228 LYS A C 1
ATOM 1766 O O . LYS A 1 228 ? -4.199 25.203 18.5 1 94.81 228 LYS A O 1
ATOM 1771 N N . SER A 1 229 ? -5.305 24.469 20.312 1 95.44 229 SER A N 1
ATOM 1772 C CA . SER A 1 229 ? -6.645 24.656 19.766 1 95.44 229 SER A CA 1
ATOM 1773 C C . SER A 1 229 ? -7.469 25.609 20.609 1 95.44 229 SER A C 1
ATOM 1775 O O . SER A 1 229 ? -7.113 25.891 21.766 1 95.44 229 SER A O 1
ATOM 1777 N N . LEU A 1 230 ? -8.461 26.266 19.969 1 96 230 LEU A N 1
ATOM 1778 C CA . LEU A 1 230 ? -9.344 27.203 20.656 1 96 230 LEU A CA 1
ATOM 1779 C C . LEU A 1 230 ? -10.797 26.734 20.547 1 96 230 LEU A C 1
ATOM 1781 O O . LEU A 1 230 ? -11.617 27.391 19.891 1 96 230 LEU A O 1
ATOM 1785 N N . PRO A 1 231 ? -11.117 25.719 21.344 1 94.62 231 PRO A N 1
ATOM 1786 C CA . PRO A 1 231 ? -12.469 25.172 21.203 1 94.62 231 PRO A CA 1
ATOM 1787 C C . PRO A 1 231 ? -13.555 26.203 21.5 1 94.62 231 PRO A C 1
ATOM 1789 O O . PRO A 1 231 ? -14.648 26.125 20.938 1 94.62 231 PRO A O 1
ATOM 1792 N N . GLY A 1 232 ? -13.289 27.203 22.234 1 94.69 232 GLY A N 1
ATOM 1793 C CA . GLY A 1 232 ? -14.258 28.219 22.609 1 94.69 232 GLY A CA 1
ATOM 1794 C C . GLY A 1 232 ? -14.375 29.328 21.594 1 94.69 232 GLY A C 1
ATOM 1795 O O . GLY A 1 232 ? -15.211 30.219 21.719 1 94.69 232 GLY A O 1
ATOM 1796 N N . LEU A 1 233 ? -13.586 29.297 20.562 1 96.12 233 LEU A N 1
ATOM 1797 C CA . LEU A 1 233 ? -13.648 30.328 19.531 1 96.12 233 LEU A CA 1
ATOM 1798 C C . LEU A 1 233 ? -14.898 30.156 18.672 1 96.12 233 LEU A C 1
ATOM 1800 O O . LEU A 1 233 ? -15.172 29.078 18.156 1 96.12 233 LEU A O 1
ATOM 1804 N N . LYS A 1 234 ? -15.656 31.188 18.516 1 94.75 234 LYS A N 1
ATOM 1805 C CA . LYS A 1 234 ? -16.938 31.125 17.812 1 94.75 234 LYS A CA 1
ATOM 1806 C C . LYS A 1 234 ? -16.891 31.953 16.531 1 94.75 234 LYS A C 1
ATOM 1808 O O . LYS A 1 234 ? -16.406 33.094 16.547 1 94.75 234 LYS A O 1
ATOM 1813 N N . PHE A 1 235 ? -17.344 31.25 15.508 1 95 235 PHE A N 1
ATOM 1814 C CA . PHE A 1 235 ? -17.594 31.953 14.25 1 95 235 PHE A CA 1
ATOM 1815 C C . PHE A 1 235 ? -19.078 32.25 14.062 1 95 235 PHE A C 1
ATOM 1817 O O . PHE A 1 235 ? -19.922 31.406 14.391 1 95 235 PHE A O 1
ATOM 1824 N N . ALA A 1 236 ? -19.375 33.5 13.672 1 91.81 236 ALA A N 1
ATOM 1825 C CA . ALA A 1 236 ? -20.766 33.812 13.336 1 91.81 236 ALA A CA 1
ATOM 1826 C C . ALA A 1 236 ? -21.266 32.906 12.203 1 91.81 236 ALA A C 1
ATOM 1828 O O . ALA A 1 236 ? -20.469 32.375 11.422 1 91.81 236 ALA A O 1
ATOM 1829 N N . ASN A 1 237 ? -22.594 32.688 12.164 1 89.12 237 ASN A N 1
ATOM 1830 C CA . ASN A 1 237 ? -23.188 31.828 11.133 1 89.12 237 ASN A CA 1
ATOM 1831 C C . ASN A 1 237 ? -22.781 32.281 9.734 1 89.12 237 ASN A C 1
ATOM 1833 O O . ASN A 1 237 ? -22.969 33.438 9.375 1 89.12 237 ASN A O 1
ATOM 1837 N N . GLY A 1 238 ? -22.25 31.359 9.047 1 87.56 238 GLY A N 1
ATOM 1838 C CA . GLY A 1 238 ? -21.875 31.625 7.668 1 87.56 238 GLY A CA 1
ATOM 1839 C C . GLY A 1 238 ? -20.578 32.406 7.543 1 87.56 238 GLY A C 1
ATOM 1840 O O . GLY A 1 238 ? -20.109 32.656 6.434 1 87.56 238 GLY A O 1
ATOM 1841 N N . SER A 1 239 ? -19.984 32.812 8.688 1 91.81 239 SER A N 1
ATOM 1842 C CA . SER A 1 239 ? -18.781 33.625 8.648 1 91.81 239 SER A CA 1
ATOM 1843 C C . SER A 1 239 ? -17.531 32.75 8.586 1 91.81 239 SER A C 1
ATOM 1845 O O . SER A 1 239 ? -17.484 31.688 9.195 1 91.81 239 SER A O 1
ATOM 1847 N N . ASP A 1 240 ? -16.547 33.219 7.871 1 94.5 240 ASP A N 1
ATOM 1848 C CA . ASP A 1 240 ? -15.273 32.469 7.77 1 94.5 240 ASP A CA 1
ATOM 1849 C C . ASP A 1 240 ? -14.18 33.188 8.57 1 94.5 240 ASP A C 1
ATOM 1851 O O . ASP A 1 240 ? -13 32.844 8.445 1 94.5 240 ASP A O 1
ATOM 1855 N N . LYS A 1 241 ? -14.594 34.188 9.32 1 96 241 LYS A N 1
ATOM 1856 C CA . LYS A 1 241 ? -13.617 34.906 10.133 1 96 241 LYS A CA 1
ATOM 1857 C C . LYS A 1 241 ? -14.219 35.344 11.469 1 96 241 LYS A C 1
ATOM 1859 O O . LYS A 1 241 ? -15.445 35.375 11.625 1 96 241 LYS A O 1
ATOM 1864 N N . THR A 1 242 ? -13.406 35.594 12.453 1 96.75 242 THR A N 1
ATOM 1865 C CA . THR A 1 242 ? -13.758 36.219 13.734 1 96.75 242 THR A CA 1
ATOM 1866 C C . THR A 1 242 ? -12.562 36.938 14.328 1 96.75 242 THR A C 1
ATOM 1868 O O . THR A 1 242 ? -11.492 37 13.711 1 96.75 242 THR A O 1
ATOM 1871 N N . TYR A 1 243 ? -12.805 37.625 15.414 1 96.5 243 TYR A N 1
ATOM 1872 C CA . TYR A 1 243 ? -11.773 38.5 15.977 1 96.5 243 TYR A CA 1
ATOM 1873 C C . TYR A 1 243 ? -11.477 38.094 17.422 1 96.5 243 TYR A C 1
ATOM 1875 O O . TYR A 1 243 ? -12.375 37.688 18.156 1 96.5 243 TYR A O 1
ATOM 1883 N N . ILE A 1 244 ? -10.297 38.156 17.766 1 96.31 244 ILE A N 1
ATOM 1884 C CA . ILE A 1 244 ? -9.867 38.094 19.156 1 96.31 244 ILE A CA 1
ATOM 1885 C C . ILE A 1 244 ? -9.25 39.438 19.562 1 96.31 244 ILE A C 1
ATOM 1887 O O . ILE A 1 244 ? -8.219 39.844 19.016 1 96.31 244 ILE A O 1
ATOM 1891 N N . ARG A 1 245 ? -9.82 40.094 20.531 1 94.5 245 ARG A N 1
ATOM 1892 C CA . ARG A 1 245 ? -9.453 41.469 20.906 1 94.5 245 ARG A CA 1
ATOM 1893 C C . ARG A 1 245 ? -8.625 41.469 22.188 1 94.5 245 ARG A C 1
ATOM 1895 O O . ARG A 1 245 ? -8.789 40.625 23.047 1 94.5 245 ARG A O 1
ATOM 1902 N N . PRO A 1 246 ? -7.625 42.438 22.25 1 92.75 246 PRO A N 1
ATOM 1903 C CA . PRO A 1 246 ? -6.93 42.625 23.516 1 92.75 246 PRO A CA 1
ATOM 1904 C C . PRO A 1 246 ? -7.887 42.969 24.672 1 92.75 246 PRO A C 1
ATOM 1906 O O . PRO A 1 246 ? -8.922 43.594 24.453 1 92.75 246 PRO A O 1
ATOM 1909 N N . LYS A 1 247 ? -7.559 42.375 25.875 1 85.56 247 LYS A N 1
ATOM 1910 C CA . LYS A 1 247 ? -8.359 42.688 27.062 1 85.56 247 LYS A CA 1
ATOM 1911 C C . LYS A 1 247 ? -7.973 44.031 27.672 1 85.56 247 LYS A C 1
ATOM 1913 O O . LYS A 1 247 ? -6.809 44.438 27.609 1 85.56 247 LYS A O 1
ATOM 1918 N N . ASN A 1 248 ? -8.664 45.156 27.422 1 66.12 248 ASN A N 1
ATOM 1919 C CA . ASN A 1 248 ? -8.43 46.469 28.016 1 66.12 248 ASN A CA 1
ATOM 1920 C C . ASN A 1 248 ? -7.84 46.375 29.406 1 66.12 248 ASN A C 1
ATOM 1922 O O . ASN A 1 248 ? -8.391 45.688 30.266 1 66.12 248 ASN A O 1
ATOM 1926 N N . ILE A 1 249 ? -6.555 46.219 29.484 1 45.41 249 ILE A N 1
ATOM 1927 C CA . ILE A 1 249 ? -6.113 46.781 30.75 1 45.41 249 ILE A CA 1
ATOM 1928 C C . ILE A 1 249 ? -6.203 48.281 30.719 1 45.41 249 ILE A C 1
ATOM 1930 O O . ILE A 1 249 ? -5.801 48.906 29.734 1 45.41 249 ILE A O 1
ATOM 1934 N N . MET B 1 1 ? 20.125 11.195 25.344 1 22.25 1 MET B N 1
ATOM 1935 C CA . MET B 1 1 ? 18.844 10.977 25.984 1 22.25 1 MET B CA 1
ATOM 1936 C C . MET B 1 1 ? 17.703 11.039 24.969 1 22.25 1 MET B C 1
ATOM 1938 O O . MET B 1 1 ? 17.719 11.883 24.062 1 22.25 1 MET B O 1
ATOM 1942 N N . ASP B 1 2 ? 17.109 9.844 24.547 1 32.03 2 ASP B N 1
ATOM 1943 C CA . ASP B 1 2 ? 16.047 9.234 23.734 1 32.03 2 ASP B CA 1
ATOM 1944 C C . ASP B 1 2 ? 14.758 10.047 23.844 1 32.03 2 ASP B C 1
ATOM 1946 O O . ASP B 1 2 ? 14.195 10.188 24.938 1 32.03 2 ASP B O 1
ATOM 1950 N N . THR B 1 3 ? 14.594 11.125 23.375 1 36.34 3 THR B N 1
ATOM 1951 C CA . THR B 1 3 ? 13.391 11.945 23.422 1 36.34 3 THR B CA 1
ATOM 1952 C C . THR B 1 3 ? 12.148 11.078 23.609 1 36.34 3 THR B C 1
ATOM 1954 O O . THR B 1 3 ? 12.109 9.938 23.156 1 36.34 3 THR B O 1
ATOM 1957 N N . GLU B 1 4 ? 11.164 11.266 24.625 1 41.06 4 GLU B N 1
ATOM 1958 C CA . GLU B 1 4 ? 9.992 10.75 25.328 1 41.06 4 GLU B CA 1
ATOM 1959 C C . GLU B 1 4 ? 8.992 10.141 24.344 1 41.06 4 GLU B C 1
ATOM 1961 O O . GLU B 1 4 ? 8.609 10.781 23.359 1 41.06 4 GLU B O 1
ATOM 1966 N N . ASP B 1 5 ? 8.938 8.773 24.031 1 53.41 5 ASP B N 1
ATOM 1967 C CA . ASP B 1 5 ? 8.039 7.691 23.641 1 53.41 5 ASP B CA 1
ATOM 1968 C C . ASP B 1 5 ? 6.582 8.047 23.953 1 53.41 5 ASP B C 1
ATOM 1970 O O . ASP B 1 5 ? 5.785 7.164 24.281 1 53.41 5 ASP B O 1
ATOM 1974 N N . LYS B 1 6 ? 6.254 9.273 24.344 1 71.62 6 LYS B N 1
ATOM 1975 C CA . LYS B 1 6 ? 4.848 9.523 24.641 1 71.62 6 LYS B CA 1
ATOM 1976 C C . LYS B 1 6 ? 3.998 9.508 23.375 1 71.62 6 LYS B C 1
ATOM 1978 O O . LYS B 1 6 ? 4.488 9.805 22.281 1 71.62 6 LYS B O 1
ATOM 1983 N N . GLY B 1 7 ? 3.129 8.664 23.266 1 90.12 7 GLY B N 1
ATOM 1984 C CA . GLY B 1 7 ? 2.09 8.5 22.266 1 90.12 7 GLY B CA 1
ATOM 1985 C C . GLY B 1 7 ? 1.578 9.82 21.719 1 90.12 7 GLY B C 1
ATOM 1986 O O . GLY B 1 7 ? 2.166 10.867 21.969 1 90.12 7 GLY B O 1
ATOM 1987 N N . PHE B 1 8 ? 0.856 9.758 20.828 1 93.75 8 PHE B N 1
ATOM 1988 C CA . PHE B 1 8 ? 0.206 10.914 20.234 1 93.75 8 PHE B CA 1
ATOM 1989 C C . PHE B 1 8 ? -0.688 11.617 21.266 1 93.75 8 PHE B C 1
ATOM 1991 O O . PHE B 1 8 ? -1.294 10.961 22.109 1 93.75 8 PHE B O 1
ATOM 1998 N N . SER B 1 9 ? -0.684 12.992 21.203 1 89.69 9 SER B N 1
ATOM 1999 C CA . SER B 1 9 ? -1.76 13.727 21.859 1 89.69 9 SER B CA 1
ATOM 2000 C C . SER B 1 9 ? -3.127 13.258 21.375 1 89.69 9 SER B C 1
ATOM 2002 O O . SER B 1 9 ? -3.229 12.594 20.344 1 89.69 9 SER B O 1
ATOM 2004 N N . GLU B 1 10 ? -4.184 13.602 22.125 1 85.81 10 GLU B N 1
ATOM 2005 C CA . GLU B 1 10 ? -5.539 13.188 21.766 1 85.81 10 GLU B CA 1
ATOM 2006 C C . GLU B 1 10 ? -5.93 13.711 20.391 1 85.81 10 GLU B C 1
ATOM 2008 O O . GLU B 1 10 ? -6.52 12.984 19.578 1 85.81 10 GLU B O 1
ATOM 2013 N N . SER B 1 11 ? -5.625 14.938 20.156 1 86.5 11 SER B N 1
ATOM 2014 C CA . SER B 1 11 ? -5.977 15.539 18.875 1 86.5 11 SER B CA 1
ATOM 2015 C C . SER B 1 11 ? -5.207 14.883 17.734 1 86.5 11 SER B C 1
ATOM 2017 O O . SER B 1 11 ? -5.758 14.656 16.656 1 86.5 11 SER B O 1
ATOM 2019 N N . ALA B 1 12 ? -3.945 14.633 17.938 1 91 12 ALA B N 1
ATOM 2020 C CA . ALA B 1 12 ? -3.139 13.969 16.922 1 91 12 ALA B CA 1
ATOM 2021 C C . ALA B 1 12 ? -3.668 12.57 16.625 1 91 12 ALA B C 1
ATOM 2023 O O . ALA B 1 12 ? -3.652 12.117 15.477 1 91 12 ALA B O 1
ATOM 2024 N N . GLN B 1 13 ? -4.105 11.867 17.625 1 92.12 13 GLN B N 1
ATOM 2025 C CA . GLN B 1 13 ? -4.699 10.555 17.453 1 92.12 13 GLN B CA 1
ATOM 2026 C C . GLN B 1 13 ? -5.988 10.633 16.641 1 92.12 13 GLN B C 1
ATOM 2028 O O . GLN B 1 13 ? -6.23 9.805 15.758 1 92.12 13 GLN B O 1
ATOM 2033 N N . ALA B 1 14 ? -6.75 11.602 17 1 86.69 14 ALA B N 1
ATOM 2034 C CA . ALA B 1 14 ? -8.023 11.781 16.297 1 86.69 14 ALA B CA 1
ATOM 2035 C C . ALA B 1 14 ? -7.797 12.055 14.812 1 86.69 14 ALA B C 1
ATOM 2037 O O . ALA B 1 14 ? -8.594 11.633 13.969 1 86.69 14 ALA B O 1
ATOM 2038 N N . ALA B 1 15 ? -6.719 12.711 14.523 1 89.12 15 ALA B N 1
ATOM 2039 C CA . ALA B 1 15 ? -6.41 13.078 13.148 1 89.12 15 ALA B CA 1
ATOM 2040 C C . ALA B 1 15 ? -6.059 11.852 12.32 1 89.12 15 ALA B C 1
ATOM 2042 O O . ALA B 1 15 ? -6.082 11.898 11.086 1 89.12 15 ALA B O 1
ATOM 2043 N N . LEU B 1 16 ? -5.73 10.711 12.922 1 93.25 16 LEU B N 1
ATOM 2044 C CA . LEU B 1 16 ? -5.387 9.484 12.211 1 93.25 16 LEU B CA 1
ATOM 2045 C C . LEU B 1 16 ? -6.633 8.828 11.625 1 93.25 16 LEU B C 1
ATOM 2047 O O . LEU B 1 16 ? -6.539 8.047 10.68 1 93.25 16 LEU B O 1
ATOM 2051 N N . GLY B 1 17 ? -7.711 9.094 12.164 1 90.81 17 GLY B N 1
ATOM 2052 C CA . GLY B 1 17 ? -8.969 8.5 11.742 1 90.81 17 GLY B CA 1
ATOM 2053 C C . GLY B 1 17 ? -9.836 8.047 12.898 1 90.81 17 GLY B C 1
ATOM 2054 O O . GLY B 1 17 ? -9.352 7.914 14.031 1 90.81 17 GLY B O 1
ATOM 2055 N N . SER B 1 18 ? -11.109 7.84 12.648 1 89.5 18 SER B N 1
ATOM 2056 C CA . SER B 1 18 ? -12.078 7.406 13.648 1 89.5 18 SER B CA 1
ATOM 2057 C C . SER B 1 18 ? -13.102 6.449 13.055 1 89.5 18 SER B C 1
ATOM 2059 O O . SER B 1 18 ? -13.18 6.301 11.828 1 89.5 18 SER B O 1
ATOM 2061 N N . GLY B 1 19 ? -13.773 5.754 14.031 1 92.88 19 GLY B N 1
ATOM 2062 C CA . GLY B 1 19 ? -14.82 4.848 13.578 1 92.88 19 GLY B CA 1
ATOM 2063 C C . GLY B 1 19 ? -14.305 3.736 12.688 1 92.88 19 GLY B C 1
ATOM 2064 O O . GLY B 1 19 ? -13.344 3.043 13.039 1 92.88 19 GLY B O 1
ATOM 2065 N N . THR B 1 20 ? -14.961 3.562 11.438 1 94.81 20 THR B N 1
ATOM 2066 C CA . THR B 1 20 ? -14.594 2.5 10.508 1 94.81 20 THR B CA 1
ATOM 2067 C C . THR B 1 20 ? -13.281 2.83 9.797 1 94.81 20 THR B C 1
ATOM 2069 O O . THR B 1 20 ? -12.609 1.937 9.281 1 94.81 20 THR B O 1
ATOM 2072 N N . ASN B 1 21 ? -12.898 4.094 9.805 1 96.19 21 ASN B N 1
ATOM 2073 C CA . ASN B 1 21 ? -11.688 4.535 9.125 1 96.19 21 ASN B CA 1
ATOM 2074 C C . ASN B 1 21 ? -10.586 4.895 10.125 1 96.19 21 ASN B C 1
ATOM 2076 O O . ASN B 1 21 ? -9.836 5.848 9.914 1 96.19 21 ASN B O 1
ATOM 2080 N N . ARG B 1 22 ? -10.508 4.152 11.172 1 95.56 22 ARG B N 1
ATOM 2081 C CA . ARG B 1 22 ? -9.602 4.477 12.273 1 95.56 22 ARG B CA 1
ATOM 2082 C C . ARG B 1 22 ? -8.211 3.898 12.023 1 95.56 22 ARG B C 1
ATOM 2084 O O . ARG B 1 22 ? -7.293 4.105 12.82 1 95.56 22 ARG B O 1
ATOM 2091 N N . PHE B 1 23 ? -7.949 3.215 10.93 1 97.5 23 PHE B N 1
ATOM 2092 C CA . PHE B 1 23 ? -6.707 2.479 10.734 1 97.5 23 PHE B CA 1
ATOM 2093 C C . PHE B 1 23 ? -5.711 3.301 9.93 1 97.5 23 PHE B C 1
ATOM 2095 O O . PHE B 1 23 ? -6.102 4.188 9.172 1 97.5 23 PHE B O 1
ATOM 2102 N N . TYR B 1 24 ? -4.418 3.076 10.164 1 97.56 24 TYR B N 1
ATOM 2103 C CA . TYR B 1 24 ? -3.318 3.623 9.375 1 97.56 24 TYR B CA 1
ATOM 2104 C C . TYR B 1 24 ? -2.242 2.57 9.133 1 97.56 24 TYR B C 1
ATOM 2106 O O . TYR B 1 24 ? -2.209 1.542 9.82 1 97.56 24 TYR B O 1
ATOM 2114 N N . VAL B 1 25 ? -1.472 2.719 8.117 1 98 25 VAL B N 1
ATOM 2115 C CA . VAL B 1 25 ? -0.321 1.863 7.844 1 98 25 VAL B CA 1
ATOM 2116 C C . VAL B 1 25 ? 0.97 2.635 8.102 1 98 25 VAL B C 1
ATOM 2118 O O . VAL B 1 25 ? 1.054 3.832 7.82 1 98 25 VAL B O 1
ATOM 2121 N N . TYR B 1 26 ? 1.938 1.948 8.719 1 96.81 26 TYR B N 1
ATOM 2122 C CA . TYR B 1 26 ? 3.154 2.643 9.133 1 96.81 26 TYR B CA 1
ATOM 2123 C C . TYR B 1 26 ? 4.379 1.755 8.945 1 96.81 26 TYR B C 1
ATOM 2125 O O . TYR B 1 26 ? 4.25 0.555 8.688 1 96.81 26 TYR B O 1
ATOM 2133 N N . CYS B 1 27 ? 5.488 2.369 8.992 1 95.62 27 CYS B N 1
ATOM 2134 C CA . CYS B 1 27 ? 6.762 1.675 8.859 1 95.62 27 CYS B CA 1
ATOM 2135 C C . CYS B 1 27 ? 7.773 2.182 9.883 1 95.62 27 CYS B C 1
ATOM 2137 O O . CYS B 1 27 ? 7.789 3.371 10.211 1 95.62 27 CYS B O 1
ATOM 2139 N N . LEU B 1 28 ? 8.508 1.272 10.461 1 94.69 28 LEU B N 1
ATOM 2140 C CA . LEU B 1 28 ? 9.648 1.583 11.312 1 94.69 28 LEU B CA 1
ATOM 2141 C C . LEU B 1 28 ? 10.961 1.398 10.555 1 94.69 28 LEU B C 1
ATOM 2143 O O . LEU B 1 28 ? 11.141 0.401 9.852 1 94.69 28 LEU B O 1
ATOM 2147 N N . THR B 1 29 ? 11.797 2.383 10.703 1 93.75 29 THR B N 1
ATOM 2148 C CA . THR B 1 29 ? 13.062 2.342 9.961 1 93.75 29 THR B CA 1
ATOM 2149 C C . THR B 1 29 ? 14.227 2.688 10.875 1 93.75 29 THR B C 1
ATOM 2151 O O . THR B 1 29 ? 14.07 3.436 11.844 1 93.75 29 THR B O 1
ATOM 2154 N N . ASP B 1 30 ? 15.375 2.049 10.656 1 93.38 30 ASP B N 1
ATOM 2155 C CA . ASP B 1 30 ? 16.641 2.521 11.203 1 93.38 30 ASP B CA 1
ATOM 2156 C C . ASP B 1 30 ? 17.188 3.68 10.375 1 93.38 30 ASP B C 1
ATOM 2158 O O . ASP B 1 30 ? 17.734 3.469 9.289 1 93.38 30 ASP B O 1
ATOM 2162 N N . LEU B 1 31 ? 17.094 4.855 10.891 1 92.62 31 LEU B N 1
ATOM 2163 C CA . LEU B 1 31 ? 17.438 6.047 10.125 1 92.62 31 LEU B CA 1
ATOM 2164 C C . LEU B 1 31 ? 18.953 6.117 9.883 1 92.62 31 LEU B C 1
ATOM 2166 O O . LEU B 1 31 ? 19.391 6.734 8.914 1 92.62 31 LEU B O 1
ATOM 2170 N N . LYS B 1 32 ? 19.719 5.578 10.695 1 91.69 32 LYS B N 1
ATOM 2171 C CA . LYS B 1 32 ? 21.172 5.586 10.547 1 91.69 32 LYS B CA 1
ATOM 2172 C C . LYS B 1 32 ? 21.625 4.625 9.445 1 91.69 32 LYS B C 1
ATOM 2174 O O . LYS B 1 32 ? 22.531 4.934 8.672 1 91.69 32 LYS B O 1
ATOM 2179 N N . LYS B 1 33 ? 21.016 3.461 9.344 1 87.75 33 LYS B N 1
ATOM 2180 C CA . LYS B 1 33 ? 21.422 2.424 8.398 1 87.75 33 LYS B CA 1
ATOM 2181 C C . LYS B 1 33 ? 20.578 2.469 7.133 1 87.75 33 LYS B C 1
ATOM 2183 O O . LYS B 1 33 ? 20.891 1.802 6.145 1 87.75 33 LYS B O 1
ATOM 2188 N N . GLY B 1 34 ? 19.5 3.186 7.207 1 85.56 34 GLY B N 1
ATOM 2189 C CA . GLY B 1 34 ? 18.594 3.215 6.074 1 85.56 34 GLY B CA 1
ATOM 2190 C C . GLY B 1 34 ? 17.875 1.896 5.852 1 85.56 34 GLY B C 1
ATOM 2191 O O . GLY B 1 34 ? 17.641 1.496 4.711 1 85.56 34 GLY B O 1
ATOM 2192 N N . LYS B 1 35 ? 17.594 1.207 6.902 1 89 35 LYS B N 1
ATOM 2193 C CA . LYS B 1 35 ? 16.984 -0.117 6.844 1 89 35 LYS B CA 1
ATOM 2194 C C . LYS B 1 35 ? 15.547 -0.085 7.363 1 89 35 LYS B C 1
ATOM 2196 O O . LYS B 1 35 ? 15.266 0.521 8.398 1 89 35 LYS B O 1
ATOM 2201 N N . VAL B 1 36 ? 14.648 -0.737 6.594 1 92.12 36 VAL B N 1
ATOM 2202 C CA . VAL B 1 36 ? 13.281 -0.922 7.047 1 92.12 36 VAL B CA 1
ATOM 2203 C C . VAL B 1 36 ? 13.219 -2.055 8.07 1 92.12 36 VAL B C 1
ATOM 2205 O O . VAL B 1 36 ? 13.688 -3.164 7.805 1 92.12 36 VAL B O 1
ATOM 2208 N N . LEU B 1 37 ? 12.625 -1.824 9.195 1 91.62 37 LEU B N 1
ATOM 2209 C CA . LEU B 1 37 ? 12.594 -2.801 10.273 1 91.62 37 LEU B CA 1
ATOM 2210 C C . LEU B 1 37 ? 11.227 -3.457 10.383 1 91.62 37 LEU B C 1
ATOM 2212 O O . LEU B 1 37 ? 11.117 -4.621 10.773 1 91.62 37 LEU B O 1
ATOM 2216 N N . TYR B 1 38 ? 10.25 -2.631 10.047 1 92.19 38 TYR B N 1
ATOM 2217 C CA . TYR B 1 38 ? 8.898 -3.148 10.266 1 92.19 38 TYR B CA 1
ATOM 2218 C C . TYR B 1 38 ? 7.875 -2.365 9.453 1 92.19 38 TYR B C 1
ATOM 2220 O O . TYR B 1 38 ? 7.977 -1.142 9.328 1 92.19 38 TYR B O 1
ATOM 2228 N N . ILE B 1 39 ? 6.973 -3.072 8.852 1 94.75 39 ILE B N 1
ATOM 2229 C CA . ILE B 1 39 ? 5.781 -2.5 8.227 1 94.75 39 ILE B CA 1
ATOM 2230 C C . ILE B 1 39 ? 4.531 -3.098 8.867 1 94.75 39 ILE B C 1
ATOM 2232 O O . ILE B 1 39 ? 4.363 -4.32 8.898 1 94.75 39 ILE B O 1
ATOM 2236 N N . GLY B 1 40 ? 3.613 -2.256 9.344 1 94.31 40 GLY B N 1
ATOM 2237 C CA . GLY B 1 40 ? 2.424 -2.756 10.016 1 94.31 40 GLY B CA 1
ATOM 2238 C C . GLY B 1 40 ? 1.242 -1.809 9.922 1 94.31 40 GLY B C 1
ATOM 2239 O O . GLY B 1 40 ? 1.359 -0.714 9.367 1 94.31 40 GLY B O 1
ATOM 2240 N N . THR B 1 41 ? 0.1 -2.289 10.375 1 96.56 41 THR B N 1
ATOM 2241 C CA . THR B 1 41 ? -1.109 -1.488 10.531 1 96.56 41 THR B CA 1
ATOM 2242 C C . THR B 1 41 ? -1.396 -1.222 12.008 1 96.56 41 THR B C 1
ATOM 2244 O O . THR B 1 41 ? -0.9 -1.936 12.875 1 96.56 41 THR B O 1
ATOM 2247 N N . GLY B 1 42 ? -2.154 -0.127 12.227 1 96.44 42 GLY B N 1
ATOM 2248 C CA . GLY B 1 42 ? -2.492 0.159 13.609 1 96.44 42 GLY B CA 1
ATOM 2249 C C . GLY B 1 42 ? -3.58 1.207 13.758 1 96.44 42 GLY B C 1
ATOM 2250 O O . GLY B 1 42 ? -4.07 1.74 12.758 1 96.44 42 GLY B O 1
ATOM 2251 N N . CYS B 1 43 ? -4.008 1.393 14.992 1 96 43 CYS B N 1
ATOM 2252 C CA . CYS B 1 43 ? -4.895 2.461 15.438 1 96 43 CYS B CA 1
ATOM 2253 C C . CYS B 1 43 ? -4.328 3.168 16.656 1 96 43 CYS B C 1
ATOM 2255 O O . CYS B 1 43 ? -3.529 2.594 17.406 1 96 43 CYS B O 1
ATOM 2257 N N . GLY B 1 44 ? -4.738 4.418 16.75 1 94.5 44 GLY B N 1
ATOM 2258 C CA . GLY B 1 44 ? -4.277 5.152 17.922 1 94.5 44 GLY B CA 1
ATOM 2259 C C . GLY B 1 44 ? -2.77 5.148 18.062 1 94.5 44 GLY B C 1
ATOM 2260 O O . GLY B 1 44 ? -2.047 5.5 17.141 1 94.5 44 GLY B O 1
ATOM 2261 N N . ASN B 1 45 ? -2.254 4.648 19.266 1 96.06 45 ASN B N 1
ATOM 2262 C CA . ASN B 1 45 ? -0.834 4.734 19.594 1 96.06 45 ASN B CA 1
ATOM 2263 C C . ASN B 1 45 ? -0.098 3.445 19.234 1 96.06 45 ASN B C 1
ATOM 2265 O O . ASN B 1 45 ? 1.026 3.225 19.688 1 96.06 45 ASN B O 1
ATOM 2269 N N . ARG B 1 46 ? -0.616 2.67 18.422 1 95.62 46 ARG B N 1
ATOM 2270 C CA . ARG B 1 46 ? -0.037 1.373 18.094 1 95.62 46 ARG B CA 1
ATOM 2271 C C . ARG B 1 46 ? 1.397 1.525 17.594 1 95.62 46 ARG B C 1
ATOM 2273 O O . ARG B 1 46 ? 2.262 0.708 17.922 1 95.62 46 ARG B O 1
ATOM 2280 N N . ILE B 1 47 ? 1.724 2.52 16.844 1 96.44 47 ILE B N 1
ATOM 2281 C CA . ILE B 1 47 ? 3.021 2.725 16.203 1 96.44 47 ILE B CA 1
ATOM 2282 C C . ILE B 1 47 ? 4.102 2.881 17.266 1 96.44 47 ILE B C 1
ATOM 2284 O O . ILE B 1 47 ? 5.289 2.709 16.984 1 96.44 47 ILE B O 1
ATOM 2288 N N . PHE B 1 48 ? 3.723 3.162 18.484 1 95.69 48 PHE B N 1
ATOM 2289 C CA . PHE B 1 48 ? 4.668 3.367 19.562 1 95.69 48 PHE B CA 1
ATOM 2290 C C . PHE B 1 48 ? 4.801 2.107 20.422 1 95.69 48 PHE B C 1
ATOM 2292 O O . PHE B 1 48 ? 5.613 2.059 21.344 1 95.69 48 PHE B O 1
ATOM 2299 N N . GLU B 1 49 ? 3.973 1.155 20.172 1 93.06 49 GLU B N 1
ATOM 2300 C CA . GLU B 1 49 ? 3.93 -0.063 20.969 1 93.06 49 GLU B CA 1
ATOM 2301 C C . GLU B 1 49 ? 4.73 -1.184 20.312 1 93.06 49 GLU B C 1
ATOM 2303 O O . GLU B 1 49 ? 4.602 -1.428 19.109 1 93.06 49 GLU B O 1
ATOM 2308 N N . PHE B 1 50 ? 5.5 -1.893 21.031 1 89.31 50 PHE B N 1
ATOM 2309 C CA . PHE B 1 50 ? 6.41 -2.881 20.453 1 89.31 50 PHE B CA 1
ATOM 2310 C C . PHE B 1 50 ? 6.121 -4.27 21.016 1 89.31 50 PHE B C 1
ATOM 2312 O O . PHE B 1 50 ? 6.789 -5.242 20.656 1 89.31 50 PHE B O 1
ATOM 2319 N N . ASP B 1 51 ? 5.105 -4.426 21.75 1 86.38 51 ASP B N 1
ATOM 2320 C CA . ASP B 1 51 ? 4.805 -5.672 22.453 1 86.38 51 ASP B CA 1
ATOM 2321 C C . ASP B 1 51 ? 4.305 -6.738 21.469 1 86.38 51 ASP B C 1
ATOM 2323 O O . ASP B 1 51 ? 4.316 -7.93 21.797 1 86.38 51 ASP B O 1
ATOM 2327 N N . HIS B 1 52 ? 3.906 -6.387 20.344 1 84.19 52 HIS B N 1
ATOM 2328 C CA . HIS B 1 52 ? 3.336 -7.324 19.375 1 84.19 52 HIS B CA 1
ATOM 2329 C C . HIS B 1 52 ? 4.398 -7.836 18.406 1 84.19 52 HIS B C 1
ATOM 2331 O O . HIS B 1 52 ? 4.113 -8.672 17.547 1 84.19 52 HIS B O 1
ATOM 2337 N N . PHE B 1 53 ? 5.641 -7.449 18.562 1 86.06 53 PHE B N 1
ATOM 2338 C CA . PHE B 1 53 ? 6.703 -7.84 17.641 1 86.06 53 PHE B CA 1
ATOM 2339 C C . PHE B 1 53 ? 7.156 -9.266 17.906 1 86.06 53 PHE B C 1
ATOM 2341 O O . PHE B 1 53 ? 7.188 -9.711 19.062 1 86.06 53 PHE B O 1
ATOM 2348 N N . ASP B 1 54 ? 7.469 -9.898 16.828 1 84 54 ASP B N 1
ATOM 2349 C CA . ASP B 1 54 ? 8.203 -11.148 17 1 84 54 ASP B CA 1
ATOM 2350 C C . ASP B 1 54 ? 9.625 -10.891 17.5 1 84 54 ASP B C 1
ATOM 2352 O O . ASP B 1 54 ? 10.094 -9.75 17.484 1 84 54 ASP B O 1
ATOM 2356 N N . ALA B 1 55 ? 10.289 -11.93 17.891 1 83.19 55 ALA B N 1
ATOM 2357 C CA . ALA B 1 55 ? 11.586 -11.812 18.562 1 83.19 55 ALA B CA 1
ATOM 2358 C C . ALA B 1 55 ? 12.609 -11.156 17.656 1 83.19 55 ALA B C 1
ATOM 2360 O O . ALA B 1 55 ? 13.32 -10.234 18.062 1 83.19 55 ALA B O 1
ATOM 2361 N N . PRO B 1 56 ? 12.758 -11.555 16.453 1 85.12 56 PRO B N 1
ATOM 2362 C CA . PRO B 1 56 ? 13.75 -10.906 15.586 1 85.12 56 PRO B CA 1
ATOM 2363 C C . PRO B 1 56 ? 13.477 -9.422 15.391 1 85.12 56 PRO B C 1
ATOM 2365 O O . PRO B 1 56 ? 14.406 -8.609 15.391 1 85.12 56 PRO B O 1
ATOM 2368 N N . THR B 1 57 ? 12.227 -9.094 15.188 1 87.44 57 THR B N 1
ATOM 2369 C CA . THR B 1 57 ? 11.859 -7.691 15.008 1 87.44 57 THR B CA 1
ATOM 2370 C C . THR B 1 57 ? 12.141 -6.887 16.281 1 87.44 57 THR B C 1
ATOM 2372 O O . THR B 1 57 ? 12.695 -5.789 16.203 1 87.44 57 THR B O 1
ATOM 2375 N N . ALA B 1 58 ? 11.711 -7.441 17.375 1 88.69 58 ALA B N 1
ATOM 2376 C CA . ALA B 1 58 ? 11.945 -6.777 18.656 1 88.69 58 ALA B CA 1
ATOM 2377 C C . ALA B 1 58 ? 13.438 -6.52 18.875 1 88.69 58 ALA B C 1
ATOM 2379 O O . ALA B 1 58 ? 13.828 -5.438 19.328 1 88.69 58 ALA B O 1
ATOM 2380 N N . LYS B 1 59 ? 14.227 -7.477 18.594 1 89.12 59 LYS B N 1
ATOM 2381 C CA . LYS B 1 59 ? 15.672 -7.348 18.75 1 89.12 59 LYS B CA 1
ATOM 2382 C C . LYS B 1 59 ? 16.234 -6.258 17.828 1 89.12 59 LYS B C 1
ATOM 2384 O O . LYS B 1 59 ? 17.062 -5.453 18.25 1 89.12 59 LYS B O 1
ATOM 2389 N N . ALA B 1 60 ? 15.812 -6.246 16.609 1 88.88 60 ALA B N 1
ATOM 2390 C CA . ALA B 1 60 ? 16.281 -5.254 15.641 1 88.88 60 ALA B CA 1
ATOM 2391 C C . ALA B 1 60 ? 15.906 -3.842 16.078 1 88.88 60 ALA B C 1
ATOM 2393 O O . ALA B 1 60 ? 16.719 -2.914 15.977 1 88.88 60 ALA B O 1
ATOM 2394 N N . VAL B 1 61 ? 14.68 -3.699 16.547 1 90.94 61 VAL B N 1
ATOM 2395 C CA . VAL B 1 61 ? 14.188 -2.395 16.969 1 90.94 61 VAL B CA 1
ATOM 2396 C C . VAL B 1 61 ? 14.945 -1.945 18.219 1 90.94 61 VAL B C 1
ATOM 2398 O O . VAL B 1 61 ? 15.297 -0.771 18.359 1 90.94 61 VAL B O 1
ATOM 2401 N N . SER B 1 62 ? 15.188 -2.857 19.094 1 91 62 SER B N 1
ATOM 2402 C CA . SER B 1 62 ? 15.883 -2.529 20.328 1 91 62 SER B CA 1
ATOM 2403 C C . SER B 1 62 ? 17.312 -2.07 20.062 1 91 62 SER B C 1
ATOM 2405 O O . SER B 1 62 ? 17.859 -1.244 20.797 1 91 62 SER B O 1
ATOM 2407 N N . LYS B 1 63 ? 17.922 -2.512 19.047 1 91.19 63 LYS B N 1
ATOM 2408 C CA . LYS B 1 63 ? 19.312 -2.193 18.719 1 91.19 63 LYS B CA 1
ATOM 2409 C C . LYS B 1 63 ? 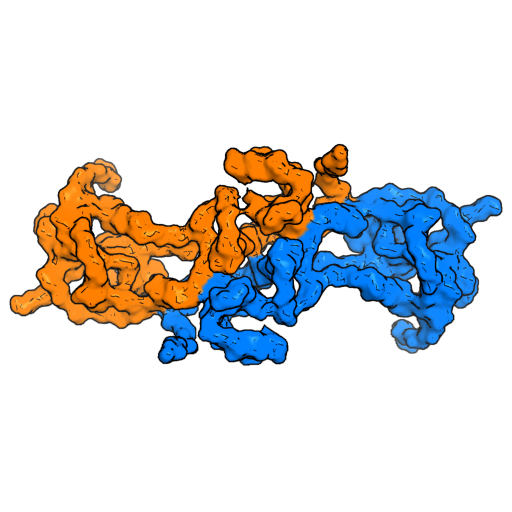19.391 -0.915 17.891 1 91.19 63 LYS B C 1
ATOM 2411 O O . LYS B 1 63 ? 20.484 -0.386 17.672 1 91.19 63 LYS B O 1
ATOM 2416 N N . CYS B 1 64 ? 18.281 -0.546 17.453 1 91.38 64 CYS B N 1
ATOM 2417 C CA . CYS B 1 64 ? 18.266 0.626 16.594 1 91.38 64 CYS B CA 1
ATOM 2418 C C . CYS B 1 64 ? 18.547 1.896 17.375 1 91.38 64 CYS B C 1
ATOM 2420 O O . CYS B 1 64 ? 17.891 2.182 18.375 1 91.38 64 CYS B O 1
ATOM 2422 N N . ARG B 1 65 ? 19.547 2.707 17 1 90.62 65 ARG B N 1
ATOM 2423 C CA . ARG B 1 65 ? 19.969 3.914 17.719 1 90.62 65 ARG B CA 1
ATOM 2424 C C . ARG B 1 65 ? 19.062 5.09 17.375 1 90.62 65 ARG B C 1
ATOM 2426 O O . ARG B 1 65 ? 18.812 5.953 18.219 1 90.62 65 ARG B O 1
ATOM 2433 N N . LYS B 1 66 ? 18.703 5.152 16.109 1 94.62 66 LYS B N 1
ATOM 2434 C CA . LYS B 1 66 ? 17.797 6.211 15.648 1 94.62 66 LYS B CA 1
ATOM 2435 C C . LYS B 1 66 ? 16.609 5.637 14.898 1 94.62 66 LYS B C 1
ATOM 2437 O O . LYS B 1 66 ? 16.688 5.414 13.688 1 94.62 66 LYS B O 1
ATOM 2442 N N . LEU B 1 67 ? 15.562 5.508 15.633 1 94.69 67 LEU B N 1
ATOM 2443 C CA . LEU B 1 67 ? 14.367 4.879 15.086 1 94.69 67 LEU B CA 1
ATOM 2444 C C . LEU B 1 67 ? 13.477 5.906 14.391 1 94.69 67 LEU B C 1
ATOM 2446 O O . LEU B 1 67 ? 13.141 6.938 14.977 1 94.69 67 LEU B O 1
ATOM 2450 N N . GLY B 1 68 ? 13.219 5.699 13.117 1 95.62 68 GLY B N 1
ATOM 2451 C CA . GLY B 1 68 ? 12.227 6.473 12.383 1 95.62 68 GLY B CA 1
ATOM 2452 C C . GLY B 1 68 ? 10.859 5.809 12.344 1 95.62 68 GLY B C 1
ATOM 2453 O O . GLY B 1 68 ? 10.766 4.598 12.141 1 95.62 68 GLY B O 1
ATOM 2454 N N . ARG B 1 69 ? 9.836 6.578 12.648 1 96.81 69 ARG B N 1
ATOM 2455 C CA . ARG B 1 69 ? 8.445 6.141 12.57 1 96.81 69 ARG B CA 1
ATOM 2456 C C . ARG B 1 69 ? 7.68 6.941 11.523 1 96.81 69 ARG B C 1
ATOM 2458 O O . ARG B 1 69 ? 7.48 8.148 11.68 1 96.81 69 ARG B O 1
ATOM 2465 N N . PHE B 1 70 ? 7.227 6.25 10.516 1 96.75 70 PHE B N 1
ATOM 2466 C CA . PHE B 1 70 ? 6.555 6.926 9.414 1 96.75 70 PHE B CA 1
ATOM 2467 C C . PHE B 1 70 ? 5.109 6.457 9.297 1 96.75 70 PHE B C 1
ATOM 2469 O O . PHE B 1 70 ? 4.844 5.254 9.219 1 96.75 70 PHE B O 1
ATOM 2476 N N . ILE B 1 71 ? 4.191 7.363 9.297 1 97.06 71 ILE B N 1
ATOM 2477 C CA . ILE B 1 71 ? 2.82 7.105 8.867 1 97.06 71 ILE B CA 1
ATOM 2478 C C . ILE B 1 71 ? 2.721 7.238 7.352 1 97.06 71 ILE B C 1
ATOM 2480 O O . ILE B 1 71 ? 3.002 8.305 6.797 1 97.06 71 ILE B O 1
ATOM 2484 N N . LEU B 1 72 ? 2.346 6.207 6.699 1 96.69 72 LEU B N 1
ATOM 2485 C CA . LEU B 1 72 ? 2.398 6.188 5.242 1 96.69 72 LEU B CA 1
ATOM 2486 C C . LEU B 1 72 ? 1.022 6.469 4.645 1 96.69 72 LEU B C 1
ATOM 2488 O O . LEU B 1 72 ? 0.918 7.004 3.539 1 96.69 72 LEU B O 1
ATOM 2492 N N . ALA B 1 73 ? 0.01 6.078 5.262 1 96.25 73 ALA B N 1
ATOM 2493 C CA . ALA B 1 73 ? -1.383 6.375 4.938 1 96.25 73 ALA B CA 1
ATOM 2494 C C . ALA B 1 73 ? -2.266 6.293 6.18 1 96.25 73 ALA B C 1
ATOM 2496 O O . ALA B 1 73 ? -1.972 5.535 7.109 1 96.25 73 ALA B O 1
ATOM 2497 N N . HIS B 1 74 ? -3.354 7.066 6.184 1 95.56 74 HIS B N 1
ATOM 2498 C CA . HIS B 1 74 ? -4.234 7.145 7.344 1 95.56 74 HIS B CA 1
ATOM 2499 C C . HIS B 1 74 ? -5.688 7.324 6.922 1 95.56 74 HIS B C 1
ATOM 2501 O O . HIS B 1 74 ? -5.992 7.359 5.727 1 95.56 74 HIS B O 1
ATOM 2507 N N . HIS B 1 75 ? -6.633 7.27 7.922 1 94.81 75 HIS B N 1
ATOM 2508 C CA . HIS B 1 75 ? -8.062 7.309 7.652 1 94.81 75 HIS B CA 1
ATOM 2509 C C . HIS B 1 75 ? -8.492 6.137 6.773 1 94.81 75 HIS B C 1
ATOM 2511 O O . HIS B 1 75 ? -9.148 6.332 5.746 1 94.81 75 HIS B O 1
ATOM 2517 N N . LEU B 1 76 ? -8.117 5.027 7.199 1 97.12 76 LEU B N 1
ATOM 2518 C CA . LEU B 1 76 ? -8.352 3.836 6.391 1 97.12 76 LEU B CA 1
ATOM 2519 C C . LEU B 1 76 ? -9.336 2.898 7.078 1 97.12 76 LEU B C 1
ATOM 2521 O O . LEU B 1 76 ? -9.398 2.848 8.312 1 97.12 76 LEU B O 1
ATOM 2525 N N . THR B 1 77 ? -10.102 2.117 6.293 1 96.94 77 THR B N 1
ATOM 2526 C CA . THR B 1 77 ? -10.766 0.929 6.82 1 96.94 77 THR B CA 1
ATOM 2527 C C . THR B 1 77 ? -9.75 -0.168 7.121 1 96.94 77 THR B C 1
ATOM 2529 O O . THR B 1 77 ? -8.594 -0.082 6.699 1 96.94 77 THR B O 1
ATOM 2532 N N . GLU B 1 78 ? -10.219 -1.141 7.871 1 96.88 78 GLU B N 1
ATOM 2533 C CA . GLU B 1 78 ? -9.336 -2.262 8.18 1 96.88 78 GLU B CA 1
ATOM 2534 C C . GLU B 1 78 ? -8.844 -2.941 6.906 1 96.88 78 GLU B C 1
ATOM 2536 O O . GLU B 1 78 ? -7.66 -3.258 6.781 1 96.88 78 GLU B O 1
ATOM 2541 N N . SER B 1 79 ? -9.719 -3.174 5.957 1 96.25 79 SER B N 1
ATOM 2542 C CA . SER B 1 79 ? -9.367 -3.828 4.703 1 96.25 79 SER B CA 1
ATOM 2543 C C . SER B 1 79 ? -8.367 -3.004 3.91 1 96.25 79 SER B C 1
ATOM 2545 O O . SER B 1 79 ? -7.395 -3.545 3.371 1 96.25 79 SER B O 1
ATOM 2547 N N . GLU B 1 80 ? -8.57 -1.71 3.855 1 97.12 80 GLU B N 1
ATOM 2548 C CA . GLU B 1 80 ? -7.645 -0.827 3.156 1 97.12 80 GLU B CA 1
ATOM 2549 C C . GLU B 1 80 ? -6.258 -0.87 3.791 1 97.12 80 GLU B C 1
ATOM 2551 O O . GLU B 1 80 ? -5.246 -0.903 3.086 1 97.12 80 GLU B O 1
ATOM 2556 N N . ALA B 1 81 ? -6.223 -0.846 5.074 1 97.81 81 ALA B N 1
ATOM 2557 C CA . ALA B 1 81 ? -4.949 -0.863 5.785 1 97.81 81 ALA B CA 1
ATOM 2558 C C . ALA B 1 81 ? -4.191 -2.162 5.52 1 97.81 81 ALA B C 1
ATOM 2560 O O . ALA B 1 81 ? -2.973 -2.152 5.332 1 97.81 81 ALA B O 1
ATOM 2561 N N . LEU B 1 82 ? -4.906 -3.23 5.516 1 95.75 82 LEU B N 1
ATOM 2562 C CA . LEU B 1 82 ? -4.285 -4.531 5.289 1 95.75 82 LEU B CA 1
ATOM 2563 C C . LEU B 1 82 ? -3.711 -4.617 3.879 1 95.75 82 LEU B C 1
ATOM 2565 O O . LEU B 1 82 ? -2.596 -5.109 3.688 1 95.75 82 LEU B O 1
ATOM 2569 N N . VAL B 1 83 ? -4.473 -4.176 2.928 1 96.12 83 VAL B N 1
ATOM 2570 C CA . VAL B 1 83 ? -4.016 -4.199 1.541 1 96.12 83 VAL B CA 1
ATOM 2571 C C . VAL B 1 83 ? -2.783 -3.311 1.388 1 96.12 83 VAL B C 1
ATOM 2573 O O . VAL B 1 83 ? -1.833 -3.674 0.69 1 96.12 83 VAL B O 1
ATOM 2576 N N . ALA B 1 84 ? -2.811 -2.113 1.984 1 97.19 84 ALA B N 1
ATOM 2577 C CA . ALA B 1 84 ? -1.65 -1.227 1.949 1 97.19 84 ALA B CA 1
ATOM 2578 C C . ALA B 1 84 ? -0.422 -1.907 2.547 1 97.19 84 ALA B C 1
ATOM 2580 O O . ALA B 1 84 ? 0.661 -1.876 1.958 1 97.19 84 ALA B O 1
ATOM 2581 N N . GLN B 1 85 ? -0.636 -2.52 3.654 1 95.38 85 GLN B N 1
ATOM 2582 C CA . GLN B 1 85 ? 0.465 -3.207 4.32 1 95.38 85 GLN B CA 1
ATOM 2583 C C . GLN B 1 85 ? 1.054 -4.297 3.432 1 95.38 85 GLN B C 1
ATOM 2585 O O . GLN B 1 85 ? 2.271 -4.375 3.256 1 95.38 85 GLN B O 1
ATOM 2590 N N . GLN B 1 86 ? 0.245 -5.102 2.904 1 93 86 GLN B N 1
ATOM 2591 C CA . GLN B 1 86 ? 0.699 -6.203 2.062 1 93 86 GLN B CA 1
ATOM 2592 C C . GLN B 1 86 ? 1.429 -5.691 0.826 1 93 86 GLN B C 1
ATOM 2594 O O . GLN B 1 86 ? 2.453 -6.246 0.427 1 93 86 GLN B O 1
ATOM 2599 N N . SER B 1 87 ? 0.889 -4.676 0.204 1 95.94 87 SER B N 1
ATOM 2600 C CA . SER B 1 87 ? 1.521 -4.086 -0.973 1 95.94 87 SER B CA 1
ATOM 2601 C C . SER B 1 87 ? 2.908 -3.545 -0.642 1 95.94 87 SER B C 1
ATOM 2603 O O . SER B 1 87 ? 3.84 -3.68 -1.438 1 95.94 87 SER B O 1
ATOM 2605 N N . LEU B 1 88 ? 2.994 -2.924 0.49 1 95.75 88 LEU B N 1
ATOM 2606 C CA . LEU B 1 88 ? 4.266 -2.357 0.92 1 95.75 88 LEU B CA 1
ATOM 2607 C C . LEU B 1 88 ? 5.293 -3.457 1.166 1 95.75 88 LEU B C 1
ATOM 2609 O O . LEU B 1 88 ? 6.461 -3.322 0.783 1 95.75 88 LEU B O 1
ATOM 2613 N N . ILE B 1 89 ? 4.879 -4.484 1.804 1 92.62 89 ILE B N 1
ATOM 2614 C CA . ILE B 1 89 ? 5.773 -5.609 2.068 1 92.62 89 ILE B CA 1
ATOM 2615 C C . ILE B 1 89 ? 6.238 -6.219 0.749 1 92.62 89 ILE B C 1
ATOM 2617 O O . ILE B 1 89 ? 7.43 -6.477 0.562 1 92.62 89 ILE B O 1
ATOM 2621 N N . ALA B 1 90 ? 5.297 -6.469 -0.156 1 92.38 90 ALA B N 1
ATOM 2622 C CA . ALA B 1 90 ? 5.633 -6.996 -1.477 1 92.38 90 ALA B CA 1
ATOM 2623 C C . ALA B 1 90 ? 6.645 -6.102 -2.186 1 92.38 90 ALA B C 1
ATOM 2625 O O . ALA B 1 90 ? 7.613 -6.586 -2.773 1 92.38 90 ALA B O 1
ATOM 2626 N N . PHE B 1 91 ? 6.434 -4.84 -2.094 1 94 91 PHE B N 1
ATOM 2627 C CA . PHE B 1 91 ? 7.309 -3.855 -2.725 1 94 91 PHE B CA 1
ATOM 2628 C C . PHE B 1 91 ? 8.695 -3.887 -2.098 1 94 91 PHE B C 1
ATOM 2630 O O . PHE B 1 91 ? 9.703 -3.932 -2.809 1 94 91 PHE B O 1
ATOM 2637 N N . ALA B 1 92 ? 8.75 -3.799 -0.834 1 90.81 92 ALA B N 1
ATOM 2638 C CA . ALA B 1 92 ? 10.023 -3.801 -0.119 1 90.81 92 ALA B CA 1
ATOM 2639 C C . ALA B 1 92 ? 10.828 -5.055 -0.444 1 90.81 92 ALA B C 1
ATOM 2641 O O . ALA B 1 92 ? 12.039 -4.98 -0.679 1 90.81 92 ALA B O 1
ATOM 2642 N N . ARG B 1 93 ? 10.219 -6.18 -0.535 1 88.19 93 ARG B N 1
ATOM 2643 C CA . ARG B 1 93 ? 10.898 -7.449 -0.757 1 88.19 93 ARG B CA 1
ATOM 2644 C C . ARG B 1 93 ? 11.289 -7.609 -2.223 1 88.19 93 ARG B C 1
ATOM 2646 O O . ARG B 1 93 ? 12.453 -7.891 -2.533 1 88.19 93 ARG B O 1
ATOM 2653 N N . SER B 1 94 ? 10.352 -7.379 -3.078 1 89.56 94 SER B N 1
ATOM 2654 C CA . SER B 1 94 ? 10.523 -7.785 -4.469 1 89.56 94 SER B CA 1
ATOM 2655 C C . SER B 1 94 ? 11.141 -6.672 -5.301 1 89.56 94 SER B C 1
ATOM 2657 O O . SER B 1 94 ? 11.773 -6.934 -6.328 1 89.56 94 SER B O 1
ATOM 2659 N N . VAL B 1 95 ? 10.93 -5.492 -4.914 1 88.12 95 VAL B N 1
ATOM 2660 C CA . VAL B 1 95 ? 11.391 -4.371 -5.723 1 88.12 95 VAL B CA 1
ATOM 2661 C C . VAL B 1 95 ? 12.625 -3.744 -5.078 1 88.12 95 VAL B C 1
ATOM 2663 O O . VAL B 1 95 ? 13.617 -3.465 -5.762 1 88.12 95 VAL B O 1
ATOM 2666 N N . CYS B 1 96 ? 12.609 -3.592 -3.773 1 85.12 96 CYS B N 1
ATOM 2667 C CA . CYS B 1 96 ? 13.711 -2.928 -3.098 1 85.12 96 CYS B CA 1
ATOM 2668 C C . CYS B 1 96 ? 14.734 -3.943 -2.598 1 85.12 96 CYS B C 1
ATOM 2670 O O . CYS B 1 96 ? 15.852 -3.576 -2.227 1 85.12 96 CYS B O 1
ATOM 2672 N N . GLY B 1 97 ? 14.398 -5.23 -2.629 1 78.44 97 GLY B N 1
ATOM 2673 C CA . GLY B 1 97 ? 15.32 -6.27 -2.195 1 78.44 97 GLY B CA 1
ATOM 2674 C C . GLY B 1 97 ? 15.578 -6.25 -0.7 1 78.44 97 GLY B C 1
ATOM 2675 O O . GLY B 1 97 ? 16.656 -6.617 -0.247 1 78.44 97 GLY B O 1
ATOM 2676 N N . LYS B 1 98 ? 14.609 -5.656 0.004 1 76.38 98 LYS B N 1
ATOM 2677 C CA . LYS B 1 98 ? 14.789 -5.574 1.45 1 76.38 98 LYS B CA 1
ATOM 2678 C C . LYS B 1 98 ? 14.344 -6.863 2.133 1 76.38 98 LYS B C 1
ATOM 2680 O O . LYS B 1 98 ? 13.359 -7.484 1.722 1 76.38 98 LYS B O 1
ATOM 2685 N N . LYS B 1 99 ? 15.18 -7.328 3.084 1 71.62 99 LYS B N 1
ATOM 2686 C CA . LYS B 1 99 ? 14.82 -8.492 3.891 1 71.62 99 LYS B CA 1
ATOM 2687 C C . LYS B 1 99 ? 13.992 -8.078 5.109 1 71.62 99 LYS B C 1
ATOM 2689 O O . LYS B 1 99 ? 14.508 -7.418 6.012 1 71.62 99 LYS B O 1
ATOM 2694 N N . LEU B 1 100 ? 12.758 -8.117 5.023 1 74.19 100 LEU B N 1
ATOM 2695 C CA . LEU B 1 100 ? 11.898 -7.828 6.164 1 74.19 100 LEU B CA 1
ATOM 2696 C C . LEU B 1 100 ? 11.703 -9.07 7.027 1 74.19 100 LEU B C 1
ATOM 2698 O O . LEU B 1 100 ? 11.492 -10.164 6.508 1 74.19 100 LEU B O 1
ATOM 2702 N N . LYS B 1 101 ? 12.148 -9.117 8.227 1 63.19 101 LYS B N 1
ATOM 2703 C CA . LYS B 1 101 ? 12.055 -10.258 9.133 1 63.19 101 LYS B CA 1
ATOM 2704 C C . LYS B 1 101 ? 10.602 -10.508 9.547 1 63.19 101 LYS B C 1
ATOM 2706 O O . LYS B 1 101 ? 10.273 -11.594 10.031 1 63.19 101 LYS B O 1
ATOM 2711 N N . ASN B 1 102 ? 9.938 -9.438 9.781 1 54.06 102 ASN B N 1
ATOM 2712 C CA . ASN B 1 102 ? 8.641 -9.562 10.445 1 54.06 102 ASN B CA 1
ATOM 2713 C C . ASN B 1 102 ? 7.715 -10.5 9.68 1 54.06 102 ASN B C 1
ATOM 2715 O O . ASN B 1 102 ? 6.82 -11.109 10.273 1 54.06 102 ASN B O 1
ATOM 2719 N N . LEU B 1 103 ? 7.344 -10.141 8.453 1 58.91 103 LEU B N 1
ATOM 2720 C CA . LEU B 1 103 ? 6.078 -10.648 7.938 1 58.91 103 LEU B CA 1
ATOM 2721 C C . LEU B 1 103 ? 6.281 -11.969 7.207 1 58.91 103 LEU B C 1
ATOM 2723 O O . LEU B 1 103 ? 7.418 -12.383 6.961 1 58.91 103 LEU B O 1
ATOM 2727 N N . ASP B 1 104 ? 5.113 -12.547 6.887 1 59.41 104 ASP B N 1
ATOM 2728 C CA . ASP B 1 104 ? 4.863 -13.773 6.129 1 59.41 104 ASP B CA 1
ATOM 2729 C C . ASP B 1 104 ? 5.672 -13.797 4.836 1 59.41 104 ASP B C 1
ATOM 2731 O O . ASP B 1 104 ? 5.488 -12.938 3.969 1 59.41 104 ASP B O 1
ATOM 2735 N N . GLY B 1 105 ? 6.832 -14.477 4.895 1 64.69 105 GLY B N 1
ATOM 2736 C CA . GLY B 1 105 ? 7.672 -14.656 3.721 1 64.69 105 GLY B CA 1
ATOM 2737 C C . GLY B 1 105 ? 6.883 -14.945 2.459 1 64.69 105 GLY B C 1
ATOM 2738 O O . GLY B 1 105 ? 7.426 -14.875 1.353 1 64.69 105 GLY B O 1
ATOM 2739 N N . SER B 1 106 ? 5.617 -15.086 2.652 1 73.19 106 SER B N 1
ATOM 2740 C CA . SER B 1 106 ? 4.809 -15.492 1.507 1 73.19 106 SER B CA 1
ATOM 2741 C C . SER B 1 106 ? 4.348 -14.281 0.702 1 73.19 106 SER B C 1
ATOM 2743 O O . SER B 1 106 ? 3.941 -14.414 -0.453 1 73.19 106 SER B O 1
ATOM 2745 N N . ILE B 1 107 ? 4.449 -13.117 1.267 1 83.19 107 ILE B N 1
ATOM 2746 C CA . ILE B 1 107 ? 3.996 -11.93 0.553 1 83.19 107 ILE B CA 1
ATOM 2747 C C . ILE B 1 107 ? 5.113 -11.406 -0.343 1 83.19 107 ILE B C 1
ATOM 2749 O O . ILE B 1 107 ? 6.164 -10.984 0.148 1 83.19 107 ILE B O 1
ATOM 2753 N N . GLN B 1 108 ? 4.91 -11.445 -1.604 1 87.56 108 GLN B N 1
ATOM 2754 C CA . GLN B 1 108 ? 5.887 -10.969 -2.578 1 87.56 108 GLN B CA 1
ATOM 2755 C C . GLN B 1 108 ? 5.199 -10.398 -3.814 1 87.56 108 GLN B C 1
ATOM 2757 O O . GLN B 1 108 ? 4.078 -10.789 -4.145 1 87.56 108 GLN B O 1
ATOM 2762 N N . GLY B 1 109 ? 5.836 -9.414 -4.336 1 92.5 109 GLY B N 1
ATOM 2763 C CA . GLY B 1 109 ? 5.418 -9.008 -5.668 1 92.5 109 GLY B CA 1
ATOM 2764 C C . GLY B 1 109 ? 5.68 -10.055 -6.727 1 92.5 109 GLY B C 1
ATOM 2765 O O . GLY B 1 109 ? 6.582 -10.883 -6.582 1 92.5 109 GLY B O 1
ATOM 2766 N N . ILE B 1 110 ? 4.875 -10.031 -7.773 1 92.62 110 ILE B N 1
ATOM 2767 C CA . ILE B 1 110 ? 5.016 -11.008 -8.844 1 92.62 110 ILE B CA 1
ATOM 2768 C C . ILE B 1 110 ? 5.285 -10.297 -10.164 1 92.62 110 ILE B C 1
ATOM 2770 O O . ILE B 1 110 ? 4.539 -9.391 -10.555 1 92.62 110 ILE B O 1
ATOM 2774 N N . ARG B 1 111 ? 6.32 -10.742 -10.906 1 95.5 111 ARG B N 1
ATOM 2775 C CA . ARG B 1 111 ? 6.594 -10.203 -12.234 1 95.5 111 ARG B CA 1
ATOM 2776 C C . ARG B 1 111 ? 5.539 -10.656 -13.234 1 95.5 111 ARG B C 1
ATOM 2778 O O . ARG B 1 111 ? 4.988 -11.75 -13.117 1 95.5 111 ARG B O 1
ATOM 2785 N N . THR B 1 112 ? 5.285 -9.781 -14.148 1 95.94 112 THR B N 1
ATOM 2786 C CA . THR B 1 112 ? 4.246 -10.094 -15.117 1 95.94 112 THR B CA 1
ATOM 2787 C C . THR B 1 112 ? 4.547 -11.414 -15.82 1 95.94 112 THR B C 1
ATOM 2789 O O . THR B 1 112 ? 3.633 -12.188 -16.125 1 95.94 112 THR B O 1
ATOM 2792 N N . GLU B 1 113 ? 5.844 -11.672 -16.141 1 93.06 113 GLU B N 1
ATOM 2793 C CA . GLU B 1 113 ? 6.223 -12.938 -16.766 1 93.06 113 GLU B CA 1
ATOM 2794 C C . GLU B 1 113 ? 5.875 -14.125 -15.867 1 93.06 113 GLU B C 1
ATOM 2796 O O . GLU B 1 113 ? 5.344 -15.133 -16.344 1 93.06 113 GLU B O 1
ATOM 2801 N N . ASP B 1 114 ? 6.207 -13.969 -14.633 1 91.12 114 ASP B N 1
ATOM 2802 C CA . ASP B 1 114 ? 5.898 -15.023 -13.672 1 91.12 114 ASP B CA 1
ATOM 2803 C C . ASP B 1 114 ? 4.391 -15.18 -13.492 1 91.12 114 ASP B C 1
ATOM 2805 O O . ASP B 1 114 ? 3.891 -16.297 -13.32 1 91.12 114 ASP B O 1
ATOM 2809 N N . TRP B 1 115 ? 3.707 -14.094 -13.523 1 91.75 115 TRP B N 1
ATOM 2810 C CA . TRP B 1 115 ? 2.25 -14.125 -13.422 1 91.75 115 TRP B CA 1
ATOM 2811 C C . TRP B 1 115 ? 1.643 -14.922 -14.57 1 91.75 115 TRP B C 1
ATOM 2813 O O . TRP B 1 115 ? 0.788 -15.781 -14.352 1 91.75 115 TRP B O 1
ATOM 2823 N N . GLU B 1 116 ? 2.049 -14.602 -15.773 1 90.94 116 GLU B N 1
ATOM 2824 C CA . GLU B 1 116 ? 1.566 -15.32 -16.953 1 90.94 116 GLU B CA 1
ATOM 2825 C C . GLU B 1 116 ? 1.887 -16.812 -16.859 1 90.94 116 GLU B C 1
ATOM 2827 O O . GLU B 1 116 ? 1.064 -17.656 -17.219 1 90.94 116 GLU B O 1
ATOM 2832 N N . ASN B 1 117 ? 3.076 -17.062 -16.422 1 86.44 117 ASN B N 1
ATOM 2833 C CA . ASN B 1 117 ? 3.477 -18.453 -16.281 1 86.44 117 ASN B CA 1
ATOM 2834 C C . ASN B 1 117 ? 2.598 -19.188 -15.266 1 86.44 117 ASN B C 1
ATOM 2836 O O . ASN B 1 117 ? 2.316 -20.391 -15.43 1 86.44 117 ASN B O 1
ATOM 2840 N N . ARG B 1 118 ? 2.189 -18.484 -14.344 1 84.38 118 ARG B N 1
ATOM 2841 C CA . ARG B 1 118 ? 1.443 -19.109 -13.25 1 84.38 118 ARG B CA 1
ATOM 2842 C C . ARG B 1 118 ? -0.043 -19.188 -13.578 1 84.38 118 ARG B C 1
ATOM 2844 O O . ARG B 1 118 ? -0.707 -20.172 -13.234 1 84.38 118 ARG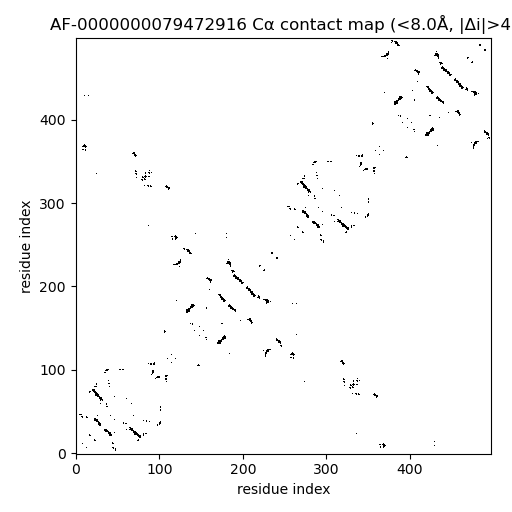 B O 1
ATOM 2851 N N . PHE B 1 119 ? -0.553 -18.172 -14.297 1 88.81 119 PHE B N 1
ATOM 2852 C CA . PHE B 1 119 ? -2.006 -18.094 -14.383 1 88.81 119 PHE B CA 1
ATOM 2853 C C . PHE B 1 119 ? -2.459 -18.109 -15.844 1 88.81 119 PHE B C 1
ATOM 2855 O O . PHE B 1 119 ? -3.658 -18.156 -16.125 1 88.81 119 PHE B O 1
ATOM 2862 N N . GLY B 1 120 ? -1.567 -17.984 -16.656 1 90.19 120 GLY B N 1
ATOM 2863 C CA . GLY B 1 120 ? -1.906 -18.078 -18.062 1 90.19 120 GLY B CA 1
ATOM 2864 C C . GLY B 1 120 ? -2.107 -19.5 -18.547 1 90.19 120 GLY B C 1
ATOM 2865 O O . GLY B 1 120 ? -1.156 -20.281 -18.594 1 90.19 120 GLY B O 1
ATOM 2866 N N . PHE B 1 121 ? -3.354 -19.797 -18.906 1 92.31 121 PHE B N 1
ATOM 2867 C CA . PHE B 1 121 ? -3.672 -21.141 -19.375 1 92.31 121 PHE B CA 1
ATOM 2868 C C . PHE B 1 121 ? -4.492 -21.109 -20.656 1 92.31 121 PHE B C 1
ATOM 2870 O O . PHE B 1 121 ? -5.355 -20.234 -20.812 1 92.31 121 PHE B O 1
ATOM 2877 N N . GLU B 1 122 ? -4.129 -21.984 -21.516 1 92.75 122 GLU B N 1
ATOM 2878 C CA . GLU B 1 122 ? -4.922 -22.188 -22.734 1 92.75 122 GLU B CA 1
ATOM 2879 C C . GLU B 1 122 ? -5.777 -23.438 -22.625 1 92.75 122 GLU B C 1
ATOM 2881 O O . GLU B 1 122 ? -5.289 -24.5 -22.219 1 92.75 122 GLU B O 1
ATOM 2886 N N . PRO B 1 123 ? -7.031 -23.234 -22.953 1 93.75 123 PRO B N 1
ATOM 2887 C CA . PRO B 1 123 ? -7.879 -24.422 -22.875 1 93.75 123 PRO B CA 1
ATOM 2888 C C . PRO B 1 123 ? -7.434 -25.531 -23.828 1 93.75 123 PRO B C 1
ATOM 2890 O O . PRO B 1 123 ? -7.031 -25.25 -24.969 1 93.75 123 PRO B O 1
ATOM 2893 N N . ALA B 1 124 ? -7.348 -26.703 -23.375 1 95.06 124 ALA B N 1
ATOM 2894 C CA . ALA B 1 124 ? -7.078 -27.906 -24.172 1 95.06 124 ALA B CA 1
ATOM 2895 C C . ALA B 1 124 ? -8.234 -28.906 -24.062 1 95.06 124 ALA B C 1
ATOM 2897 O O . ALA B 1 124 ? -8.953 -28.922 -23.078 1 95.06 124 ALA B O 1
ATOM 2898 N N . ASP B 1 125 ? -8.398 -29.656 -25.094 1 94.56 125 ASP B N 1
ATOM 2899 C CA . ASP B 1 125 ? -9.438 -30.688 -25.156 1 94.56 125 ASP B CA 1
ATOM 2900 C C . ASP B 1 125 ? -8.984 -31.969 -24.469 1 94.56 125 ASP B C 1
ATOM 2902 O O . ASP B 1 125 ? -8.117 -32.688 -24.984 1 94.56 125 ASP B O 1
ATOM 2906 N N . VAL B 1 126 ? -9.641 -32.219 -23.391 1 94.88 126 VAL B N 1
ATOM 2907 C CA . VAL B 1 126 ? -9.289 -33.438 -22.625 1 94.88 126 VAL B CA 1
ATOM 2908 C C . VAL B 1 126 ? -9.469 -34.656 -23.5 1 94.88 126 VAL B C 1
ATOM 2910 O O . VAL B 1 126 ? -8.742 -35.656 -23.359 1 94.88 126 VAL B O 1
ATOM 2913 N N . GLY B 1 127 ? -10.352 -34.625 -24.406 1 92.25 127 GLY B N 1
ATOM 2914 C CA . GLY B 1 127 ? -10.633 -35.719 -25.297 1 92.25 127 GLY B CA 1
ATOM 2915 C C . GLY B 1 127 ? -9.5 -36.031 -26.266 1 92.25 127 GLY B C 1
ATOM 2916 O O . GLY B 1 127 ? -9.414 -37.125 -26.812 1 92.25 127 GLY B O 1
ATOM 2917 N N . LYS B 1 128 ? -8.625 -35.125 -26.438 1 92.44 128 LYS B N 1
ATOM 2918 C CA . LYS B 1 128 ? -7.527 -35.281 -27.391 1 92.44 128 LYS B CA 1
ATOM 2919 C C . LYS B 1 128 ? -6.266 -35.781 -26.672 1 92.44 128 LYS B C 1
ATOM 2921 O O . LYS B 1 128 ? -5.266 -36.094 -27.312 1 92.44 128 LYS B O 1
ATOM 2926 N N . LEU B 1 129 ? -6.375 -35.844 -25.375 1 93.88 129 LEU B N 1
ATOM 2927 C CA . LEU B 1 129 ? -5.227 -36.344 -24.625 1 93.88 129 LEU B CA 1
ATOM 2928 C C . LEU B 1 129 ? -5.078 -37.844 -24.781 1 93.88 129 LEU B C 1
ATOM 2930 O O . LEU B 1 129 ? -6.066 -38.594 -24.75 1 93.88 129 LEU B O 1
ATOM 2934 N N . ASN B 1 130 ? -3.855 -38.281 -25.094 1 93.31 130 ASN B N 1
ATOM 2935 C CA . ASN B 1 130 ? -3.52 -39.688 -25.188 1 93.31 130 ASN B CA 1
ATOM 2936 C C . ASN B 1 130 ? -2.217 -40 -24.453 1 93.31 130 ASN B C 1
ATOM 2938 O O . ASN B 1 130 ? -1.206 -40.312 -25.094 1 93.31 130 ASN B O 1
ATOM 2942 N N . PRO B 1 131 ? -2.299 -39.938 -23.156 1 94.75 131 PRO B N 1
ATOM 2943 C CA . PRO B 1 131 ? -1.08 -40.219 -22.391 1 94.75 131 PRO B CA 1
ATOM 2944 C C . PRO B 1 131 ? -0.604 -41.656 -22.547 1 94.75 131 PRO B C 1
ATOM 2946 O O . PRO B 1 131 ? -1.386 -42.531 -22.938 1 94.75 131 PRO B O 1
ATOM 2949 N N . ASP B 1 132 ? 0.684 -41.938 -22.297 1 94 132 ASP B N 1
ATOM 2950 C CA . ASP B 1 132 ? 1.24 -43.281 -22.391 1 94 132 ASP B CA 1
ATOM 2951 C C . ASP B 1 132 ? 0.985 -44.062 -21.125 1 94 132 ASP B C 1
ATOM 2953 O O . ASP B 1 132 ? 1.552 -45.156 -20.938 1 94 132 ASP B O 1
ATOM 2957 N N . GLY B 1 133 ? 0.174 -43.625 -20.25 1 95.06 133 GLY B N 1
ATOM 2958 C CA . GLY B 1 133 ? -0.231 -44.25 -19.016 1 95.06 133 GLY B CA 1
ATOM 2959 C C . GLY B 1 133 ? -1.378 -43.531 -18.328 1 95.06 133 GLY B C 1
ATOM 2960 O O . GLY B 1 133 ? -1.828 -42.5 -18.781 1 95.06 133 GLY B O 1
ATOM 2961 N N . LEU B 1 134 ? -1.872 -44.125 -17.266 1 96.94 134 LEU B N 1
ATOM 2962 C CA . LEU B 1 134 ? -2.992 -43.562 -16.516 1 96.94 134 LEU B CA 1
ATOM 2963 C C . LEU B 1 134 ? -2.58 -42.281 -15.805 1 96.94 134 LEU B C 1
ATOM 2965 O O . LEU B 1 134 ? -1.539 -42.25 -15.141 1 96.94 134 LEU B O 1
ATOM 2969 N N . ILE B 1 135 ? -3.4 -41.25 -15.984 1 98 135 ILE B N 1
ATOM 2970 C CA . ILE B 1 135 ? -3.193 -40 -15.273 1 98 135 ILE B CA 1
ATOM 2971 C C . ILE B 1 135 ? -4.219 -39.844 -14.148 1 98 135 ILE B C 1
ATOM 2973 O O . ILE B 1 135 ? -5.426 -39.969 -14.383 1 98 135 ILE B O 1
ATOM 2977 N N . LEU B 1 136 ? -3.75 -39.719 -12.953 1 98.19 136 LEU B N 1
ATOM 2978 C CA . LEU B 1 136 ? -4.59 -39.312 -11.836 1 98.19 136 LEU B CA 1
ATOM 2979 C C . LEU B 1 136 ? -4.66 -37.781 -11.75 1 98.19 136 LEU B C 1
ATOM 2981 O O . LEU B 1 136 ? -3.643 -37.125 -11.523 1 98.19 136 LEU B O 1
ATOM 2985 N N . ALA B 1 137 ? -5.828 -37.188 -12.016 1 98.25 137 ALA B N 1
ATOM 2986 C CA . ALA B 1 137 ? -6.051 -35.75 -11.852 1 98.25 137 ALA B CA 1
ATOM 2987 C C . ALA B 1 137 ? -6.664 -35.438 -10.484 1 98.25 137 ALA B C 1
ATOM 2989 O O . ALA B 1 137 ? -7.699 -36.031 -10.125 1 98.25 137 ALA B O 1
ATOM 2990 N N . VAL B 1 138 ? -6.031 -34.594 -9.727 1 97.81 138 VAL B N 1
ATOM 2991 C CA . VAL B 1 138 ? -6.516 -34.281 -8.383 1 97.81 138 VAL B CA 1
ATOM 2992 C C . VAL B 1 138 ? -6.816 -32.812 -8.273 1 97.81 138 VAL B C 1
ATOM 2994 O O . VAL B 1 138 ? -6.164 -31.984 -8.922 1 97.81 138 VAL B O 1
ATOM 2997 N N . LYS B 1 139 ? -7.836 -32.438 -7.418 1 94.81 139 LYS B N 1
ATOM 2998 C CA . LYS B 1 139 ? -8.133 -31.031 -7.141 1 94.81 139 LYS B CA 1
ATOM 2999 C C . LYS B 1 139 ? -7.031 -30.391 -6.289 1 94.81 139 LYS B C 1
ATOM 3001 O O . LYS B 1 139 ? -6.758 -30.844 -5.18 1 94.81 139 LYS B O 1
ATOM 3006 N N . LEU B 1 140 ? -6.398 -29.422 -6.863 1 91.94 140 LEU B N 1
ATOM 3007 C CA . LEU B 1 140 ? -5.324 -28.703 -6.195 1 91.94 140 LEU B CA 1
ATOM 3008 C C . LEU B 1 140 ? -5.484 -27.188 -6.395 1 91.94 140 LEU B C 1
ATOM 3010 O O . LEU B 1 140 ? -4.73 -26.578 -7.156 1 91.94 140 LEU B O 1
ATOM 3014 N N . PRO B 1 141 ? -6.418 -26.625 -5.715 1 82.94 141 PRO B N 1
ATOM 3015 C CA . PRO B 1 141 ? -6.652 -25.188 -5.895 1 82.94 141 PRO B CA 1
ATOM 3016 C C . PRO B 1 141 ? -5.434 -24.344 -5.531 1 82.94 141 PRO B C 1
ATOM 3018 O O . PRO B 1 141 ? -4.668 -24.703 -4.637 1 82.94 141 PRO B O 1
ATOM 3021 N N . GLN B 1 142 ? -5.16 -23.266 -6.328 1 73.81 142 GLN B N 1
ATOM 3022 C CA . GLN B 1 142 ? -4.066 -22.328 -6.062 1 73.81 142 GLN B CA 1
ATOM 3023 C C . GLN B 1 142 ? -4.523 -21.188 -5.164 1 73.81 142 GLN B C 1
ATOM 3025 O O . GLN B 1 142 ? -5.645 -20.688 -5.301 1 73.81 142 GLN B O 1
ATOM 3030 N N . ALA B 1 143 ? -3.793 -21.109 -4.047 1 59.97 143 ALA B N 1
ATOM 3031 C CA . ALA B 1 143 ? -4.137 -19.953 -3.217 1 59.97 143 ALA B CA 1
ATOM 3032 C C . ALA B 1 143 ? -3.723 -18.656 -3.887 1 59.97 143 ALA B C 1
ATOM 3034 O O . ALA B 1 143 ? -2.627 -18.562 -4.445 1 59.97 143 ALA B O 1
ATOM 3035 N N . ALA B 1 144 ? -4.68 -17.719 -4.148 1 51.88 144 ALA B N 1
ATOM 3036 C CA . ALA B 1 144 ? -4.422 -16.453 -4.836 1 51.88 144 ALA B CA 1
ATOM 3037 C C . ALA B 1 144 ? -3.338 -15.648 -4.117 1 51.88 144 ALA B C 1
ATOM 3039 O O . ALA B 1 144 ? -2.521 -14.984 -4.762 1 51.88 144 ALA B O 1
ATOM 3040 N N . ASN B 1 145 ? -3.342 -15.625 -2.814 1 50.91 145 ASN B N 1
ATOM 3041 C CA . ASN B 1 145 ? -2.566 -14.633 -2.08 1 50.91 145 ASN B CA 1
ATOM 3042 C C . ASN B 1 145 ? -1.298 -15.234 -1.486 1 50.91 145 ASN B C 1
ATOM 3044 O O . ASN B 1 145 ? -0.618 -14.594 -0.682 1 50.91 145 ASN B O 1
ATOM 3048 N N . ARG B 1 146 ? -1.113 -16.531 -1.837 1 55.41 146 ARG B N 1
ATOM 3049 C CA . ARG B 1 146 ? 0.054 -17.109 -1.179 1 55.41 146 ARG B CA 1
ATOM 3050 C C . ARG B 1 146 ? 0.994 -17.75 -2.193 1 55.41 146 ARG B C 1
ATOM 3052 O O . ARG B 1 146 ? 0.549 -18.469 -3.092 1 55.41 146 ARG B O 1
ATOM 3059 N N . ASN B 1 147 ? 2.188 -17.141 -2.225 1 58.06 147 ASN B N 1
ATOM 3060 C CA . ASN B 1 147 ? 3.215 -17.812 -3.02 1 58.06 147 ASN B CA 1
ATOM 3061 C C . ASN B 1 147 ? 3.523 -19.203 -2.486 1 58.06 147 ASN B C 1
ATOM 3063 O O . ASN B 1 147 ? 4.113 -19.344 -1.416 1 58.06 147 ASN B O 1
ATOM 3067 N N . GLU B 1 148 ? 2.697 -20.156 -2.947 1 70.25 148 GLU B N 1
ATOM 3068 C CA . GLU B 1 148 ? 3.029 -21.547 -2.652 1 70.25 148 GLU B CA 1
ATOM 3069 C C . GLU B 1 148 ? 4.305 -21.984 -3.371 1 70.25 148 GLU B C 1
ATOM 3071 O O . GLU B 1 148 ? 4.43 -21.797 -4.586 1 70.25 148 GLU B O 1
ATOM 3076 N N . SER B 1 149 ? 5.309 -22.359 -2.572 1 74.62 149 SER B N 1
ATOM 3077 C CA . SER B 1 149 ? 6.535 -22.844 -3.193 1 74.62 149 SER B CA 1
ATOM 3078 C C . SER B 1 149 ? 6.281 -24.125 -3.988 1 74.62 149 SER B C 1
ATOM 3080 O O . SER B 1 149 ? 5.27 -24.797 -3.785 1 74.62 149 SER B O 1
ATOM 3082 N N . ALA B 1 150 ? 7.168 -24.406 -4.852 1 80.06 150 ALA B N 1
ATOM 3083 C CA . ALA B 1 150 ? 7.09 -25.656 -5.629 1 80.06 150 ALA B CA 1
ATOM 3084 C C . ALA B 1 150 ? 7.066 -26.875 -4.711 1 80.06 150 ALA B C 1
ATOM 3086 O O . ALA B 1 150 ? 6.352 -27.844 -4.977 1 80.06 150 ALA B O 1
ATOM 3087 N N . ALA B 1 151 ? 7.844 -26.766 -3.66 1 85.62 151 ALA B N 1
ATOM 3088 C CA . ALA B 1 151 ? 7.922 -27.859 -2.707 1 85.62 151 ALA B CA 1
ATOM 3089 C C . ALA B 1 151 ? 6.59 -28.062 -1.983 1 85.62 151 ALA B C 1
ATOM 3091 O O . ALA B 1 151 ? 6.16 -29.188 -1.755 1 85.62 151 ALA B O 1
ATOM 3092 N N . GLU B 1 152 ? 6.027 -27 -1.637 1 85.38 152 GLU B N 1
ATOM 3093 C CA . GLU B 1 152 ? 4.727 -27.062 -0.973 1 85.38 152 GLU B CA 1
ATOM 3094 C C . GLU B 1 152 ? 3.658 -27.625 -1.906 1 85.38 152 GLU B C 1
ATOM 3096 O O . GLU B 1 152 ? 2.828 -28.438 -1.491 1 85.38 152 GLU B O 1
ATOM 3101 N N . ARG B 1 153 ? 3.662 -27.188 -3.043 1 88.25 153 ARG B N 1
ATOM 3102 C CA . ARG B 1 153 ? 2.709 -27.688 -4.031 1 88.25 153 ARG B CA 1
ATOM 3103 C C . ARG B 1 153 ? 2.877 -29.188 -4.258 1 88.25 153 ARG B C 1
ATOM 3105 O O . ARG B 1 153 ? 1.891 -29.922 -4.352 1 88.25 153 ARG B O 1
ATOM 3112 N N . GLU B 1 154 ? 4.074 -29.578 -4.391 1 93 154 GLU B N 1
ATOM 3113 C CA . GLU B 1 154 ? 4.348 -31 -4.57 1 93 154 GLU B CA 1
ATOM 3114 C C . GLU B 1 154 ? 3.83 -31.812 -3.391 1 93 154 GLU B C 1
ATOM 3116 O O . GLU B 1 154 ? 3.25 -32.875 -3.578 1 93 154 GLU B O 1
ATOM 3121 N N . ASN B 1 155 ? 4.098 -31.266 -2.27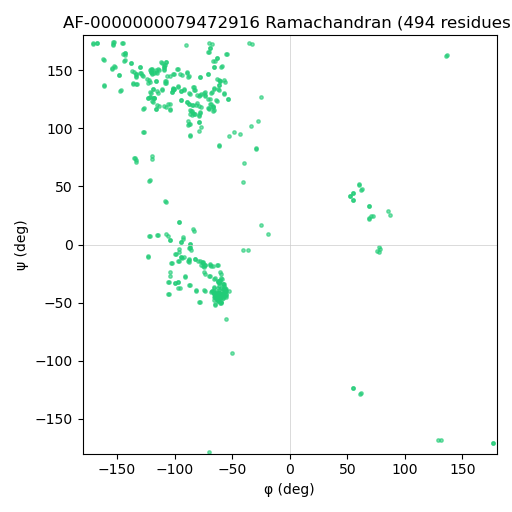1 1 93.81 155 ASN B N 1
ATOM 3122 C CA . ASN B 1 155 ? 3.637 -31.969 -1.075 1 93.81 155 ASN B CA 1
ATOM 3123 C C . ASN B 1 155 ? 2.117 -32.094 -1.059 1 93.81 155 ASN B C 1
ATOM 3125 O O . ASN B 1 155 ? 1.59 -33.156 -0.659 1 93.81 155 ASN B O 1
ATOM 3129 N N . ARG B 1 156 ? 1.467 -31.078 -1.426 1 93.38 156 ARG B N 1
ATOM 3130 C CA . ARG B 1 156 ? 0.013 -31.156 -1.527 1 93.38 156 ARG B CA 1
ATOM 3131 C C . ARG B 1 156 ? -0.409 -32.188 -2.584 1 93.38 156 ARG B C 1
ATOM 3133 O O . ARG B 1 156 ? -1.369 -32.938 -2.385 1 93.38 156 ARG B O 1
ATOM 3140 N N . ALA B 1 157 ? 0.244 -32.188 -3.666 1 95.38 157 ALA B N 1
ATOM 3141 C CA . ALA B 1 157 ? -0.076 -33.094 -4.766 1 95.38 157 ALA B CA 1
ATOM 3142 C C . ALA B 1 157 ? 0.096 -34.531 -4.34 1 95.38 157 ALA B C 1
ATOM 3144 O O . ALA B 1 157 ? -0.614 -35.438 -4.828 1 95.38 157 ALA B O 1
ATOM 3145 N N . ARG B 1 158 ? 0.989 -34.75 -3.479 1 96.06 158 ARG B N 1
ATOM 3146 C CA . ARG B 1 158 ? 1.266 -36.125 -3.037 1 96.06 158 ARG B CA 1
ATOM 3147 C C . ARG B 1 158 ? 0.029 -36.75 -2.41 1 96.06 158 ARG B C 1
ATOM 3149 O O . ARG B 1 158 ? -0.161 -37.969 -2.49 1 96.06 158 ARG B O 1
ATOM 3156 N N . GLY B 1 159 ? -0.734 -35.969 -1.827 1 92.56 159 GLY B N 1
ATOM 3157 C CA . GLY B 1 159 ? -1.937 -36.531 -1.229 1 92.56 159 GLY B CA 1
ATOM 3158 C C . GLY B 1 159 ? -2.158 -36.094 0.201 1 92.56 159 GLY B C 1
ATOM 3159 O O . GLY B 1 159 ? -1.642 -35.031 0.613 1 92.56 159 GLY B O 1
ATOM 3160 N N . THR B 1 160 ? -3.172 -36.844 0.832 1 91.94 160 THR B N 1
ATOM 3161 C CA . THR B 1 160 ? -3.512 -38.219 0.477 1 91.94 160 THR B CA 1
ATOM 3162 C C . THR B 1 160 ? -4.758 -38.25 -0.401 1 91.94 160 THR B C 1
ATOM 3164 O O . THR B 1 160 ? -5.629 -37.375 -0.292 1 91.94 160 THR B O 1
ATOM 3167 N N . TRP B 1 161 ? -4.762 -39.281 -1.34 1 95.19 161 TRP B N 1
ATOM 3168 C CA . TRP B 1 161 ? -5.871 -39.438 -2.273 1 95.19 161 TRP B CA 1
ATOM 3169 C C . TRP B 1 161 ? -6.477 -40.844 -2.146 1 95.19 161 TRP B C 1
ATOM 3171 O O . TRP B 1 161 ? -5.754 -41.812 -1.962 1 95.19 161 TRP B O 1
ATOM 3181 N N . THR B 1 162 ? -7.773 -40.969 -2.195 1 92.44 162 THR B N 1
ATOM 3182 C CA . THR B 1 162 ? -8.461 -42.25 -2.236 1 92.44 162 THR B CA 1
ATOM 3183 C C . THR B 1 162 ? -8.617 -42.719 -3.674 1 92.44 162 THR B C 1
ATOM 3185 O O . THR B 1 162 ? -9.43 -42.188 -4.43 1 92.44 162 THR B O 1
ATOM 3188 N N . VAL B 1 163 ? -7.855 -43.656 -4.004 1 92.62 163 VAL B N 1
ATOM 3189 C CA . VAL B 1 163 ? -7.824 -44.188 -5.352 1 92.62 163 VAL B CA 1
ATOM 3190 C C . VAL B 1 163 ? -8.234 -45.656 -5.316 1 92.62 163 VAL B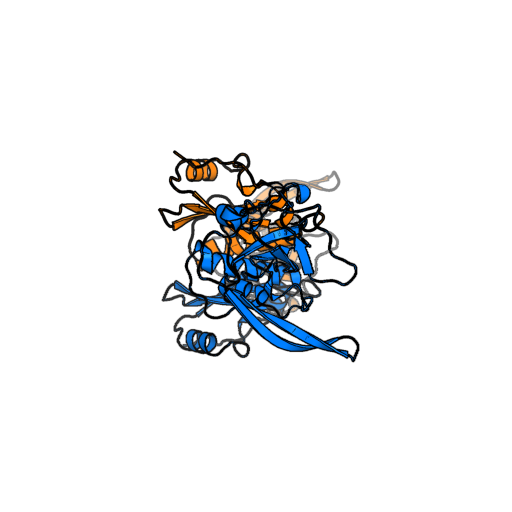 C 1
ATOM 3192 O O . VAL B 1 163 ? -8 -46.344 -4.324 1 92.62 163 VAL B O 1
ATOM 3195 N N . ALA B 1 164 ? -8.891 -46.094 -6.418 1 88.38 164 ALA B N 1
ATOM 3196 C CA . ALA B 1 164 ? -9.266 -47.5 -6.516 1 88.38 164 ALA B CA 1
ATOM 3197 C C . ALA B 1 164 ? -8.031 -48.406 -6.488 1 88.38 164 ALA B C 1
ATOM 3199 O O . ALA B 1 164 ? -7.027 -48.125 -7.141 1 88.38 164 ALA B O 1
ATOM 3200 N N . LYS B 1 165 ? -8.141 -49.5 -5.727 1 88.69 165 LYS B N 1
ATOM 3201 C CA . LYS B 1 165 ? -7.02 -50.406 -5.504 1 88.69 165 LYS B CA 1
ATOM 3202 C C . LYS B 1 165 ? -6.48 -50.969 -6.824 1 88.69 165 LYS B C 1
ATOM 3204 O O . LYS B 1 165 ? -5.273 -51.156 -6.973 1 88.69 165 LYS B O 1
ATOM 3209 N N . ASP B 1 166 ? -7.367 -51.156 -7.734 1 91.44 166 ASP B N 1
ATOM 3210 C CA . ASP B 1 166 ? -6.969 -51.75 -9.008 1 91.44 166 ASP B CA 1
ATOM 3211 C C . ASP B 1 166 ? -6.316 -50.719 -9.922 1 91.44 166 ASP B C 1
ATOM 3213 O O . ASP B 1 166 ? -5.609 -51.094 -10.867 1 91.44 166 ASP B O 1
ATOM 3217 N N . LEU B 1 167 ? -6.473 -49.5 -9.578 1 93.69 167 LEU B N 1
ATOM 3218 C CA . LEU B 1 167 ? -5.988 -48.438 -10.453 1 93.69 167 LEU B CA 1
ATOM 3219 C C . LEU B 1 167 ? -4.699 -47.812 -9.914 1 93.69 167 LEU B C 1
ATOM 3221 O O . LEU B 1 167 ? -3.891 -47.281 -10.672 1 93.69 167 LEU B O 1
ATOM 3225 N N . VAL B 1 168 ? -4.453 -47.906 -8.625 1 95 168 VAL B N 1
ATOM 3226 C CA . VAL B 1 168 ? -3.377 -47.156 -7.969 1 95 168 VAL B CA 1
ATOM 3227 C C . VAL B 1 168 ? -2.033 -47.562 -8.578 1 95 168 VAL B C 1
ATOM 3229 O O . VAL B 1 168 ? -1.154 -46.719 -8.766 1 95 168 VAL B O 1
ATOM 3232 N N . LYS B 1 169 ? -1.873 -48.812 -8.93 1 94.56 169 LYS B N 1
ATOM 3233 C CA . LYS B 1 169 ? -0.607 -49.312 -9.469 1 94.56 169 LYS B CA 1
ATOM 3234 C C . LYS B 1 169 ? -0.444 -48.906 -10.93 1 94.56 169 LYS B C 1
ATOM 3236 O O . LYS B 1 169 ? 0.662 -48.969 -11.477 1 94.56 169 LYS B O 1
ATOM 3241 N N . LYS B 1 170 ? -1.542 -48.531 -11.539 1 95.81 170 LYS B N 1
ATOM 3242 C CA . LYS B 1 170 ? -1.515 -48.188 -12.953 1 95.81 170 LYS B CA 1
ATOM 3243 C C . LYS B 1 170 ? -1.277 -46.688 -13.164 1 95.81 170 LYS B C 1
ATOM 3245 O O . LYS B 1 170 ? -1.034 -46.25 -14.289 1 95.81 170 LYS B O 1
ATOM 3250 N N . VAL B 1 171 ? -1.366 -45.938 -12.078 1 97.38 171 VAL B N 1
ATOM 3251 C CA . VAL B 1 171 ? -1.18 -44.5 -12.195 1 97.38 171 VAL B CA 1
ATOM 3252 C C . VAL B 1 171 ? 0.263 -44.188 -12.594 1 97.38 171 VAL B C 1
ATOM 3254 O O . VAL B 1 171 ? 1.196 -44.5 -11.844 1 97.38 171 VAL B O 1
ATOM 3257 N N . LYS B 1 172 ? 0.408 -43.656 -13.727 1 97.69 172 LYS B N 1
ATOM 3258 C CA . LYS B 1 172 ? 1.737 -43.281 -14.219 1 97.69 172 LYS B CA 1
ATOM 3259 C C . LYS B 1 172 ? 2.055 -41.812 -13.945 1 97.69 172 LYS B C 1
ATOM 3261 O O . LYS B 1 172 ? 3.205 -41.469 -13.688 1 97.69 172 LYS B O 1
ATOM 3266 N N . TYR B 1 173 ? 1.038 -41 -14.07 1 98.25 173 TYR B N 1
ATOM 3267 C CA . TYR B 1 173 ? 1.198 -39.562 -13.859 1 98.25 173 TYR B CA 1
ATOM 3268 C C . TYR B 1 173 ? 0.14 -39.031 -12.898 1 98.25 173 TYR B C 1
ATOM 3270 O O . TYR B 1 173 ? -0.963 -39.594 -12.82 1 98.25 173 TYR B O 1
ATOM 3278 N N . LEU B 1 174 ? 0.507 -38.062 -12.156 1 98.5 174 LEU B N 1
ATOM 3279 C CA . LEU B 1 174 ? -0.426 -37.25 -11.367 1 98.5 174 LEU B CA 1
ATOM 3280 C C . LEU B 1 174 ? -0.406 -35.781 -11.797 1 98.5 174 LEU B C 1
ATOM 3282 O O . LEU B 1 174 ? 0.666 -35.188 -11.938 1 98.5 174 LEU B O 1
ATOM 3286 N N . ILE B 1 175 ? -1.559 -35.219 -12.125 1 98 175 ILE B N 1
ATOM 3287 C CA . ILE B 1 175 ? -1.626 -33.812 -12.422 1 98 175 ILE B CA 1
ATOM 3288 C C . ILE B 1 175 ? -2.502 -33.094 -11.391 1 98 175 ILE B C 1
ATOM 3290 O O . ILE B 1 175 ? -3.488 -33.656 -10.914 1 98 175 ILE B O 1
ATOM 3294 N N . GLY B 1 176 ? -2.061 -31.906 -11.008 1 96.31 176 GLY B N 1
ATOM 3295 C CA . GLY B 1 176 ? -2.854 -31.047 -10.148 1 96.31 176 GLY B CA 1
ATOM 3296 C C . GLY B 1 176 ? -3.734 -30.078 -10.922 1 96.31 176 GLY B C 1
ATOM 3297 O O . GLY B 1 176 ? -3.271 -29.422 -11.852 1 96.31 176 GLY B O 1
ATOM 3298 N N . ILE B 1 177 ? -5.012 -30 -10.469 1 95.62 177 ILE B N 1
ATOM 3299 C CA . ILE B 1 177 ? -6.012 -29.203 -11.188 1 95.62 177 ILE B CA 1
ATOM 3300 C C . ILE B 1 177 ? -6.551 -28.109 -10.273 1 95.62 177 ILE B C 1
ATOM 3302 O O . ILE B 1 177 ? -7.027 -28.375 -9.172 1 95.62 177 ILE B O 1
ATOM 3306 N N . ASP B 1 178 ? -6.426 -26.922 -10.727 1 91.19 178 ASP B N 1
ATOM 3307 C CA . ASP B 1 178 ? -7.121 -25.812 -10.07 1 91.19 178 ASP B CA 1
ATOM 3308 C C . ASP B 1 178 ? -8.531 -25.641 -10.633 1 91.19 178 ASP B C 1
ATOM 3310 O O . ASP B 1 178 ? -8.719 -24.984 -11.656 1 91.19 178 ASP B O 1
ATOM 3314 N N . THR B 1 179 ? -9.477 -26.094 -9.852 1 89.69 179 THR B N 1
ATOM 3315 C CA . THR B 1 179 ? -10.852 -26.109 -10.328 1 89.69 179 THR B CA 1
ATOM 3316 C C . THR B 1 179 ? -11.453 -24.703 -10.305 1 89.69 179 THR B C 1
ATOM 3318 O O . THR B 1 179 ? -12.469 -24.453 -10.953 1 89.69 179 THR B O 1
ATOM 3321 N N . ASP B 1 180 ? -10.797 -23.875 -9.617 1 81.62 180 ASP B N 1
ATOM 3322 C CA . ASP B 1 180 ? -11.289 -22.516 -9.531 1 81.62 180 ASP B CA 1
ATOM 3323 C C . ASP B 1 180 ? -10.859 -21.703 -10.75 1 81.62 180 ASP B C 1
ATOM 3325 O O . ASP B 1 180 ? -11.375 -20.609 -10.992 1 81.62 180 ASP B O 1
ATOM 3329 N N . SER B 1 181 ? -9.969 -22.188 -11.531 1 84.06 181 SER B N 1
ATOM 3330 C CA . SER B 1 181 ? -9.438 -21.531 -12.719 1 84.06 181 SER B CA 1
ATOM 3331 C C . SER B 1 181 ? -9.656 -22.391 -13.961 1 84.06 181 SER B C 1
ATOM 3333 O O . SER B 1 181 ? -8.703 -22.703 -14.688 1 84.06 181 SER B O 1
ATOM 3335 N N . ASP B 1 182 ? -10.867 -22.75 -14.172 1 87.94 182 ASP B N 1
ATOM 3336 C CA . ASP B 1 182 ? -11.281 -23.5 -15.352 1 87.94 182 ASP B CA 1
ATOM 3337 C C . ASP B 1 182 ? -10.461 -24.781 -15.5 1 87.94 182 ASP B C 1
ATOM 3339 O O . ASP B 1 182 ? -9.984 -25.094 -16.594 1 87.94 182 ASP B O 1
ATOM 3343 N N . ASN B 1 183 ? -10.172 -25.391 -14.438 1 93.69 183 ASN B N 1
ATOM 3344 C CA . ASN B 1 183 ? -9.422 -26.641 -14.406 1 93.69 183 ASN B CA 1
ATOM 3345 C C . ASN B 1 183 ? -8.016 -26.453 -14.969 1 93.69 183 ASN B C 1
ATOM 3347 O O . ASN B 1 183 ? -7.59 -27.219 -15.844 1 93.69 183 ASN B O 1
ATOM 3351 N N . ALA B 1 184 ? -7.398 -25.469 -14.516 1 93.19 184 ALA B N 1
ATOM 3352 C CA . ALA B 1 184 ? -6.012 -25.234 -14.906 1 93.19 184 ALA B CA 1
ATOM 3353 C C . ALA B 1 184 ? -5.098 -26.344 -14.383 1 93.19 184 ALA B C 1
ATOM 3355 O O . ALA B 1 184 ? -5.234 -26.766 -13.234 1 93.19 184 ALA B O 1
ATOM 3356 N N . VAL B 1 185 ? -4.211 -26.844 -15.258 1 95.38 185 VAL B N 1
ATOM 3357 C CA . VAL B 1 185 ? -3.189 -27.797 -14.828 1 95.38 185 VAL B CA 1
ATOM 3358 C C . VAL B 1 185 ? -2.047 -27.047 -14.141 1 95.38 185 VAL B C 1
ATOM 3360 O O . VAL B 1 185 ? -1.247 -26.391 -14.805 1 95.38 185 VAL B O 1
ATOM 3363 N N . VAL B 1 186 ? -1.937 -27.266 -12.859 1 91.69 186 VAL B N 1
ATOM 3364 C CA . VAL B 1 186 ? -1.026 -26.406 -12.117 1 91.69 186 VAL B CA 1
ATOM 3365 C C . VAL B 1 186 ? 0.272 -27.156 -11.82 1 91.69 186 VAL B C 1
ATOM 3367 O O . VAL B 1 186 ? 1.284 -26.547 -11.477 1 91.69 186 VAL B O 1
ATOM 3370 N N . CYS B 1 187 ? 0.263 -28.422 -11.945 1 93.25 187 CYS B N 1
ATOM 3371 C CA . CYS B 1 187 ? 1.467 -29.234 -11.82 1 93.25 187 CYS B CA 1
ATOM 3372 C C . CYS B 1 187 ? 1.264 -30.609 -12.453 1 93.25 187 CYS B C 1
ATOM 3374 O O . CYS B 1 187 ? 0.133 -31 -12.734 1 93.25 187 CYS B O 1
ATOM 3376 N N . ALA B 1 188 ? 2.332 -31.219 -12.766 1 97.06 188 ALA B N 1
ATOM 3377 C CA . ALA B 1 188 ? 2.35 -32.594 -13.305 1 97.06 188 ALA B CA 1
ATOM 3378 C C . ALA B 1 188 ? 3.592 -33.344 -12.836 1 97.06 188 ALA B C 1
ATOM 3380 O O . ALA B 1 188 ? 4.699 -32.781 -12.844 1 97.06 188 ALA B O 1
ATOM 3381 N N . TYR B 1 189 ? 3.322 -34.531 -12.398 1 97.88 189 TYR B N 1
ATOM 3382 C CA . TYR B 1 189 ? 4.414 -35.375 -11.906 1 97.88 189 TYR B CA 1
ATOM 3383 C C . TYR B 1 189 ? 4.328 -36.781 -12.469 1 97.88 189 TYR B C 1
ATOM 3385 O O . TYR B 1 189 ? 3.232 -37.281 -12.703 1 97.88 189 TYR B O 1
ATOM 3393 N N . LYS B 1 190 ? 5.547 -37.344 -12.672 1 98.19 190 LYS B N 1
ATOM 3394 C CA . LYS B 1 190 ? 5.605 -38.781 -12.945 1 98.19 190 LYS B CA 1
ATOM 3395 C C . LYS B 1 190 ? 5.676 -39.594 -11.648 1 98.19 190 LYS B C 1
ATOM 3397 O O . LYS B 1 190 ? 6.508 -39.312 -10.789 1 98.19 190 LYS B O 1
ATOM 3402 N N . VAL B 1 191 ? 4.844 -40.562 -11.547 1 98 191 VAL B N 1
ATOM 3403 C CA . VAL B 1 191 ? 4.707 -41.312 -10.297 1 98 191 VAL B CA 1
ATOM 3404 C C . VAL B 1 191 ? 5.832 -42.344 -10.188 1 98 191 VAL B C 1
ATOM 3406 O O . VAL B 1 191 ? 6.102 -43.094 -11.133 1 98 191 VAL B O 1
ATOM 3409 N N . ALA B 1 192 ? 6.512 -42.312 -9.055 1 97.62 192 ALA B N 1
ATOM 3410 C CA . ALA B 1 192 ? 7.547 -43.281 -8.742 1 97.62 192 ALA B CA 1
ATOM 3411 C C . ALA B 1 192 ? 6.988 -44.406 -7.871 1 97.62 192 ALA B C 1
ATOM 3413 O O . ALA B 1 192 ? 7.457 -45.562 -7.941 1 97.62 192 ALA B O 1
ATOM 3414 N N . GLY B 1 193 ? 6.051 -44.125 -7.039 1 97.12 193 GLY B N 1
ATOM 3415 C CA . GLY B 1 193 ? 5.441 -45.062 -6.125 1 97.12 193 GLY B CA 1
ATOM 3416 C C . GLY B 1 193 ? 4.418 -44.438 -5.203 1 97.12 193 GLY B C 1
ATOM 3417 O O . GLY B 1 193 ? 3.887 -43.375 -5.496 1 97.12 193 GLY B O 1
ATOM 3418 N N . PHE B 1 194 ? 3.969 -45.188 -4.246 1 97.06 194 PHE B N 1
ATOM 3419 C CA . PHE B 1 194 ? 3.023 -44.656 -3.275 1 97.06 194 PHE B CA 1
ATOM 3420 C C . PHE B 1 194 ? 3.146 -45.375 -1.942 1 97.06 194 PHE B C 1
ATOM 3422 O O . PHE B 1 194 ? 3.701 -46.469 -1.88 1 97.06 194 PHE B O 1
ATOM 3429 N N . GLU B 1 195 ? 2.781 -44.656 -0.906 1 95.81 195 GLU B N 1
ATOM 3430 C CA . GLU B 1 195 ? 2.545 -45.219 0.423 1 95.81 195 GLU B CA 1
ATOM 3431 C C . GLU B 1 195 ? 1.065 -45.156 0.791 1 95.81 195 GLU B C 1
ATOM 3433 O O . GLU B 1 195 ? 0.296 -44.406 0.173 1 95.81 195 GLU B O 1
ATOM 3438 N N . THR B 1 196 ? 0.675 -46.031 1.719 1 94.25 196 THR B N 1
ATOM 3439 C CA . THR B 1 196 ? -0.729 -46.094 2.111 1 94.25 196 THR B CA 1
ATOM 3440 C C . THR B 1 196 ? -0.917 -45.531 3.52 1 94.25 196 THR B C 1
ATOM 3442 O O . THR B 1 196 ? -0.001 -45.594 4.344 1 94.25 196 THR B O 1
ATOM 3445 N N . GLU B 1 197 ? -1.987 -44.844 3.6 1 91.88 197 GLU B N 1
ATOM 3446 C CA . GLU B 1 197 ? -2.438 -44.375 4.91 1 91.88 197 GLU B CA 1
ATOM 3447 C C . GLU B 1 197 ? -3.939 -44.562 5.082 1 91.88 197 GLU B C 1
ATOM 3449 O O . GLU B 1 197 ? -4.691 -44.562 4.105 1 91.88 197 GLU B O 1
ATOM 3454 N N . ASP B 1 198 ? -4.309 -44.781 6.383 1 89.69 198 ASP B N 1
ATOM 3455 C CA . ASP B 1 198 ? -5.734 -44.906 6.668 1 89.69 198 ASP B CA 1
ATOM 3456 C C . ASP B 1 198 ? -6.371 -43.531 6.82 1 89.69 198 ASP B C 1
ATOM 3458 O O . ASP B 1 198 ? -5.762 -42.625 7.383 1 89.69 198 ASP B O 1
ATOM 3462 N N . THR B 1 199 ? -7.488 -43.344 6.18 1 86.75 199 THR B N 1
ATOM 3463 C CA . THR B 1 199 ? -8.281 -42.125 6.355 1 86.75 199 THR B CA 1
ATOM 3464 C C . THR B 1 199 ? -9.727 -42.469 6.684 1 86.75 199 THR B C 1
ATOM 3466 O O . THR B 1 199 ? -10.195 -43.562 6.391 1 86.75 199 THR B O 1
ATOM 3469 N N . VAL B 1 200 ? -10.305 -41.594 7.523 1 83.12 200 VAL B N 1
ATOM 3470 C CA . VAL B 1 200 ? -11.695 -41.812 7.891 1 83.12 200 VAL B CA 1
ATOM 3471 C C . VAL B 1 200 ? -12.594 -40.844 7.137 1 83.12 200 VAL B C 1
ATOM 3473 O O . VAL B 1 200 ? -12.367 -39.625 7.168 1 83.12 200 VAL B O 1
ATOM 3476 N N . ARG B 1 201 ? -13.438 -41.344 6.316 1 75.56 201 ARG B N 1
ATOM 3477 C CA . ARG B 1 201 ? -14.484 -40.562 5.641 1 75.56 201 ARG B CA 1
ATOM 3478 C C . ARG B 1 201 ? -15.859 -41.156 5.938 1 75.56 201 ARG B C 1
ATOM 3480 O O . ARG B 1 201 ? -16.094 -42.344 5.73 1 75.56 201 ARG B O 1
ATOM 3487 N N . ASN B 1 202 ? -16.781 -40.344 6.438 1 80.94 202 ASN B N 1
ATOM 3488 C CA . ASN B 1 202 ? -18.141 -40.75 6.785 1 80.94 202 ASN B CA 1
ATOM 3489 C C . ASN B 1 202 ? -18.125 -41.969 7.699 1 80.94 202 ASN B C 1
ATOM 3491 O O . ASN B 1 202 ? -18.891 -42.938 7.48 1 80.94 202 ASN B O 1
ATOM 3495 N N . GLY B 1 203 ? -17.25 -41.969 8.633 1 82.31 203 GLY B N 1
ATOM 3496 C CA . GLY B 1 203 ? -17.203 -43.031 9.633 1 82.31 203 GLY B CA 1
ATOM 3497 C C . GLY B 1 203 ? -16.578 -44.312 9.117 1 82.31 203 GLY B C 1
ATOM 3498 O O . GLY B 1 203 ? -16.453 -45.281 9.852 1 82.31 203 GLY B O 1
ATOM 3499 N N . LYS B 1 204 ? -16.266 -44.438 7.879 1 86.94 204 LYS B N 1
ATOM 3500 C CA . LYS B 1 204 ? -15.617 -45.625 7.301 1 86.94 204 LYS B CA 1
ATOM 3501 C C . LYS B 1 204 ? -14.125 -45.375 7.094 1 86.94 204 LYS B C 1
ATOM 3503 O O . LYS B 1 204 ? -13.719 -44.281 6.68 1 86.94 204 LYS B O 1
ATOM 3508 N N . THR B 1 205 ? -13.344 -46.375 7.52 1 88.38 205 THR B N 1
ATOM 3509 C CA . THR B 1 205 ? -11.906 -46.312 7.293 1 88.38 205 THR B CA 1
ATOM 3510 C C . THR B 1 205 ? -11.57 -46.656 5.852 1 88.38 205 THR B C 1
ATOM 3512 O O . THR B 1 205 ? -11.961 -47.719 5.363 1 88.38 205 THR B O 1
ATOM 3515 N N . LEU B 1 206 ? -11.016 -45.812 5.164 1 87.62 206 LEU B N 1
ATOM 3516 C CA . LEU B 1 206 ? -10.602 -46 3.779 1 87.62 206 LEU B CA 1
ATOM 3517 C C . LEU B 1 206 ? -9.086 -45.938 3.648 1 87.62 206 LEU B C 1
ATOM 3519 O O . LEU B 1 206 ? -8.414 -45.312 4.48 1 87.62 206 LEU B O 1
ATOM 3523 N N . THR B 1 207 ? -8.602 -46.719 2.684 1 91.75 207 THR B N 1
ATOM 3524 C CA . THR B 1 207 ? -7.184 -46.594 2.361 1 91.75 207 THR B CA 1
ATOM 3525 C C . THR B 1 207 ? -6.918 -45.406 1.45 1 91.75 207 THR B C 1
ATOM 3527 O O . THR B 1 207 ? -7.578 -45.25 0.421 1 91.75 207 THR B O 1
ATOM 3530 N N . ALA B 1 208 ? -6.078 -44.531 1.945 1 94.31 208 ALA B N 1
ATOM 3531 C CA . ALA B 1 208 ? -5.645 -43.375 1.136 1 94.31 208 ALA B CA 1
ATOM 3532 C C . ALA B 1 208 ? -4.184 -43.531 0.725 1 94.31 208 ALA B C 1
ATOM 3534 O O . ALA B 1 208 ? -3.42 -44.25 1.372 1 94.31 208 ALA B O 1
ATOM 3535 N N . TYR B 1 209 ? -3.85 -42.938 -0.359 1 96.12 209 TYR B N 1
ATOM 3536 C CA . TYR B 1 209 ? -2.525 -43.125 -0.942 1 96.12 209 TYR B CA 1
ATOM 3537 C C . TYR B 1 209 ? -1.774 -41.812 -1.005 1 96.12 209 TYR B C 1
ATOM 3539 O O . TYR B 1 209 ? -2.357 -40.781 -1.329 1 96.12 209 TYR B O 1
ATOM 3547 N N . ARG B 1 210 ? -0.557 -41.875 -0.597 1 97.12 210 ARG B N 1
ATOM 3548 C CA . ARG B 1 210 ? 0.375 -40.75 -0.772 1 97.12 210 ARG B CA 1
ATOM 3549 C C . ARG B 1 210 ? 1.431 -41.094 -1.821 1 97.12 210 ARG B C 1
ATOM 3551 O O . ARG B 1 210 ? 2.26 -41.969 -1.615 1 97.12 210 ARG B O 1
ATOM 3558 N N . PHE B 1 211 ? 1.479 -40.344 -2.883 1 97.75 211 PHE B N 1
ATOM 3559 C CA . PHE B 1 211 ? 2.311 -40.688 -4.031 1 97.75 211 PHE B CA 1
ATOM 3560 C C . PHE B 1 211 ? 3.709 -40.094 -3.879 1 97.75 211 PHE B C 1
ATOM 3562 O O . PHE B 1 211 ? 3.891 -39.062 -3.211 1 97.75 211 PHE B O 1
ATOM 3569 N N . THR B 1 212 ? 4.66 -40.75 -4.387 1 97.5 212 THR B N 1
ATOM 3570 C CA . THR B 1 212 ? 6.012 -40.25 -4.578 1 97.5 212 THR B CA 1
ATOM 3571 C C . THR B 1 212 ? 6.309 -40.031 -6.062 1 97.5 212 THR B C 1
ATOM 3573 O O . THR B 1 212 ? 5.754 -40.75 -6.914 1 97.5 212 THR B O 1
ATOM 3576 N N . PHE B 1 213 ? 7.141 -39.125 -6.344 1 97.38 213 PHE B N 1
ATOM 3577 C CA . PHE B 1 213 ? 7.348 -38.719 -7.734 1 97.38 213 PHE B CA 1
ATOM 3578 C C . PHE B 1 213 ? 8.805 -38.938 -8.141 1 97.38 213 PHE B C 1
ATOM 3580 O O . PHE B 1 213 ? 9.703 -38.875 -7.301 1 97.38 213 PHE B O 1
ATOM 3587 N N . THR B 1 214 ? 8.945 -39.188 -9.422 1 96.81 214 THR B N 1
ATOM 3588 C CA . THR B 1 214 ? 10.289 -39.188 -9.969 1 96.81 214 THR B CA 1
ATOM 3589 C C . THR B 1 214 ? 10.852 -37.75 -9.992 1 96.81 214 THR B C 1
ATOM 3591 O O . THR B 1 214 ? 10.141 -36.812 -9.703 1 96.81 214 THR B O 1
ATOM 3594 N N . GLN B 1 215 ? 12.062 -37.625 -10.328 1 92.62 215 GLN B N 1
ATOM 3595 C CA . GLN B 1 215 ? 12.695 -36.312 -10.367 1 92.62 215 GLN B CA 1
ATOM 3596 C C . GLN B 1 215 ? 12.594 -35.688 -11.758 1 92.62 215 GLN B C 1
ATOM 3598 O O . GLN B 1 215 ? 13.234 -34.656 -12.039 1 92.62 215 GLN B O 1
ATOM 3603 N N . GLU B 1 216 ? 11.883 -36.375 -12.633 1 91.19 216 GLU B N 1
ATOM 3604 C CA . GLU B 1 216 ? 11.727 -35.844 -13.984 1 91.19 216 GLU B CA 1
ATOM 3605 C C . GLU B 1 216 ? 11.117 -34.469 -13.961 1 91.19 216 GLU B C 1
ATOM 3607 O O . GLU B 1 216 ? 10.109 -34.219 -13.289 1 91.19 216 GLU B O 1
ATOM 3612 N N . LYS B 1 217 ? 11.961 -33.688 -14.75 1 85.5 217 LYS B N 1
ATOM 3613 C CA . LYS B 1 217 ? 11.477 -32.312 -14.875 1 85.5 217 LYS B CA 1
ATOM 3614 C C . LYS B 1 217 ? 10.633 -32.156 -16.141 1 85.5 217 LYS B C 1
ATOM 3616 O O . LYS B 1 217 ? 10.57 -33.062 -16.969 1 85.5 217 LYS B O 1
ATOM 3621 N N . ASP B 1 218 ? 9.57 -31.375 -16.297 1 90.31 218 ASP B N 1
ATOM 3622 C CA . ASP B 1 218 ? 8.812 -30.953 -17.469 1 90.31 218 ASP B CA 1
ATOM 3623 C C . ASP B 1 218 ? 7.723 -31.969 -17.812 1 90.31 218 ASP B C 1
ATOM 3625 O O . ASP B 1 218 ? 7.465 -32.25 -18.984 1 90.31 218 ASP B O 1
ATOM 3629 N N . VAL B 1 219 ? 7.273 -32.719 -16.875 1 95.81 219 VAL B N 1
ATOM 3630 C CA . VAL B 1 219 ? 6.227 -33.719 -17.062 1 95.81 219 VAL B CA 1
ATOM 3631 C C . VAL B 1 219 ? 5.016 -33.062 -17.734 1 95.81 219 VAL B C 1
ATOM 3633 O O . VAL B 1 219 ? 4.426 -33.656 -18.641 1 95.81 219 VAL B O 1
ATOM 3636 N N . ALA B 1 220 ? 4.684 -31.891 -17.375 1 94.88 220 ALA B N 1
ATOM 3637 C CA . ALA B 1 220 ? 3.559 -31.188 -17.984 1 94.88 220 ALA B CA 1
ATOM 3638 C C . ALA B 1 220 ? 3.781 -30.984 -19.469 1 94.88 220 ALA B C 1
ATOM 3640 O O . ALA B 1 220 ? 2.854 -31.141 -20.281 1 94.88 220 ALA B O 1
ATOM 3641 N N . GLU B 1 221 ? 4.93 -30.625 -19.797 1 93.81 221 GLU B N 1
ATOM 3642 C CA . GLU B 1 221 ? 5.273 -30.438 -21.203 1 93.81 221 GLU B CA 1
ATOM 3643 C C . GLU B 1 221 ? 5.168 -31.75 -21.984 1 93.81 221 GLU B C 1
ATOM 3645 O O . GLU B 1 221 ? 4.645 -31.781 -23.094 1 93.81 221 GLU B O 1
ATOM 3650 N N . THR B 1 222 ? 5.742 -32.812 -21.375 1 93.94 222 THR B N 1
ATOM 3651 C CA . THR B 1 222 ? 5.715 -34.125 -22 1 93.94 222 THR B CA 1
ATOM 3652 C C . THR B 1 222 ? 4.281 -34.562 -22.25 1 93.94 222 THR B C 1
ATOM 3654 O O . THR B 1 222 ? 4 -35.219 -23.266 1 93.94 222 THR B O 1
ATOM 3657 N N . LEU B 1 223 ? 3.402 -34.188 -21.375 1 95.62 223 LEU B N 1
ATOM 3658 C CA . LEU B 1 223 ? 2.002 -34.562 -21.484 1 95.62 223 LEU B CA 1
ATOM 3659 C C . LEU B 1 223 ? 1.229 -33.594 -22.375 1 95.62 223 LEU B C 1
ATOM 3661 O O . LEU B 1 223 ? 0.043 -33.812 -22.641 1 95.62 223 LEU B O 1
ATOM 3665 N N . GLY B 1 224 ? 1.913 -32.531 -22.812 1 94.06 224 GLY B N 1
ATOM 3666 C CA . GLY B 1 224 ? 1.234 -31.5 -23.578 1 94.06 224 GLY B CA 1
ATOM 3667 C C . GLY B 1 224 ? 0.301 -30.656 -22.734 1 94.06 224 GLY B C 1
ATOM 3668 O O . GLY B 1 224 ? -0.701 -30.141 -23.234 1 94.06 224 GLY B O 1
ATOM 3669 N N . LEU B 1 225 ? 0.577 -30.594 -21.469 1 96.12 225 LEU B N 1
ATOM 3670 C CA . LEU B 1 225 ? -0.347 -29.938 -20.547 1 96.12 225 LEU B CA 1
ATOM 3671 C C . LEU B 1 225 ? 0.292 -28.703 -19.938 1 96.12 225 LEU B C 1
ATOM 3673 O O . LEU B 1 225 ? -0.266 -28.109 -19 1 96.12 225 LEU B O 1
ATOM 3677 N N . GLN B 1 226 ? 1.502 -28.281 -20.438 1 93.5 226 GLN B N 1
ATOM 3678 C CA . GLN B 1 226 ? 2.125 -27.047 -19.953 1 93.5 226 GLN B CA 1
ATOM 3679 C C . GLN B 1 226 ? 1.261 -25.828 -20.266 1 93.5 226 GLN B C 1
ATOM 3681 O O . GLN B 1 226 ? 0.9 -25.594 -21.422 1 93.5 226 GLN B O 1
ATOM 3686 N N . GLN B 1 227 ? 0.926 -25.109 -19.219 1 92.31 227 GLN B N 1
ATOM 3687 C CA . GLN B 1 227 ? 0.104 -23.906 -19.328 1 92.31 227 GLN B CA 1
ATOM 3688 C C . GLN B 1 227 ? -1.205 -24.203 -20.047 1 92.31 227 GLN B C 1
ATOM 3690 O O . GLN B 1 227 ? -1.581 -23.484 -20.984 1 92.31 227 GLN B O 1
ATOM 3695 N N . LYS B 1 228 ? -1.804 -25.297 -19.672 1 94.81 228 LYS B N 1
ATOM 3696 C CA . LYS B 1 228 ? -3.102 -25.672 -20.219 1 94.81 228 LYS B CA 1
ATOM 3697 C C . LYS B 1 228 ? -4.156 -25.781 -19.125 1 94.81 228 LYS B C 1
ATOM 3699 O O . LYS B 1 228 ? -3.822 -25.984 -17.953 1 94.81 228 LYS B O 1
ATOM 3704 N N . SER B 1 229 ? -5.336 -25.453 -19.516 1 95.44 229 SER B N 1
ATOM 3705 C CA . SER B 1 229 ? -6.508 -25.828 -18.734 1 95.44 229 SER B CA 1
ATOM 3706 C C . SER B 1 229 ? -7.328 -26.906 -19.422 1 95.44 229 SER B C 1
ATOM 3708 O O . SER B 1 229 ? -7.156 -27.141 -20.625 1 95.44 229 SER B O 1
ATOM 3710 N N . LEU B 1 230 ? -8.078 -27.672 -18.609 1 96.06 230 LEU B N 1
ATOM 3711 C CA . LEU B 1 230 ? -8.93 -28.75 -19.109 1 96.06 230 LEU B CA 1
ATOM 3712 C C . LEU B 1 230 ? -10.383 -28.5 -18.75 1 96.06 230 LEU B C 1
ATOM 3714 O O . LEU B 1 230 ? -10.961 -29.25 -17.953 1 96.06 230 LEU B O 1
ATOM 3718 N N . PRO B 1 231 ? -10.984 -27.562 -19.438 1 94.62 231 PRO B N 1
ATOM 3719 C CA . PRO B 1 231 ? -12.352 -27.219 -19.062 1 94.62 231 PRO B CA 1
ATOM 3720 C C . PRO B 1 231 ? -13.312 -28.406 -19.156 1 94.62 231 PRO B C 1
ATOM 3722 O O . PRO B 1 231 ? -14.289 -28.469 -18.406 1 94.62 231 PRO B O 1
ATOM 3725 N N . GLY B 1 232 ? -13.055 -29.359 -19.938 1 94.75 232 GLY B N 1
ATOM 3726 C CA . GLY B 1 232 ? -13.922 -30.516 -20.125 1 94.75 232 GLY B CA 1
ATOM 3727 C C . GLY B 1 232 ? -13.672 -31.625 -19.125 1 94.75 232 GLY B C 1
ATOM 3728 O O . GLY B 1 232 ? -14.383 -32.625 -19.109 1 94.75 232 GLY B O 1
ATOM 3729 N N . LEU B 1 233 ? -12.719 -31.453 -18.266 1 96.19 233 LEU B N 1
ATOM 3730 C CA . LEU B 1 233 ? -12.438 -32.469 -17.25 1 96.19 233 LEU B CA 1
ATOM 3731 C C . LEU B 1 233 ? -13.516 -32.469 -16.172 1 96.19 233 LEU B C 1
ATOM 3733 O O . LEU B 1 233 ? -13.844 -31.422 -15.609 1 96.19 233 LEU B O 1
ATOM 3737 N N . LYS B 1 234 ? -14.062 -33.594 -15.891 1 94.69 234 LYS B N 1
ATOM 3738 C CA . LYS B 1 234 ? -15.172 -33.688 -14.945 1 94.69 234 LYS B CA 1
ATOM 3739 C C . LYS B 1 234 ? -14.773 -34.5 -13.711 1 94.69 234 LYS B C 1
ATOM 3741 O O . LYS B 1 234 ? -14.125 -35.531 -13.828 1 94.69 234 LYS B O 1
ATOM 3746 N N . PHE B 1 235 ? -15.133 -33.844 -12.602 1 95 235 PHE B N 1
ATOM 3747 C CA . PHE B 1 235 ? -15.023 -34.562 -11.328 1 95 235 PHE B CA 1
ATOM 3748 C C . PHE B 1 235 ? -16.375 -35.062 -10.867 1 95 235 PHE B C 1
ATOM 3750 O O . PHE B 1 235 ? -17.391 -34.375 -11.016 1 95 235 PHE B O 1
ATOM 3757 N N . ALA B 1 236 ? -16.406 -36.312 -10.438 1 91.75 236 ALA B N 1
ATOM 3758 C CA . ALA B 1 236 ? -17.641 -36.812 -9.852 1 91.75 236 ALA B CA 1
ATOM 3759 C C . ALA B 1 236 ? -18.047 -36 -8.633 1 91.75 236 ALA B C 1
ATOM 3761 O O . ALA B 1 236 ? -17.203 -35.344 -8 1 91.75 236 ALA B O 1
ATOM 3762 N N . ASN B 1 237 ? -19.375 -35.969 -8.344 1 89.19 237 ASN B N 1
ATOM 3763 C CA . ASN B 1 237 ? -19.875 -35.188 -7.207 1 89.19 237 ASN B CA 1
ATOM 3764 C C . ASN B 1 237 ? -19.156 -35.562 -5.918 1 89.19 237 ASN B C 1
ATOM 3766 O O . ASN B 1 237 ? -19.078 -36.75 -5.547 1 89.19 237 ASN B O 1
ATOM 3770 N N . GLY B 1 238 ? -18.641 -34.562 -5.34 1 87.38 238 GLY B N 1
ATOM 3771 C CA . GLY B 1 238 ? -17.969 -34.75 -4.062 1 87.38 238 GLY B CA 1
ATOM 3772 C C . GLY B 1 238 ? -16.578 -35.344 -4.195 1 87.38 238 GLY B C 1
ATOM 3773 O O . GLY B 1 238 ? -15.875 -35.531 -3.199 1 87.38 238 GLY B O 1
ATOM 3774 N N . SER B 1 239 ? -16.156 -35.656 -5.426 1 91.75 239 SER B N 1
ATOM 3775 C CA . SER B 1 239 ? -14.852 -36.281 -5.625 1 91.75 239 SER B CA 1
ATOM 3776 C C . SER B 1 239 ? -13.758 -35.25 -5.789 1 91.75 239 SER B C 1
ATOM 3778 O O . SER B 1 239 ? -13.984 -34.188 -6.391 1 91.75 239 SER B O 1
ATOM 3780 N N . ASP B 1 240 ? -12.594 -35.531 -5.277 1 94.44 240 ASP B N 1
ATOM 3781 C CA . ASP B 1 240 ? -11.453 -34.625 -5.414 1 94.44 240 ASP B CA 1
ATOM 3782 C C . ASP B 1 240 ? -10.438 -35.156 -6.418 1 94.44 240 ASP B C 1
ATOM 3784 O O . ASP B 1 240 ? -9.328 -34.656 -6.523 1 94.44 240 ASP B O 1
ATOM 3788 N N . LYS B 1 241 ? -10.836 -36.25 -7.09 1 96 241 LYS B N 1
ATOM 3789 C CA . LYS B 1 241 ? -9.93 -36.844 -8.086 1 96 241 LYS B CA 1
ATOM 3790 C C . LYS B 1 241 ? -10.703 -37.375 -9.281 1 96 241 LYS B C 1
ATOM 3792 O O . LYS B 1 241 ? -11.914 -37.594 -9.203 1 96 241 LYS B O 1
ATOM 3797 N N . THR B 1 242 ? -10.07 -37.531 -10.398 1 96.75 242 THR B N 1
ATOM 3798 C CA . THR B 1 242 ? -10.562 -38.188 -11.594 1 96.75 242 THR B CA 1
ATOM 3799 C C . THR B 1 242 ? -9.406 -38.75 -12.414 1 96.75 242 THR B C 1
ATOM 3801 O O . THR B 1 242 ? -8.242 -38.656 -12.016 1 96.75 242 THR B O 1
ATOM 3804 N N . TYR B 1 243 ? -9.742 -39.469 -13.453 1 96.5 243 TYR B N 1
ATOM 3805 C CA . TYR B 1 243 ? -8.711 -40.188 -14.211 1 96.5 243 TYR B CA 1
ATOM 3806 C C . TYR B 1 243 ? -8.758 -39.781 -15.68 1 96.5 243 TYR B C 1
ATOM 3808 O O . TYR B 1 243 ? -9.828 -39.5 -16.219 1 96.5 243 TYR B O 1
ATOM 3816 N N . ILE B 1 244 ? -7.672 -39.688 -16.25 1 96.31 244 ILE B N 1
ATOM 3817 C CA . ILE B 1 244 ? -7.527 -39.594 -17.703 1 96.31 244 ILE B CA 1
ATOM 3818 C C . ILE B 1 244 ? -6.805 -40.812 -18.219 1 96.31 244 ILE B C 1
ATOM 3820 O O . ILE B 1 244 ? -5.645 -41.062 -17.875 1 96.31 244 ILE B O 1
ATOM 3824 N N . ARG B 1 245 ? -7.434 -41.562 -19.094 1 94.44 245 ARG B N 1
ATOM 3825 C CA . ARG B 1 245 ? -6.945 -42.875 -19.531 1 94.44 245 ARG B CA 1
ATOM 3826 C C . ARG B 1 245 ? -6.387 -42.812 -20.938 1 94.44 245 ARG B C 1
ATOM 3828 O O . ARG B 1 245 ? -6.84 -42 -21.75 1 94.44 245 ARG B O 1
ATOM 3835 N N . PRO B 1 246 ? -5.297 -43.625 -21.188 1 92.88 246 PRO B N 1
ATOM 3836 C CA . PRO B 1 246 ? -4.84 -43.75 -22.578 1 92.88 246 PRO B CA 1
ATOM 3837 C C . PRO B 1 246 ? -5.938 -44.219 -23.516 1 92.88 246 PRO B C 1
ATOM 3839 O O . PRO B 1 246 ? -6.809 -45 -23.109 1 92.88 246 PRO B O 1
ATOM 3842 N N . LYS B 1 247 ? -5.938 -43.594 -24.719 1 85.44 247 LYS B N 1
ATOM 3843 C CA . LYS B 1 247 ? -6.891 -44.031 -25.734 1 85.44 247 LYS B CA 1
ATOM 3844 C C . LYS B 1 247 ? -6.434 -45.344 -26.406 1 85.44 247 LYS B C 1
ATOM 3846 O O . LYS B 1 247 ? -5.234 -45.562 -26.562 1 85.44 247 LYS B O 1
ATOM 3851 N N . ASN B 1 248 ? -6.906 -46.531 -26.109 1 66.06 248 ASN B N 1
ATOM 3852 C CA . ASN B 1 248 ? -6.598 -47.812 -26.734 1 66.06 248 ASN B CA 1
ATOM 3853 C C . ASN B 1 248 ? -6.23 -47.656 -28.203 1 66.06 248 ASN B C 1
ATOM 3855 O O . ASN B 1 248 ? -6.984 -47.031 -28.969 1 66.06 248 ASN B O 1
ATOM 3859 N N . ILE B 1 249 ? -4.996 -47.312 -28.453 1 45.34 249 ILE B N 1
ATOM 3860 C CA . ILE B 1 249 ? -4.672 -47.812 -29.781 1 45.34 249 ILE B CA 1
ATOM 3861 C C . ILE B 1 249 ? -4.578 -49.312 -29.766 1 45.34 249 ILE B C 1
ATOM 3863 O O . ILE B 1 249 ? -4.047 -49.906 -28.812 1 45.34 249 ILE B O 1
#

Solvent-accessible surface area (backbone atoms only — not comparable to full-atom values): 27094 Å² total; per-residue (Å²): 136,80,78,77,86,67,59,65,45,71,45,25,33,53,70,35,27,55,84,72,23,25,21,23,24,34,37,34,27,28,62,83,76,71,39,68,53,43,75,42,65,38,46,77,53,41,89,75,56,64,84,84,51,53,69,70,39,42,52,54,58,69,67,41,88,44,74,38,45,30,42,29,44,58,53,18,35,66,68,34,20,50,47,24,36,49,27,42,48,3,38,38,37,62,72,68,64,44,80,62,74,62,68,68,86,41,53,53,37,38,40,54,69,57,43,35,65,71,40,24,43,43,80,42,63,57,87,73,52,63,49,100,40,30,30,40,37,30,68,42,69,73,62,88,82,43,67,70,48,71,67,55,49,50,53,56,66,24,42,75,42,78,58,57,80,86,46,59,82,51,42,37,28,40,32,28,23,15,67,88,56,55,28,22,43,76,45,45,39,43,49,64,48,67,46,80,41,84,39,75,56,95,90,39,81,39,68,21,33,33,47,38,62,50,85,70,75,61,40,26,52,77,68,68,36,59,48,18,13,27,66,74,64,71,61,55,91,93,45,59,48,38,75,48,61,44,63,84,120,136,80,79,83,85,68,60,64,46,72,43,24,34,53,71,36,27,56,84,74,24,26,20,24,24,35,37,33,28,29,62,83,77,71,39,69,54,41,74,42,66,39,48,77,52,41,88,76,56,65,86,84,50,53,68,70,36,42,53,54,58,70,68,40,88,44,75,38,46,31,42,30,45,57,54,19,34,66,69,36,19,51,48,24,36,47,28,42,48,3,38,38,39,60,71,68,66,44,79,62,77,67,60,69,85,42,52,52,37,38,39,55,70,58,43,36,66,71,40,24,43,42,80,43,63,57,85,74,52,62,50,99,39,28,28,38,36,30,68,43,69,73,62,89,81,43,66,70,49,73,67,55,48,50,53,56,67,25,43,76,41,77,58,59,80,86,46,58,82,51,41,37,29,39,34,28,22,15,67,87,55,53,27,20,42,76,44,45,38,40,48,66,49,69,47,79,41,83,40,76,56,94,89,39,81,38,69,22,33,34,48,38,62,50,85,68,78,61,40,27,53,76,69,69,36,57,47,17,13,27,65,73,60,70,60,54,89,93,45,60,47,39,74,48,61,46,61,85,121

pLDDT: mean 89.14, std 11.96, range [22.06, 98.56]

Sequence (498 aa):
MDTEDKGFSESAQAALGSGTNRFYVYCLTDLKKGKVLYIGTGCGNRIFEFDHFDAPTAKAVSKCRKLGRFILAHHLTESEALVAQQSLIAFARSVCGKKLKNLDGSIQGIRTEDWENRFGFEPADVGKLNPDGLILAVKLPQAANRNESAAERENRARGTWTVAKDLVKKVKYLIGIDTDSDNAVVCAYKVAGFETEDTVRNGKTLTAYRFTFTQEKDVAETLGLQQKSLPGLKFANGSDKTYIRPKNIMDTEDKGFSESAQAALGSGTNRFYVYCLTDLKKGKVLYIGTGCGNRIFEFDHFDAPTAKAVSKCRKLGRFILAHHLTESEALVAQQSLIAFARSVCGKKLKNLDGSIQGIRTEDWENRFGFEPADVGKLNPDGLILAVKLPQAANRNESAAERENRARGTWTVAKDLVKKVKYLIGIDTDSDNAVVCAYKVAGFETEDTVRNGKTLTAYRFTFTQEKDVAETLGLQQKSLPGLKFANGSDKTYIRPKNI

Organism: Neisseria cinerea (NCBI:txid483)

Foldseek 3Di:
DPPDLDFDDPVRLVVQADDQQQKFWKWKAQPVVRATLDIDMDGGRVQSDCVPFDPVSSVVVVPRPDMDMDTDDGSHGPVRRVVVRLVVVQCCCAPVVHDHPTDDPFRHDDDPVRVCQQQFAAADELVPFADPFKEKEFEDADDPGGPQDPVNSLQVQQDFFFDDPVCQVRHQKYWYFHVVRLGQGRDMFGFPAWDWDWDADPNDTGITIGTDGDPDDPRCVVRVRRRHGHNPDDDDVVHRIDMRGHDDD/DPPDLDFDDPVRLVVQADDQQQKFWKWKAQPVVRATLDIDMDGGRVQSDDPPFDPVSSVVVVPRPDMDMDTDHGSHGPVRRVVVRLVVVQCCCAPVVHDHPTDDPFRHDDDPVRVCQQQFAAADELVPFADPFKEKEFEDADDPGGPQDPVNSLQVQQDFFFDDPVCQVRHQKYWYFHVVRLGQGRDMFGFPAWDWDWDADPNDTGITIGTDGDPDDPRCVVRVRRRHGHNPDDDDVPHRIDMRGHDDD